Protein AF-0000000075736648 (afdb_homodimer)

Structure (mmCIF, N/CA/C/O backbone):
data_AF-0000000075736648-model_v1
#
loop_
_entity.id
_entity.type
_entity.pdbx_description
1 polymer 'DUF2848 domain-containing protein'
#
loop_
_atom_site.group_PDB
_atom_site.id
_atom_site.type_symbol
_atom_site.label_atom_id
_atom_site.label_alt_id
_atom_site.label_comp_id
_atom_site.label_asym_id
_atom_site.label_entity_id
_atom_site.label_seq_id
_atom_site.pdbx_PDB_ins_code
_atom_site.Cartn_x
_atom_site.Cartn_y
_atom_site.Cartn_z
_atom_site.occupancy
_atom_site.B_iso_or_equiv
_atom_site.auth_seq_id
_atom_site.auth_comp_id
_atom_site.auth_asym_id
_atom_site.auth_atom_id
_atom_site.pdbx_PDB_model_num
ATOM 1 N N . MET A 1 1 ? 8.344 5.383 -5.773 1 93.44 1 MET A N 1
ATOM 2 C CA . MET A 1 1 ? 8.023 6.648 -6.426 1 93.44 1 MET A CA 1
ATOM 3 C C . MET A 1 1 ? 6.648 6.59 -7.086 1 93.44 1 MET A C 1
ATOM 5 O O . MET A 1 1 ? 6.207 5.52 -7.52 1 93.44 1 MET A O 1
ATOM 9 N N . VAL A 1 2 ? 5.977 7.797 -7.156 1 95.25 2 VAL A N 1
ATOM 10 C CA . VAL A 1 2 ? 4.711 7.922 -7.875 1 95.25 2 VAL A CA 1
ATOM 11 C C . VAL A 1 2 ? 4.598 9.312 -8.484 1 95.25 2 VAL A C 1
ATOM 13 O O . VAL A 1 2 ? 5.043 10.297 -7.891 1 95.25 2 VAL A O 1
ATOM 16 N N . ASP A 1 3 ? 4.074 9.375 -9.688 1 96.69 3 ASP A N 1
ATOM 17 C CA . ASP A 1 3 ? 3.746 10.656 -10.305 1 96.69 3 ASP A CA 1
ATOM 18 C C . ASP A 1 3 ? 2.295 11.039 -10.031 1 96.69 3 ASP A C 1
ATOM 20 O O . ASP A 1 3 ? 1.374 10.289 -10.359 1 96.69 3 ASP A O 1
ATOM 24 N N . LEU A 1 4 ? 2.066 12.18 -9.484 1 97.88 4 LEU A N 1
ATOM 25 C CA . LEU A 1 4 ? 0.716 12.641 -9.188 1 97.88 4 LEU A CA 1
ATOM 26 C C . LEU A 1 4 ? 0.427 13.961 -9.891 1 97.88 4 LEU A C 1
ATOM 28 O O . LEU A 1 4 ? 1.288 14.844 -9.945 1 97.88 4 LEU A O 1
ATOM 32 N N . ALA A 1 5 ? -0.718 14.062 -10.445 1 98.12 5 ALA A N 1
ATOM 33 C CA . ALA A 1 5 ? -1.171 15.289 -11.102 1 98.12 5 ALA A CA 1
ATOM 34 C C . ALA A 1 5 ? -1.893 16.203 -10.117 1 98.12 5 ALA A C 1
ATOM 36 O O . ALA A 1 5 ? -2.742 15.75 -9.344 1 98.12 5 ALA A O 1
ATOM 37 N N . PHE A 1 6 ? -1.542 17.531 -10.195 1 98.44 6 PHE A N 1
ATOM 38 C CA . PHE A 1 6 ? -2.162 18.516 -9.328 1 98.44 6 PHE A CA 1
ATOM 39 C C . PHE A 1 6 ? -2.549 19.766 -10.117 1 98.44 6 PHE A C 1
ATOM 41 O O . PHE A 1 6 ? -2.006 20.016 -11.195 1 98.44 6 PHE A O 1
ATOM 48 N N . THR A 1 7 ? -3.551 20.406 -9.602 1 98.56 7 THR A N 1
ATOM 49 C CA . THR A 1 7 ? -3.756 21.812 -9.938 1 98.56 7 THR A CA 1
ATOM 50 C C . THR A 1 7 ? -3.129 22.719 -8.883 1 98.56 7 THR A C 1
ATOM 52 O O . THR A 1 7 ? -3.465 22.625 -7.699 1 98.56 7 THR A O 1
ATOM 55 N N . LEU A 1 8 ? -2.262 23.578 -9.297 1 97.88 8 LEU A N 1
ATOM 56 C CA . LEU A 1 8 ? -1.636 24.531 -8.391 1 97.88 8 LEU A CA 1
ATOM 57 C C . LEU A 1 8 ? -2.344 25.891 -8.453 1 97.88 8 LEU A C 1
ATOM 59 O O . LEU A 1 8 ? -2.443 26.5 -9.523 1 97.88 8 LEU A O 1
ATOM 63 N N . ASP A 1 9 ? -2.902 26.266 -7.402 1 96.06 9 ASP A N 1
ATOM 64 C CA . ASP A 1 9 ? -3.445 27.609 -7.238 1 96.06 9 ASP A CA 1
ATOM 65 C C . ASP A 1 9 ? -2.436 28.531 -6.559 1 96.06 9 ASP A C 1
ATOM 67 O O . ASP A 1 9 ? -2.309 28.531 -5.332 1 96.06 9 ASP A O 1
ATOM 71 N N . ALA A 1 10 ? -1.731 29.344 -7.367 1 88.94 10 ALA A N 1
ATOM 72 C CA . ALA A 1 10 ? -0.677 30.234 -6.891 1 88.94 10 ALA A CA 1
ATOM 73 C C . ALA A 1 10 ? -0.807 31.625 -7.516 1 88.94 10 ALA A C 1
ATOM 75 O O . ALA A 1 10 ? -0.94 31.75 -8.734 1 88.94 10 ALA A O 1
ATOM 76 N N . ALA A 1 11 ? -0.781 32.625 -6.598 1 83.75 11 ALA A N 1
ATOM 77 C CA . ALA A 1 11 ? -0.749 34.031 -7.031 1 83.75 11 ALA A CA 1
ATOM 78 C C . ALA A 1 11 ? -1.877 34.312 -8.016 1 83.75 11 ALA A C 1
ATOM 80 O O . ALA A 1 11 ? -1.656 34.969 -9.047 1 83.75 11 ALA A O 1
ATOM 81 N N . GLY A 1 12 ? -3.006 33.688 -7.777 1 82 12 GLY A N 1
ATOM 82 C CA . GLY A 1 12 ? -4.172 34.031 -8.578 1 82 12 GLY A CA 1
ATOM 83 C C . GLY A 1 12 ? -4.25 33.25 -9.875 1 82 12 GLY A C 1
ATOM 84 O O . GLY A 1 12 ? -5.168 33.438 -10.672 1 82 12 GLY A O 1
ATOM 85 N N . SER A 1 13 ? -3.361 32.406 -10.125 1 90.69 13 SER A N 1
ATOM 86 C CA . SER A 1 13 ? -3.375 31.594 -11.336 1 90.69 13 SER A CA 1
ATOM 87 C C . SER A 1 13 ? -3.447 30.094 -11.008 1 90.69 13 SER A C 1
ATOM 89 O O . SER A 1 13 ? -2.859 29.656 -10.016 1 90.69 13 SER A O 1
ATOM 91 N N . ARG A 1 14 ? -4.23 29.391 -11.797 1 94.94 14 ARG A N 1
ATOM 92 C CA . ARG A 1 14 ? -4.336 27.938 -11.672 1 94.94 14 ARG A CA 1
ATOM 93 C C . ARG A 1 14 ? -3.594 27.234 -12.797 1 94.94 14 ARG A C 1
ATOM 95 O O . ARG A 1 14 ? -3.848 27.516 -13.977 1 94.94 14 ARG A O 1
ATOM 102 N N . THR A 1 15 ? -2.609 26.438 -12.422 1 96.75 15 THR A N 1
ATOM 103 C CA . THR A 1 15 ? -1.797 25.719 -13.406 1 96.75 15 THR A CA 1
ATOM 104 C C . THR A 1 15 ? -1.754 24.234 -13.094 1 96.75 15 THR A C 1
ATOM 106 O O . THR A 1 15 ? -1.8 23.828 -11.922 1 96.75 15 THR A O 1
ATOM 109 N N . GLN A 1 16 ? -1.697 23.453 -14.172 1 97.75 16 GLN A N 1
ATOM 110 C CA . GLN A 1 16 ? -1.549 22.016 -14.008 1 97.75 16 GLN A CA 1
ATOM 111 C C . GLN A 1 16 ? -0.082 21.625 -13.844 1 97.75 16 GLN A C 1
ATOM 113 O O . GLN A 1 16 ? 0.79 22.188 -14.508 1 97.75 16 GLN A O 1
ATOM 118 N N . LEU A 1 17 ? 0.164 20.703 -12.922 1 96.12 17 LEU A N 1
ATOM 119 C CA . LEU A 1 17 ? 1.52 20.188 -12.789 1 96.12 17 LEU A CA 1
ATOM 120 C C . LEU A 1 17 ? 1.5 18.719 -12.352 1 96.12 17 LEU A C 1
ATOM 122 O O . LEU A 1 17 ? 0.572 18.281 -11.672 1 96.12 17 LEU A O 1
ATOM 126 N N . THR A 1 18 ? 2.449 17.953 -12.836 1 97.69 18 THR A N 1
ATOM 127 C CA . THR A 1 18 ? 2.699 16.594 -12.406 1 97.69 18 THR A CA 1
ATOM 128 C C . THR A 1 18 ? 3.957 16.516 -11.547 1 97.69 18 THR A C 1
ATOM 130 O O . THR A 1 18 ? 5.031 16.953 -11.969 1 97.69 18 THR A O 1
ATOM 133 N N . LEU A 1 19 ? 3.826 16.016 -10.336 1 98.12 19 LEU A N 1
ATOM 134 C CA . LEU A 1 19 ? 4.934 15.953 -9.391 1 98.12 19 LEU A CA 1
ATOM 135 C C . LEU A 1 19 ? 5.402 14.516 -9.188 1 98.12 19 LEU A C 1
ATOM 137 O O . LEU A 1 19 ? 4.59 13.625 -8.922 1 98.12 19 LEU A O 1
ATOM 141 N N . PRO A 1 20 ? 6.676 14.266 -9.414 1 97.75 20 PRO A N 1
ATOM 142 C CA . PRO A 1 20 ? 7.23 12.992 -8.961 1 97.75 20 PRO A CA 1
ATOM 143 C C . PRO A 1 20 ? 7.434 12.938 -7.445 1 97.75 20 PRO A C 1
ATOM 145 O O . PRO A 1 20 ? 8.266 13.68 -6.906 1 97.75 20 PRO A O 1
ATOM 148 N N . ILE A 1 21 ? 6.719 12.148 -6.73 1 98.56 21 ILE A N 1
ATOM 149 C CA . ILE A 1 21 ? 6.91 11.945 -5.301 1 98.56 21 ILE A CA 1
ATOM 150 C C . ILE A 1 21 ? 7.812 10.734 -5.062 1 98.56 21 ILE A C 1
ATOM 152 O O . ILE A 1 21 ? 7.48 9.617 -5.477 1 98.56 21 ILE A O 1
ATOM 156 N N . THR A 1 22 ? 8.898 10.969 -4.379 1 98.25 22 THR A N 1
ATOM 157 C CA . THR A 1 22 ? 9.875 9.898 -4.16 1 98.25 22 THR A CA 1
ATOM 158 C C . THR A 1 22 ? 9.93 9.516 -2.684 1 98.25 22 THR A C 1
ATOM 160 O O . THR A 1 22 ? 10.43 8.445 -2.334 1 98.25 22 THR A O 1
ATOM 163 N N . THR A 1 23 ? 9.477 10.445 -1.847 1 98.5 23 THR A N 1
ATOM 164 C CA . THR A 1 23 ? 9.531 10.234 -0.404 1 98.5 23 THR A CA 1
ATOM 165 C C . THR A 1 23 ? 8.227 10.664 0.256 1 98.5 23 THR A C 1
ATOM 167 O O . THR A 1 23 ? 7.703 11.742 -0.036 1 98.5 23 THR A O 1
ATOM 170 N N . ALA A 1 24 ? 7.672 9.766 1.063 1 98.88 24 ALA A N 1
ATOM 171 C CA . ALA A 1 24 ? 6.477 10.086 1.842 1 98.88 24 ALA A CA 1
ATOM 172 C C . ALA A 1 24 ? 6.742 9.945 3.338 1 98.88 24 ALA A C 1
ATOM 174 O O . ALA A 1 24 ? 7.199 8.898 3.799 1 98.88 24 ALA A O 1
ATOM 175 N N . VAL A 1 25 ? 6.461 11.016 4.098 1 98.75 25 VAL A N 1
ATOM 176 C CA . VAL A 1 25 ? 6.75 11.094 5.523 1 98.75 25 VAL A CA 1
ATOM 177 C C . VAL A 1 25 ? 5.5 11.539 6.281 1 98.75 25 VAL A C 1
ATOM 179 O O . VAL A 1 25 ? 4.809 12.469 5.855 1 98.75 25 VAL A O 1
ATOM 182 N N . ILE A 1 26 ? 5.195 10.867 7.355 1 98.31 26 ILE A N 1
ATOM 183 C CA . ILE A 1 26 ? 4.09 11.234 8.234 1 98.31 26 ILE A CA 1
ATOM 184 C C . ILE A 1 26 ? 4.633 11.695 9.586 1 98.31 26 ILE A C 1
ATOM 186 O O . ILE A 1 26 ? 5.137 10.891 10.367 1 98.31 26 ILE A O 1
ATOM 190 N N . ALA A 1 27 ? 4.504 12.969 9.836 1 97.56 27 ALA A N 1
ATOM 191 C CA . ALA A 1 27 ? 4.93 13.477 11.141 1 97.56 27 ALA A CA 1
ATOM 192 C C . ALA A 1 27 ? 3.875 13.195 12.211 1 97.56 27 ALA A C 1
ATOM 194 O O . ALA A 1 27 ? 2.676 13.336 11.961 1 97.56 27 ALA A O 1
ATOM 195 N N . GLY A 1 28 ? 4.316 12.719 13.375 1 94.25 28 GLY A N 1
ATOM 196 C CA . GLY A 1 28 ? 3.475 12.5 14.531 1 94.25 28 GLY A CA 1
ATOM 197 C C . GLY A 1 28 ? 3.896 13.312 15.742 1 94.25 28 GLY A C 1
ATOM 198 O O . GLY A 1 28 ? 5.055 13.711 15.852 1 94.25 28 GLY A O 1
ATOM 199 N N . TRP A 1 29 ? 2.924 13.523 16.594 1 92.06 29 TRP A N 1
ATOM 200 C CA . TRP A 1 29 ? 3.174 14.258 17.828 1 92.06 29 TRP A CA 1
ATOM 201 C C . TRP A 1 29 ? 3.637 15.68 17.531 1 92.06 29 TRP A C 1
ATOM 203 O O . TRP A 1 29 ? 4.648 16.125 18.078 1 92.06 29 TRP A O 1
ATOM 213 N N . THR A 1 30 ? 2.889 16.266 16.656 1 94.69 30 THR A N 1
ATOM 214 C CA . THR A 1 30 ? 3.311 17.578 16.156 1 94.69 30 THR A CA 1
ATOM 215 C C . THR A 1 30 ? 2.562 18.703 16.875 1 94.69 30 THR A C 1
ATOM 217 O O . THR A 1 30 ? 2.57 19.844 16.422 1 94.69 30 THR A O 1
ATOM 220 N N . GLY A 1 31 ? 1.88 18.406 17.969 1 91.75 31 GLY A N 1
ATOM 221 C CA . GLY A 1 31 ? 1.19 19.438 18.734 1 91.75 31 GLY A CA 1
ATOM 222 C C . GLY A 1 31 ? 2.119 20.516 19.25 1 91.75 31 GLY A C 1
ATOM 223 O O . GLY A 1 31 ? 3.242 20.234 19.672 1 91.75 31 GLY A O 1
ATOM 224 N N . ARG A 1 32 ? 1.595 21.688 19.234 1 89.75 32 ARG A N 1
ATOM 225 C CA . ARG A 1 32 ? 2.408 22.844 19.609 1 89.75 32 ARG A CA 1
ATOM 226 C C . ARG A 1 32 ? 2.494 22.984 21.125 1 89.75 32 ARG A C 1
ATOM 228 O O . ARG A 1 32 ? 3.393 23.656 21.641 1 89.75 32 ARG A O 1
ATOM 235 N N . ASP A 1 33 ? 1.563 22.391 21.844 1 86.62 33 ASP A N 1
ATOM 236 C CA . ASP A 1 33 ? 1.604 22.406 23.297 1 86.62 33 ASP A CA 1
ATOM 237 C C . ASP A 1 33 ? 2.33 21.172 23.828 1 86.62 33 ASP A C 1
ATOM 239 O O . ASP A 1 33 ? 1.726 20.109 24.016 1 86.62 33 ASP A O 1
ATOM 243 N N . PRO A 1 34 ? 3.557 21.406 24.172 1 81.06 34 PRO A N 1
ATOM 244 C CA . PRO A 1 34 ? 4.32 20.234 24.625 1 81.06 34 PRO A CA 1
ATOM 245 C C . PRO A 1 34 ? 3.783 19.641 25.922 1 81.06 34 PRO A C 1
ATOM 247 O O . PRO A 1 34 ? 3.895 18.438 26.141 1 81.06 34 PRO A O 1
ATOM 250 N N . VAL A 1 35 ? 3.238 20.531 26.688 1 80.44 35 VAL A N 1
ATOM 251 C CA . VAL A 1 35 ? 2.711 20.047 27.953 1 80.44 35 VAL A CA 1
ATOM 252 C C . VAL A 1 35 ? 1.528 19.109 27.703 1 80.44 35 VAL A C 1
ATOM 254 O O . VAL A 1 35 ? 1.471 18.016 28.25 1 80.44 35 VAL A O 1
ATOM 257 N N . ALA A 1 36 ? 0.684 19.578 26.922 1 76.75 36 ALA A N 1
ATOM 258 C CA . ALA A 1 36 ? -0.472 18.75 26.578 1 76.75 36 ALA A CA 1
ATOM 259 C C . ALA A 1 36 ? -0.039 17.469 25.875 1 76.75 36 ALA A C 1
ATOM 261 O O . ALA A 1 36 ? -0.55 16.391 26.172 1 76.75 36 ALA A O 1
ATOM 262 N N . ARG A 1 37 ? 0.877 17.516 25 1 83.5 37 ARG A N 1
ATOM 263 C CA . ARG A 1 37 ? 1.408 16.375 24.281 1 83.5 37 ARG A CA 1
ATOM 264 C C . ARG A 1 37 ? 2.051 15.367 25.219 1 83.5 37 ARG A C 1
ATOM 266 O O . ARG A 1 37 ? 1.76 14.172 25.156 1 83.5 37 ARG A O 1
ATOM 273 N N . ASP A 1 38 ? 2.783 15.859 26.156 1 83.5 38 ASP A N 1
ATOM 274 C CA . ASP A 1 38 ? 3.506 15 27.094 1 83.5 38 ASP A CA 1
ATOM 275 C C . ASP A 1 38 ? 2.543 14.297 28.047 1 83.5 38 ASP A C 1
ATOM 277 O O . ASP A 1 38 ? 2.752 13.141 28.406 1 83.5 38 ASP A O 1
ATOM 281 N N . HIS A 1 39 ? 1.607 15.07 28.375 1 79.69 39 HIS A N 1
ATOM 282 C CA . HIS A 1 39 ? 0.59 14.477 29.234 1 79.69 39 HIS A CA 1
ATOM 283 C C . HIS A 1 39 ? -0.11 13.312 28.547 1 79.69 39 HIS A C 1
ATOM 285 O O . HIS A 1 39 ? -0.328 12.266 29.156 1 79.69 39 HIS A O 1
ATOM 291 N N . HIS A 1 40 ? -0.39 13.539 27.344 1 78.62 40 HIS A N 1
ATOM 292 C CA . HIS A 1 40 ? -1.046 12.484 26.578 1 78.62 40 HIS A CA 1
ATOM 293 C C . HIS A 1 40 ? -0.141 11.273 26.422 1 78.62 40 HIS A C 1
ATOM 295 O O . HIS A 1 40 ? -0.592 10.133 26.562 1 78.62 40 HIS A O 1
ATOM 301 N N . ILE A 1 41 ? 1.076 11.453 26.188 1 82.25 41 ILE A N 1
ATOM 302 C CA . ILE A 1 41 ? 2.059 10.383 26.047 1 82.25 41 ILE A CA 1
ATOM 303 C C . ILE A 1 41 ? 2.156 9.594 27.344 1 82.25 41 ILE A C 1
ATOM 305 O O . ILE A 1 41 ? 2.193 8.367 27.344 1 82.25 41 ILE A O 1
ATOM 309 N N . ALA A 1 42 ? 2.119 10.289 28.375 1 82.62 42 ALA A N 1
ATOM 310 C CA . ALA A 1 42 ? 2.188 9.656 29.688 1 82.62 42 ALA A CA 1
ATOM 311 C C . ALA A 1 42 ? 0.965 8.773 29.938 1 82.62 42 ALA A C 1
ATOM 313 O O . ALA A 1 42 ? 1.083 7.684 30.5 1 82.62 42 ALA A O 1
ATOM 314 N N . GLU A 1 43 ? -0.054 9.281 29.453 1 72.88 43 GLU A N 1
ATOM 315 C CA . GLU A 1 43 ? -1.287 8.508 29.578 1 72.88 43 GLU A CA 1
ATOM 316 C C . GLU A 1 43 ? -1.208 7.211 28.781 1 72.88 43 GLU A C 1
ATOM 318 O O . GLU A 1 43 ? -1.638 6.16 29.266 1 72.88 43 GLU A O 1
ATOM 323 N N . LEU A 1 44 ? -0.691 7.289 27.656 1 76.19 44 LEU A N 1
ATOM 324 C CA . LEU A 1 44 ? -0.574 6.105 26.812 1 76.19 44 LEU A CA 1
ATOM 325 C C . LEU A 1 44 ? 0.425 5.113 27.391 1 76.19 44 LEU A C 1
ATOM 327 O O . LEU A 1 44 ? 0.188 3.904 27.375 1 76.19 44 LEU A O 1
ATOM 331 N N . GLU A 1 45 ? 1.426 5.621 27.859 1 79 45 GLU A N 1
ATOM 332 C CA . GLU A 1 45 ? 2.428 4.777 28.5 1 79 45 GLU A CA 1
ATOM 333 C C . GLU A 1 45 ? 1.835 4.027 29.688 1 79 45 GLU A C 1
ATOM 335 O O . GLU A 1 45 ? 2.16 2.861 29.922 1 79 45 GLU A O 1
ATOM 340 N N . ALA A 1 46 ? 1.036 4.664 30.359 1 79.5 46 ALA A N 1
ATOM 341 C CA . ALA A 1 46 ? 0.41 4.082 31.547 1 79.5 46 ALA A CA 1
ATOM 342 C C . ALA A 1 46 ? -0.441 2.869 31.188 1 79.5 46 ALA A C 1
ATOM 344 O O . ALA A 1 46 ? -0.62 1.958 32 1 79.5 46 ALA A O 1
ATOM 345 N N . ILE A 1 47 ? -0.811 2.951 30 1 70.56 47 ILE A N 1
ATOM 346 C CA . ILE A 1 47 ? -1.651 1.832 29.594 1 70.56 47 ILE A CA 1
ATOM 347 C C . ILE A 1 47 ? -0.842 0.871 28.719 1 70.56 47 ILE A C 1
ATOM 349 O O . ILE A 1 47 ? -1.411 0.055 28 1 70.56 47 ILE A O 1
ATOM 353 N N . GLY A 1 48 ? 0.389 1.036 28.641 1 69.88 48 GLY A N 1
ATOM 354 C CA . GLY A 1 48 ? 1.262 0.042 28.031 1 69.88 48 GLY A CA 1
ATOM 355 C C . GLY A 1 48 ? 1.644 0.373 26.609 1 69.88 48 GLY A C 1
ATOM 356 O O . GLY A 1 48 ? 2.197 -0.467 25.891 1 69.88 48 GLY A O 1
ATOM 357 N N . ILE A 1 49 ? 1.385 1.564 26.203 1 70.44 49 ILE A N 1
ATOM 358 C CA . ILE A 1 49 ? 1.771 1.967 24.859 1 70.44 49 ILE A CA 1
ATOM 359 C C . ILE A 1 49 ? 3.096 2.723 24.906 1 70.44 49 ILE A C 1
ATOM 361 O O . ILE A 1 49 ? 3.238 3.695 25.641 1 70.44 49 ILE A O 1
ATOM 365 N N . ALA A 1 50 ? 4.012 2.129 24.219 1 75.62 50 ALA A N 1
ATOM 366 C CA . ALA A 1 50 ? 5.363 2.688 24.266 1 75.62 50 ALA A CA 1
ATOM 367 C C . ALA A 1 50 ? 5.359 4.148 23.828 1 75.62 50 ALA A C 1
ATOM 369 O O . ALA A 1 50 ? 4.629 4.531 22.906 1 75.62 50 ALA A O 1
ATOM 370 N N . ARG A 1 51 ? 6.234 4.906 24.516 1 80.25 51 ARG A N 1
ATOM 371 C CA . ARG A 1 51 ? 6.465 6.289 24.125 1 80.25 51 ARG A CA 1
ATOM 372 C C . ARG A 1 51 ? 7.086 6.359 22.719 1 80.25 51 ARG A C 1
ATOM 374 O O . ARG A 1 51 ? 7.816 5.453 22.312 1 80.25 51 ARG A O 1
ATOM 381 N N . PRO A 1 52 ? 6.738 7.488 22.031 1 86.69 52 PRO A N 1
ATOM 382 C CA . PRO A 1 52 ? 7.406 7.652 20.734 1 86.69 52 PRO A CA 1
ATOM 383 C C . PRO A 1 52 ? 8.906 7.898 20.875 1 86.69 52 PRO A C 1
ATOM 385 O O . PRO A 1 52 ? 9.359 8.391 21.906 1 86.69 52 PRO A O 1
ATOM 388 N N . ALA A 1 53 ? 9.664 7.594 19.922 1 82.25 53 ALA A N 1
ATOM 389 C CA . ALA A 1 53 ? 11.117 7.766 19.906 1 82.25 53 ALA A CA 1
ATOM 390 C C . ALA A 1 53 ? 11.492 9.242 19.969 1 82.25 53 ALA A C 1
ATOM 392 O O . ALA A 1 53 ? 12.547 9.594 20.516 1 82.25 53 ALA A O 1
ATOM 393 N N . SER A 1 54 ? 10.688 10.031 19.453 1 87.44 54 SER A N 1
ATOM 394 C CA . SER A 1 54 ? 10.867 11.477 19.453 1 87.44 54 SER A CA 1
ATOM 395 C C . SER A 1 54 ? 9.531 12.203 19.297 1 87.44 54 SER A C 1
ATOM 397 O O . SER A 1 54 ? 8.523 11.586 18.938 1 87.44 54 SER A O 1
ATOM 399 N N . THR A 1 55 ? 9.609 13.461 19.625 1 90.5 55 THR A N 1
ATOM 400 C CA . THR A 1 55 ? 8.484 14.352 19.359 1 90.5 55 THR A CA 1
ATOM 401 C C . THR A 1 55 ? 8.961 15.633 18.688 1 90.5 55 THR A C 1
ATOM 403 O O . THR A 1 55 ? 9.648 16.453 19.312 1 90.5 55 THR A O 1
ATOM 406 N N . PRO A 1 56 ? 8.711 15.836 17.5 1 93.31 56 PRO A N 1
ATOM 407 C CA . PRO A 1 56 ? 7.922 14.992 16.594 1 93.31 56 PRO A CA 1
ATOM 408 C C . PRO A 1 56 ? 8.68 13.734 16.156 1 93.31 56 PRO A C 1
ATOM 410 O O . PRO A 1 56 ? 9.906 13.672 16.281 1 93.31 56 PRO A O 1
ATOM 413 N N . ILE A 1 57 ? 7.898 12.789 15.82 1 95.31 57 ILE A N 1
ATOM 414 C CA . ILE A 1 57 ? 8.438 11.609 15.164 1 95.31 57 ILE A CA 1
ATOM 415 C C . ILE A 1 57 ? 8.062 11.617 13.68 1 95.31 57 ILE A C 1
ATOM 417 O O . ILE A 1 57 ? 6.965 12.055 13.32 1 95.31 57 ILE A O 1
ATOM 421 N N . TYR A 1 58 ? 8.922 11.141 12.742 1 96.94 58 TYR A N 1
ATOM 422 C CA . TYR A 1 58 ? 8.719 11.156 11.305 1 96.94 58 TYR A CA 1
ATOM 423 C C . TYR A 1 58 ? 8.656 9.734 10.75 1 96.94 58 TYR A C 1
ATOM 425 O O . TYR A 1 58 ? 9.688 9.125 10.477 1 96.94 58 TYR A O 1
ATOM 433 N N . TYR A 1 59 ? 7.488 9.242 10.625 1 97.31 59 TYR A N 1
ATOM 434 C CA . TYR A 1 59 ? 7.285 7.914 10.055 1 97.31 59 TYR A CA 1
ATOM 435 C C . TYR A 1 59 ? 7.441 7.938 8.539 1 97.31 59 TYR A C 1
ATOM 437 O O . TYR A 1 59 ? 6.969 8.867 7.875 1 97.31 59 TYR A O 1
ATOM 445 N N . ARG A 1 60 ? 8.07 6.895 8.023 1 98.12 60 ARG A N 1
ATOM 446 C CA . ARG A 1 60 ? 8.18 6.754 6.574 1 98.12 60 ARG A CA 1
ATOM 447 C C . ARG A 1 60 ? 7.227 5.68 6.055 1 98.12 60 ARG A C 1
ATOM 449 O O . ARG A 1 60 ? 7.07 4.625 6.676 1 98.12 60 ARG A O 1
ATOM 456 N N . VAL A 1 61 ? 6.559 5.977 5.004 1 98.62 61 VAL A N 1
ATOM 457 C CA . VAL A 1 61 ? 5.797 4.988 4.246 1 98.62 61 VAL A CA 1
ATOM 458 C C . VAL A 1 61 ? 6.215 5.027 2.779 1 98.62 61 VAL A C 1
ATOM 460 O O . VAL A 1 61 ? 6.914 5.953 2.352 1 98.62 61 VAL A O 1
ATOM 463 N N . ALA A 1 62 ? 5.809 3.986 2.047 1 98.81 62 ALA A N 1
ATOM 464 C CA . ALA A 1 62 ? 6.098 3.984 0.614 1 98.81 62 ALA A CA 1
ATOM 465 C C . ALA A 1 62 ? 5.445 5.18 -0.077 1 98.81 62 ALA A C 1
ATOM 467 O O . ALA A 1 62 ? 4.273 5.48 0.165 1 98.81 62 ALA A O 1
ATOM 468 N N . ALA A 1 63 ? 6.215 5.879 -0.97 1 98.69 63 ALA A N 1
ATOM 469 C CA . ALA A 1 63 ? 5.656 6.965 -1.771 1 98.69 63 ALA A CA 1
ATOM 470 C C . ALA A 1 63 ? 4.441 6.492 -2.566 1 98.69 63 ALA A C 1
ATOM 472 O O . ALA A 1 63 ? 3.496 7.258 -2.777 1 98.69 63 ALA A O 1
ATOM 473 N N . ALA A 1 64 ? 4.414 5.215 -2.92 1 98.06 64 ALA A N 1
ATOM 474 C CA . ALA A 1 64 ? 3.363 4.621 -3.744 1 98.06 64 ALA A CA 1
ATOM 475 C C . ALA A 1 64 ? 2.041 4.566 -2.986 1 98.06 64 ALA A C 1
ATOM 477 O O . ALA A 1 64 ? 0.986 4.332 -3.582 1 98.06 64 ALA A O 1
ATOM 478 N N . ARG A 1 65 ? 2.049 4.805 -1.696 1 98.62 65 ARG A N 1
ATOM 479 C CA . ARG A 1 65 ? 0.809 4.84 -0.927 1 98.62 65 ARG A CA 1
ATOM 480 C C . ARG A 1 65 ? 0.016 6.109 -1.224 1 98.62 65 ARG A C 1
ATOM 482 O O . ARG A 1 65 ? -1.187 6.172 -0.96 1 98.62 65 ARG A O 1
ATOM 489 N N . LEU A 1 66 ? 0.666 7.168 -1.666 1 98.56 66 LEU A N 1
ATOM 490 C CA . LEU A 1 66 ? -0.035 8.414 -1.962 1 98.56 66 LEU A CA 1
ATOM 491 C C . LEU A 1 66 ? -0.938 8.25 -3.18 1 98.56 66 LEU A C 1
ATOM 493 O O . LEU A 1 66 ? -0.513 7.719 -4.207 1 98.56 66 LEU A O 1
ATOM 497 N N . ALA A 1 67 ? -2.168 8.695 -3.041 1 96.81 67 ALA A N 1
ATOM 498 C CA . ALA A 1 67 ? -3.109 8.578 -4.152 1 96.81 67 ALA A CA 1
ATOM 499 C C . ALA A 1 67 ? -4.129 9.711 -4.129 1 96.81 67 ALA A C 1
ATOM 501 O O . ALA A 1 67 ? -4.422 10.273 -3.068 1 96.81 67 ALA A O 1
ATOM 502 N N . THR A 1 68 ? -4.699 10.039 -5.281 1 97.94 68 THR A N 1
ATOM 503 C CA . THR A 1 68 ? -5.777 11.016 -5.383 1 97.94 68 THR A CA 1
ATOM 504 C C . THR A 1 68 ? -7.094 10.336 -5.746 1 97.94 68 THR A C 1
ATOM 506 O O . THR A 1 68 ? -8.078 11.008 -6.062 1 97.94 68 THR A O 1
ATOM 509 N N . ALA A 1 69 ? -7.121 9.016 -5.699 1 95.88 69 ALA A N 1
ATOM 510 C CA . ALA A 1 69 ? -8.273 8.211 -6.105 1 95.88 69 ALA A CA 1
ATOM 511 C C . ALA A 1 69 ? -9.484 8.492 -5.211 1 95.88 69 ALA A C 1
ATOM 513 O O . ALA A 1 69 ? -9.328 8.812 -4.031 1 95.88 69 ALA A O 1
ATOM 514 N N . PRO A 1 70 ? -10.703 8.344 -5.711 1 97.75 70 PRO A N 1
ATOM 515 C CA . PRO A 1 70 ? -11.922 8.641 -4.953 1 97.75 70 PRO A CA 1
ATOM 516 C C . PRO A 1 70 ? -12.32 7.5 -4.02 1 97.75 70 PRO A C 1
ATOM 518 O O . PRO A 1 70 ? -13.375 7.562 -3.383 1 97.75 70 PRO A O 1
ATOM 521 N N . ALA A 1 71 ? -11.555 6.43 -4.012 1 98.69 71 ALA A N 1
ATOM 522 C CA . ALA A 1 71 ? -11.773 5.305 -3.107 1 98.69 71 ALA A CA 1
ATOM 523 C C . ALA A 1 71 ? -10.453 4.617 -2.762 1 98.69 71 ALA A C 1
ATOM 525 O O . ALA A 1 71 ? -9.5 4.656 -3.547 1 98.69 71 ALA A O 1
ATOM 526 N N . ILE A 1 72 ? -10.414 4.062 -1.595 1 98.75 72 ILE A N 1
ATOM 527 C CA . ILE A 1 72 ? -9.297 3.201 -1.226 1 98.75 72 ILE A CA 1
ATOM 528 C C . ILE A 1 72 ? -9.82 1.862 -0.71 1 98.75 72 ILE A C 1
ATOM 530 O O . ILE A 1 72 ? -10.961 1.774 -0.241 1 98.75 72 ILE A O 1
ATOM 534 N N . GLU A 1 73 ? -9.031 0.834 -0.853 1 98.88 73 GLU A N 1
ATOM 535 C CA . GLU A 1 73 ? -9.305 -0.473 -0.264 1 98.88 73 GLU A CA 1
ATOM 536 C C . GLU A 1 73 ? -8.508 -0.679 1.021 1 98.88 73 GLU A C 1
ATOM 538 O O . GLU A 1 73 ? -7.328 -0.331 1.087 1 98.88 73 GLU A O 1
ATOM 543 N N . VAL A 1 74 ? -9.18 -1.178 2.033 1 98.75 74 VAL A N 1
ATOM 544 C CA . VAL A 1 74 ? -8.523 -1.409 3.314 1 98.75 74 VAL A CA 1
ATOM 545 C C . VAL A 1 74 ? -8.82 -2.828 3.797 1 98.75 74 VAL A C 1
ATOM 547 O O . VAL A 1 74 ? -9.836 -3.42 3.424 1 98.75 74 VAL A O 1
ATOM 550 N N . SER A 1 75 ? -7.898 -3.383 4.621 1 98.44 75 SER A N 1
ATOM 551 C CA . SER A 1 75 ? -8.109 -4.695 5.219 1 98.44 75 SER A CA 1
ATOM 552 C C . SER A 1 75 ? -9.031 -4.613 6.43 1 98.44 75 SER A C 1
ATOM 554 O O . SER A 1 75 ? -8.656 -4.047 7.461 1 98.44 75 SER A O 1
ATOM 556 N N . GLY A 1 76 ? -10.188 -5.234 6.332 1 98.06 76 GLY A N 1
ATOM 557 C CA . GLY A 1 76 ? -11.117 -5.246 7.453 1 98.06 76 GLY A CA 1
ATOM 558 C C . GLY A 1 76 ? -11.75 -3.895 7.715 1 98.06 76 GLY A C 1
ATOM 559 O O . GLY A 1 76 ? -11.781 -3.037 6.832 1 98.06 76 GLY A O 1
ATOM 560 N N . GLY A 1 77 ? -12.305 -3.762 8.945 1 97.88 77 GLY A N 1
ATOM 561 C CA . GLY A 1 77 ? -13.125 -2.596 9.242 1 97.88 77 GLY A CA 1
ATOM 562 C C . GLY A 1 77 ? -12.555 -1.733 10.352 1 97.88 77 GLY A C 1
ATOM 563 O O . GLY A 1 77 ? -13.273 -0.915 10.938 1 97.88 77 GLY A O 1
ATOM 564 N N . ASP A 1 78 ? -11.25 -1.827 10.625 1 97.88 78 ASP A N 1
ATOM 565 C CA . ASP A 1 78 ? -10.719 -1.182 11.82 1 97.88 78 ASP A CA 1
ATOM 566 C C . ASP A 1 78 ? -9.875 0.034 11.461 1 97.88 78 ASP A C 1
ATOM 568 O O . ASP A 1 78 ? -9.125 0.546 12.297 1 97.88 78 ASP A O 1
ATOM 572 N N . SER A 1 79 ? -9.961 0.522 10.219 1 98.25 79 SER A N 1
ATOM 573 C CA . SER A 1 79 ? -9.148 1.668 9.82 1 98.25 79 SER A CA 1
ATOM 574 C C . SER A 1 79 ? -9.969 2.951 9.805 1 98.25 79 SER A C 1
ATOM 576 O O . SER A 1 79 ? -11.203 2.904 9.805 1 98.25 79 SER A O 1
ATOM 578 N N . SER A 1 80 ? -9.297 4.07 9.852 1 98.5 80 SER A N 1
ATOM 579 C CA . SER A 1 80 ? -9.953 5.375 9.828 1 98.5 80 SER A CA 1
ATOM 580 C C . SER A 1 80 ? -9.039 6.441 9.227 1 98.5 80 SER A C 1
ATOM 582 O O . SER A 1 80 ? -7.82 6.27 9.188 1 98.5 80 SER A O 1
ATOM 584 N N . GLY A 1 81 ? -9.68 7.477 8.719 1 98.5 81 GLY A N 1
ATOM 585 C CA . GLY A 1 81 ? -8.938 8.609 8.203 1 98.5 81 GLY A CA 1
ATOM 586 C C . GLY A 1 81 ? -8.57 9.625 9.266 1 98.5 81 GLY A C 1
ATOM 587 O O . GLY A 1 81 ? -9.141 9.617 10.359 1 98.5 81 GLY A O 1
ATOM 588 N N . GLU A 1 82 ? -7.57 10.445 8.977 1 98.31 82 GLU A N 1
ATOM 589 C CA . GLU A 1 82 ? -7.172 11.633 9.727 1 98.31 82 GLU A CA 1
ATOM 590 C C . GLU A 1 82 ? -6.742 12.758 8.797 1 98.31 82 GLU A C 1
ATOM 592 O O . GLU A 1 82 ? -5.809 12.602 8.008 1 98.31 82 GLU A O 1
ATOM 597 N N . VAL A 1 83 ? -7.414 13.914 8.961 1 98.81 83 VAL A N 1
ATOM 598 C CA . VAL A 1 83 ? -7.082 15.023 8.078 1 98.81 83 VAL A CA 1
ATOM 599 C C . VAL A 1 83 ? -5.758 15.648 8.5 1 98.81 83 VAL A C 1
ATOM 601 O O . VAL A 1 83 ? -5.5 15.828 9.695 1 98.81 83 VAL A O 1
ATOM 604 N N . GLU A 1 84 ? -4.934 15.875 7.555 1 98.88 84 GLU A N 1
ATOM 605 C CA . GLU A 1 84 ? -3.666 16.562 7.777 1 98.88 84 GLU A CA 1
ATOM 606 C C . GLU A 1 84 ? -3.35 17.516 6.629 1 98.88 84 GLU A C 1
ATOM 608 O O . GLU A 1 84 ? -3.752 17.281 5.488 1 98.88 84 GLU A O 1
ATOM 613 N N . PHE A 1 85 ? -2.688 18.641 6.965 1 98.88 85 PHE A N 1
ATOM 614 C CA . PHE A 1 85 ? -2.061 19.359 5.863 1 98.88 85 PHE A CA 1
ATOM 615 C C . PHE A 1 85 ? -0.873 18.578 5.312 1 98.88 85 PHE A C 1
ATOM 617 O O . PHE A 1 85 ? -0.251 17.797 6.035 1 98.88 85 PHE A O 1
ATOM 624 N N . VAL A 1 86 ? -0.604 18.766 4.035 1 98.94 86 VAL A N 1
ATOM 625 C CA . VAL A 1 86 ? 0.49 18.094 3.35 1 98.94 86 VAL A CA 1
ATOM 626 C C . VAL A 1 86 ? 1.414 19.125 2.705 1 98.94 86 VAL A C 1
ATOM 628 O O . VAL A 1 86 ? 0.951 20.047 2.027 1 98.94 86 VAL A O 1
ATOM 631 N N . LEU A 1 87 ? 2.678 19 2.973 1 98.88 87 LEU A N 1
ATOM 632 C CA . LEU A 1 87 ? 3.697 19.812 2.316 1 98.88 87 LEU A CA 1
ATOM 633 C C . LEU A 1 87 ? 4.465 18.984 1.286 1 98.88 87 LEU A C 1
ATOM 635 O O . LEU A 1 87 ? 4.797 17.828 1.535 1 98.88 87 LEU A O 1
ATOM 639 N N . ILE A 1 88 ? 4.738 19.594 0.135 1 98.81 88 ILE A N 1
ATOM 640 C CA . ILE A 1 88 ? 5.492 18.906 -0.908 1 98.81 88 ILE A CA 1
ATOM 641 C C . ILE A 1 88 ? 6.645 19.797 -1.378 1 98.81 88 ILE A C 1
ATOM 643 O O . ILE A 1 88 ? 6.438 20.969 -1.729 1 98.81 88 ILE A O 1
ATOM 647 N N . GLY A 1 89 ? 7.859 19.281 -1.316 1 98.44 89 GLY A N 1
ATOM 648 C CA . GLY A 1 89 ? 9 19.984 -1.884 1 98.44 89 GLY A CA 1
ATOM 649 C C . GLY A 1 89 ? 9.062 19.891 -3.396 1 98.44 89 GLY A C 1
ATOM 650 O O . GLY A 1 89 ? 8.969 18.797 -3.959 1 98.44 89 GLY A O 1
ATOM 651 N N . HIS A 1 90 ? 9.242 20.984 -4.027 1 97.56 90 HIS A N 1
ATOM 652 C CA . HIS A 1 90 ? 9.32 21.016 -5.484 1 97.56 90 HIS A CA 1
ATOM 653 C C . HIS A 1 90 ? 10.164 22.188 -5.973 1 97.56 90 HIS A C 1
ATOM 655 O O . HIS A 1 90 ? 9.734 23.344 -5.883 1 97.56 90 HIS A O 1
ATOM 661 N N . GLN A 1 91 ? 11.344 21.844 -6.531 1 95.75 91 GLN A N 1
ATOM 662 C CA . GLN A 1 91 ? 12.227 22.844 -7.125 1 95.75 91 GLN A CA 1
ATOM 663 C C . GLN A 1 91 ? 12.523 23.969 -6.145 1 95.75 91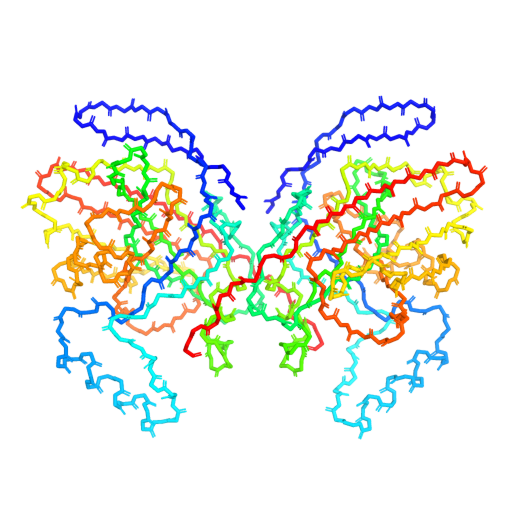 GLN A C 1
ATOM 665 O O . GLN A 1 91 ? 12.391 25.141 -6.488 1 95.75 91 GLN A O 1
ATOM 670 N N . GLY A 1 92 ? 12.734 23.609 -4.965 1 93.38 92 GLY A N 1
ATOM 671 C CA . GLY A 1 92 ? 13.141 24.562 -3.938 1 93.38 92 GLY A CA 1
ATOM 672 C C . GLY A 1 92 ? 11.969 25.266 -3.281 1 93.38 92 GLY A C 1
ATOM 673 O O . GLY A 1 92 ? 12.148 26.062 -2.355 1 93.38 92 GLY A O 1
ATOM 674 N N . ARG A 1 93 ? 10.797 25.031 -3.787 1 95.06 93 ARG A N 1
ATOM 675 C CA . ARG A 1 93 ? 9.594 25.609 -3.186 1 95.06 93 ARG A CA 1
ATOM 676 C C . ARG A 1 93 ? 8.867 24.578 -2.336 1 95.06 93 ARG A C 1
ATOM 678 O O . ARG A 1 93 ? 9.133 23.375 -2.443 1 95.06 93 ARG A O 1
ATOM 685 N N . ILE A 1 94 ? 8.078 25.125 -1.446 1 97.75 94 ILE A N 1
ATOM 686 C CA . ILE A 1 94 ? 7.16 24.281 -0.685 1 97.75 94 ILE A CA 1
ATOM 687 C C . ILE A 1 94 ? 5.734 24.484 -1.191 1 97.75 94 ILE A C 1
ATOM 689 O O . ILE A 1 94 ? 5.281 25.625 -1.337 1 97.75 94 ILE A O 1
ATOM 693 N N . LEU A 1 95 ? 5.094 23.453 -1.527 1 98.44 95 LEU A N 1
ATOM 694 C CA . LEU A 1 95 ? 3.678 23.469 -1.881 1 98.44 95 LEU A CA 1
ATOM 695 C C . LEU A 1 95 ? 2.828 22.922 -0.74 1 98.44 95 LEU A C 1
ATOM 697 O O . LEU A 1 95 ? 3.307 22.125 0.073 1 98.44 95 LEU A O 1
ATOM 701 N N . VAL A 1 96 ? 1.575 23.422 -0.655 1 98.75 96 VAL A N 1
ATOM 702 C CA . VAL A 1 96 ? 0.695 23.078 0.461 1 98.75 96 VAL A CA 1
ATOM 703 C C . VAL A 1 96 ? -0.562 22.391 -0.06 1 98.75 96 VAL A C 1
ATOM 705 O O . VAL A 1 96 ? -1.233 22.906 -0.958 1 98.75 96 VAL A O 1
ATOM 708 N N . GLY A 1 97 ? -0.831 21.25 0.428 1 98.81 97 GLY A N 1
ATOM 709 C CA . GLY A 1 97 ? -2.066 20.516 0.169 1 98.81 97 GLY A CA 1
ATOM 710 C C . GLY A 1 97 ? -2.711 19.969 1.427 1 98.81 97 GLY A C 1
ATOM 711 O O . GLY A 1 97 ? -2.438 20.453 2.531 1 98.81 97 GLY A O 1
ATOM 712 N N . VAL A 1 98 ? -3.699 19.109 1.208 1 98.94 98 VAL A N 1
ATOM 713 C CA . VAL A 1 98 ? -4.414 18.453 2.295 1 98.94 98 VAL A CA 1
ATOM 714 C C . VAL A 1 98 ? -4.641 16.984 1.945 1 98.94 98 VAL A C 1
ATOM 716 O O . VAL A 1 98 ? -4.828 16.641 0.776 1 98.94 98 VAL A O 1
ATOM 719 N N . GLY A 1 99 ? -4.523 16.141 2.906 1 98.94 99 GLY A N 1
ATOM 720 C CA . GLY A 1 99 ? -4.707 14.703 2.744 1 98.94 99 GLY A CA 1
ATOM 721 C C . GLY A 1 99 ? -5.152 14.008 4.02 1 98.94 99 GLY A C 1
ATOM 722 O O . GLY A 1 99 ? -5.539 14.664 4.984 1 98.94 99 GLY A O 1
ATOM 723 N N . SER A 1 100 ? -5.199 12.703 3.92 1 98.88 100 SER A N 1
ATOM 724 C CA . SER A 1 100 ? -5.578 11.859 5.047 1 98.88 100 SER A CA 1
ATOM 725 C C . SER A 1 100 ? -4.504 10.82 5.344 1 98.88 100 SER A C 1
ATOM 727 O O . SER A 1 100 ? -4.148 10.023 4.473 1 98.88 100 SER A O 1
ATOM 729 N N . ASP A 1 101 ? -3.914 10.906 6.531 1 98.62 101 ASP A N 1
ATOM 730 C CA . ASP A 1 101 ? -3.121 9.781 7.012 1 98.62 101 ASP A CA 1
ATOM 731 C C . ASP A 1 101 ? -4.02 8.633 7.461 1 98.62 101 ASP A C 1
ATOM 733 O O . ASP A 1 101 ? -4.129 8.352 8.656 1 98.62 101 ASP A O 1
ATOM 737 N N . HIS A 1 102 ? -4.68 7.977 6.5 1 98.81 102 HIS A N 1
ATOM 738 C CA . HIS A 1 102 ? -5.527 6.828 6.809 1 98.81 102 HIS A CA 1
ATOM 739 C C . HIS A 1 102 ? -4.715 5.695 7.426 1 98.81 102 HIS A C 1
ATOM 741 O O . HIS A 1 102 ? -3.639 5.355 6.93 1 98.81 102 HIS A O 1
ATOM 747 N N . THR A 1 103 ? -5.172 5.164 8.555 1 98.06 103 THR A N 1
ATOM 748 C CA . THR A 1 103 ? -4.383 4.238 9.359 1 98.06 103 THR A CA 1
ATOM 749 C C . THR A 1 103 ? -5.262 3.133 9.938 1 98.06 103 THR A C 1
ATOM 751 O O . THR A 1 103 ? -6.41 3.379 10.312 1 98.06 103 THR A O 1
ATOM 754 N N . ASP A 1 104 ? -4.746 1.936 9.977 1 97.75 104 ASP A N 1
ATOM 755 C CA . ASP A 1 104 ? -5.434 0.847 10.664 1 97.75 104 ASP A CA 1
ATOM 756 C C . ASP A 1 104 ? -5.211 0.923 12.172 1 97.75 104 ASP A C 1
ATOM 758 O O . ASP A 1 104 ? -4.102 0.694 12.656 1 97.75 104 ASP A O 1
ATOM 762 N N . ARG A 1 105 ? -6.281 1.118 12.891 1 96.31 105 ARG A N 1
ATOM 763 C CA . ARG A 1 105 ? -6.188 1.418 14.32 1 96.31 105 ARG A CA 1
ATOM 764 C C . ARG A 1 105 ? -5.945 0.15 15.133 1 96.31 105 ARG A C 1
ATOM 766 O O . ARG A 1 105 ? -5.305 0.193 16.188 1 96.31 105 ARG A O 1
ATOM 773 N N . LYS A 1 106 ? -6.438 -0.942 14.664 1 95.69 106 LYS A N 1
ATOM 774 C CA . LYS A 1 106 ? -6.141 -2.215 15.32 1 95.69 106 LYS A CA 1
ATOM 775 C C . LYS A 1 106 ? -4.672 -2.59 15.148 1 95.69 106 LYS A C 1
ATOM 777 O O . LYS A 1 106 ? -4.008 -2.969 16.125 1 95.69 106 LYS A O 1
ATOM 782 N N . VAL A 1 107 ? -4.125 -2.459 13.953 1 95.62 107 VAL A N 1
ATOM 783 C CA . VAL A 1 107 ? -2.738 -2.805 13.664 1 95.62 107 VAL A CA 1
ATOM 784 C C . VAL A 1 107 ? -1.804 -1.813 14.352 1 95.62 107 VAL A C 1
ATOM 786 O O . VAL A 1 107 ? -0.647 -2.135 14.641 1 95.62 107 VAL A O 1
ATOM 789 N N . GLU A 1 108 ? -2.283 -0.643 14.633 1 93.56 108 GLU A N 1
ATOM 790 C CA . GLU A 1 108 ? -1.478 0.373 15.305 1 93.56 108 GLU A CA 1
ATOM 791 C C . GLU A 1 108 ? -0.953 -0.134 16.641 1 93.56 108 GLU A C 1
ATOM 793 O O . GLU A 1 108 ? 0.152 0.221 17.062 1 93.56 108 GLU A O 1
ATOM 798 N N . ALA A 1 109 ? -1.711 -0.941 17.344 1 91.12 109 ALA A N 1
ATOM 799 C CA . ALA A 1 109 ? -1.276 -1.525 18.609 1 91.12 109 ALA A CA 1
ATOM 800 C C . ALA A 1 109 ? -0.093 -2.465 18.391 1 91.12 109 ALA A C 1
ATOM 802 O O . ALA A 1 109 ? 0.759 -2.605 19.281 1 91.12 109 ALA A O 1
ATOM 803 N N . TYR A 1 110 ? -0.086 -3.105 17.266 1 92.81 110 TYR A N 1
ATOM 804 C CA . TYR A 1 110 ? 1.042 -3.961 16.922 1 92.81 110 TYR A CA 1
ATOM 805 C C . TYR A 1 110 ? 2.262 -3.131 16.547 1 92.81 110 TYR A C 1
ATOM 807 O O . TYR A 1 110 ? 3.381 -3.428 16.969 1 92.81 110 TYR A O 1
ATOM 815 N N . GLY A 1 111 ? 2.074 -2.072 15.688 1 93.06 111 GLY A N 1
ATOM 816 C CA . GLY A 1 111 ? 3.129 -1.202 15.195 1 93.06 111 GLY A CA 1
ATOM 817 C C . GLY A 1 111 ? 2.602 0.001 14.438 1 93.06 111 GLY A C 1
ATOM 818 O O . GLY A 1 111 ? 1.909 -0.151 13.43 1 93.06 111 GLY A O 1
ATOM 819 N N . VAL A 1 112 ? 3.043 1.149 14.859 1 94.25 112 VAL A N 1
ATOM 820 C CA . VAL A 1 112 ? 2.541 2.393 14.281 1 94.25 112 VAL A CA 1
ATOM 821 C C . VAL A 1 112 ? 2.967 2.49 12.82 1 94.25 112 VAL A C 1
ATOM 823 O O . VAL A 1 112 ? 2.145 2.777 11.945 1 94.25 112 VAL A O 1
ATOM 826 N N . THR A 1 113 ? 4.238 2.197 12.523 1 95.88 113 THR A N 1
ATOM 827 C CA . THR A 1 113 ? 4.727 2.271 11.148 1 95.88 113 THR A CA 1
ATOM 828 C C . THR A 1 113 ? 3.969 1.298 10.25 1 95.88 113 THR A C 1
ATOM 830 O O . THR A 1 113 ? 3.549 1.661 9.148 1 95.88 113 THR A O 1
ATOM 833 N N . VAL A 1 114 ? 3.75 0.038 10.758 1 96.81 114 VAL A N 1
ATOM 834 C CA . VAL A 1 114 ? 3.051 -0.987 9.992 1 96.81 114 VAL A CA 1
ATOM 835 C C . VAL A 1 114 ? 1.622 -0.532 9.703 1 96.81 114 VAL A C 1
ATOM 837 O O . VAL A 1 114 ? 1.138 -0.663 8.578 1 96.81 114 VAL A O 1
ATOM 840 N N . SER A 1 115 ? 0.972 0.07 10.68 1 97 115 SER A N 1
ATOM 841 C CA . SER A 1 115 ? -0.423 0.486 10.57 1 97 115 SER A CA 1
ATOM 842 C C . SER A 1 115 ? -0.592 1.582 9.523 1 97 115 SER A C 1
ATOM 844 O O . SER A 1 115 ? -1.611 1.635 8.836 1 97 115 SER A O 1
ATOM 846 N N . LYS A 1 116 ? 0.408 2.496 9.461 1 97.81 116 LYS A N 1
ATOM 847 C CA . LYS A 1 116 ? 0.391 3.562 8.461 1 97.81 116 LYS A CA 1
ATOM 848 C C . LYS A 1 116 ? 0.713 3.021 7.074 1 97.81 116 LYS A C 1
ATOM 850 O O . LYS A 1 116 ? 0.044 3.365 6.098 1 97.81 116 LYS A O 1
ATOM 855 N N . GLN A 1 117 ? 1.627 2.113 6.977 1 98.62 117 GLN A N 1
ATOM 856 C CA . GLN A 1 117 ? 2.127 1.565 5.719 1 98.62 117 GLN A CA 1
ATOM 857 C C . GLN A 1 117 ? 1.047 0.761 5 1 98.62 117 GLN A C 1
ATOM 859 O O . GLN A 1 117 ? 0.999 0.738 3.77 1 98.62 117 GLN A O 1
ATOM 864 N N . MET A 1 118 ? 0.169 0.105 5.719 1 98.44 118 MET A N 1
ATOM 865 C CA . MET A 1 118 ? -0.735 -0.841 5.07 1 98.44 118 MET A CA 1
ATOM 866 C C . MET A 1 118 ? -1.941 -0.122 4.477 1 98.44 118 MET A C 1
ATOM 868 O O . MET A 1 118 ? -2.783 -0.746 3.826 1 98.44 118 MET A O 1
ATOM 872 N N . CYS A 1 119 ? -2.072 1.182 4.688 1 98.81 119 CYS A N 1
ATOM 873 C CA . CYS A 1 119 ? -3.188 1.963 4.164 1 98.81 119 CYS A CA 1
ATOM 874 C C . CYS A 1 119 ? -2.699 3.016 3.176 1 98.81 119 CYS A C 1
ATOM 876 O O . CYS A 1 119 ? -1.659 3.641 3.391 1 98.81 119 CYS A O 1
ATOM 878 N N . ASP A 1 120 ? -3.473 3.213 2.119 1 98.75 120 ASP A N 1
ATOM 879 C CA . ASP A 1 120 ? -3.174 4.316 1.211 1 98.75 120 ASP A CA 1
ATOM 880 C C . ASP A 1 120 ? -3.352 5.664 1.906 1 98.75 120 ASP A C 1
ATOM 882 O O . ASP A 1 120 ? -4.027 5.754 2.934 1 98.75 120 ASP A O 1
ATOM 886 N N . LYS A 1 121 ? -2.666 6.668 1.384 1 98.88 121 LYS A N 1
ATOM 887 C CA . LYS A 1 121 ? -2.701 8.047 1.865 1 98.88 121 LYS A CA 1
ATOM 888 C C . LYS A 1 121 ? -3.336 8.977 0.832 1 98.88 121 LYS A C 1
ATOM 890 O O . LYS A 1 121 ? -2.631 9.602 0.04 1 98.88 121 LYS A O 1
ATOM 895 N N . PRO A 1 122 ? -4.68 9.172 0.918 1 98.88 122 PRO A N 1
ATOM 896 C CA . PRO A 1 122 ? -5.332 10.062 -0.046 1 98.88 122 PRO A CA 1
ATOM 897 C C . PRO A 1 122 ? -4.902 11.516 0.105 1 98.88 122 PRO A C 1
ATOM 899 O O . PRO A 1 122 ? -4.73 12 1.227 1 98.88 122 PRO A O 1
ATOM 902 N N . VAL A 1 123 ? -4.688 12.188 -1.001 1 98.94 123 VAL A N 1
ATOM 903 C CA . VAL A 1 123 ? -4.387 13.609 -1.039 1 98.94 123 VAL A CA 1
ATOM 904 C C . VAL A 1 123 ? -5.266 14.297 -2.086 1 98.94 123 VAL A C 1
ATOM 906 O O . VAL A 1 123 ? -5.582 13.703 -3.121 1 98.94 123 VAL A O 1
ATOM 909 N N . ALA A 1 124 ? -5.703 15.516 -1.761 1 98.94 124 ALA A N 1
ATOM 910 C CA . ALA A 1 124 ? -6.453 16.297 -2.744 1 98.94 124 ALA A CA 1
ATOM 911 C C . ALA A 1 124 ? -5.574 16.656 -3.941 1 98.94 124 ALA A C 1
ATOM 913 O O . ALA A 1 124 ? -4.398 16.984 -3.779 1 98.94 124 ALA A O 1
ATOM 914 N N . PRO A 1 125 ? -6.145 16.625 -5.137 1 98.81 125 PRO A N 1
ATOM 915 C CA . PRO A 1 125 ? -5.34 16.953 -6.32 1 98.81 125 PRO A CA 1
ATOM 916 C C . PRO A 1 125 ? -5.254 18.453 -6.582 1 98.81 125 PRO A C 1
ATOM 918 O O . PRO A 1 125 ? -5.414 18.891 -7.723 1 98.81 125 PRO A O 1
ATOM 921 N N . GLU A 1 126 ? -5.098 19.203 -5.578 1 98.69 126 GLU A N 1
ATOM 922 C CA . GLU A 1 126 ? -4.914 20.641 -5.625 1 98.69 126 GLU A CA 1
ATOM 923 C C . GLU A 1 126 ? -3.914 21.109 -4.57 1 98.69 126 GLU A C 1
ATOM 925 O O . GLU A 1 126 ? -3.854 20.547 -3.475 1 98.69 126 GLU A O 1
ATOM 930 N N . LEU A 1 127 ? -3.154 22.125 -4.949 1 98.81 127 LEU A N 1
ATOM 931 C CA . LEU A 1 127 ? -2.115 22.641 -4.07 1 98.81 127 LEU A CA 1
ATOM 932 C C . LEU A 1 127 ? -2.125 24.172 -4.066 1 98.81 127 LEU A C 1
ATOM 934 O O . LEU A 1 127 ? -2.6 24.797 -5.016 1 98.81 127 LEU A O 1
ATOM 938 N N . TRP A 1 128 ? -1.65 24.719 -3.01 1 98.69 128 TRP A N 1
ATOM 939 C CA . TRP A 1 128 ? -1.292 26.125 -2.896 1 98.69 128 TRP A CA 1
ATOM 940 C C . TRP A 1 128 ? 0.222 26.312 -2.863 1 98.69 128 TRP A C 1
ATOM 942 O O . TRP A 1 128 ? 0.964 25.328 -2.721 1 98.69 128 TRP A O 1
ATOM 952 N N . ASP A 1 129 ? 0.632 27.531 -3.109 1 97.94 129 ASP A N 1
ATOM 953 C CA . ASP A 1 129 ? 2.012 27.906 -2.822 1 97.94 129 ASP A CA 1
ATOM 954 C C . ASP A 1 129 ? 2.18 28.312 -1.358 1 97.94 129 ASP A C 1
ATOM 956 O O . ASP A 1 129 ? 1.409 29.125 -0.838 1 97.94 129 ASP A O 1
ATOM 960 N N . PHE A 1 130 ? 3.113 27.766 -0.711 1 97.62 130 PHE A N 1
ATOM 961 C CA . PHE A 1 130 ? 3.336 28.047 0.701 1 97.62 130 PHE A CA 1
ATOM 962 C C . PHE A 1 130 ? 3.557 29.547 0.919 1 97.62 130 PHE A C 1
ATOM 964 O O . PHE A 1 130 ? 3.117 30.109 1.929 1 97.62 130 PHE A O 1
ATOM 971 N N . GLY A 1 131 ? 4.293 30.125 0.074 1 96.19 131 GLY A N 1
ATOM 972 C CA . GLY A 1 131 ? 4.539 31.547 0.183 1 96.19 131 GLY A CA 1
ATOM 973 C C . GLY A 1 131 ? 3.268 32.375 0.289 1 96.19 131 GLY A C 1
ATOM 974 O O . GLY A 1 131 ? 3.254 33.438 0.927 1 96.19 131 GLY A O 1
ATOM 975 N N . ASP A 1 132 ? 2.184 31.906 -0.306 1 96.62 132 ASP A N 1
ATOM 976 C CA . ASP A 1 132 ? 0.907 32.594 -0.269 1 96.62 132 ASP A CA 1
ATOM 977 C C . ASP A 1 132 ? 0.279 32.531 1.121 1 96.62 132 ASP A C 1
ATOM 979 O O . ASP A 1 132 ? -0.435 33.438 1.535 1 96.62 132 ASP A O 1
ATOM 983 N N . VAL A 1 133 ? 0.539 31.438 1.833 1 97.81 133 VAL A N 1
ATOM 984 C CA . VAL A 1 133 ? -0.261 31.203 3.029 1 97.81 133 VAL A CA 1
ATOM 985 C C . VAL A 1 133 ? 0.621 31.312 4.27 1 97.81 133 VAL A C 1
ATOM 987 O O . VAL A 1 133 ? 0.117 31.422 5.391 1 97.81 133 VAL A O 1
ATOM 990 N N . GLU A 1 134 ? 1.891 31.406 4.145 1 97.12 134 GLU A N 1
ATOM 991 C CA . GLU A 1 134 ? 2.82 31.422 5.27 1 97.12 134 GLU A CA 1
ATOM 992 C C . GLU A 1 134 ? 2.543 32.594 6.203 1 97.12 134 GLU A C 1
ATOM 994 O O . GLU A 1 134 ? 2.553 32.438 7.426 1 97.12 134 GLU A O 1
ATOM 999 N N . PRO A 1 135 ? 2.279 33.812 5.746 1 97.81 135 PRO A N 1
ATOM 1000 C CA . PRO A 1 135 ? 2.092 34.938 6.637 1 97.81 135 PRO A CA 1
ATOM 1001 C C . PRO A 1 135 ? 0.913 34.781 7.59 1 97.81 135 PRO A C 1
ATOM 1003 O O . PRO A 1 135 ? 0.857 35.438 8.633 1 97.81 135 PRO A O 1
ATOM 1006 N N . HIS A 1 136 ? -0.1 34 7.203 1 98.56 136 HIS A N 1
ATOM 1007 C CA . HIS A 1 136 ? -1.261 33.812 8.062 1 98.56 136 HIS A CA 1
ATOM 1008 C C . HIS A 1 136 ? -1.513 32.312 8.297 1 98.56 136 HIS A C 1
ATOM 1010 O O . HIS A 1 136 ? -2.662 31.891 8.438 1 98.56 136 HIS A O 1
ATOM 1016 N N . TRP A 1 137 ? -0.473 31.516 8.297 1 98.31 137 TRP A N 1
ATOM 1017 C CA . TRP A 1 137 ? -0.484 30.062 8.422 1 98.31 137 TRP A CA 1
ATOM 1018 C C . TRP A 1 137 ? -1.358 29.625 9.594 1 98.31 137 TRP A C 1
ATOM 1020 O O . TRP A 1 137 ? -2.189 28.719 9.445 1 98.31 137 TRP A O 1
ATOM 1030 N N . ASP A 1 138 ? -1.242 30.281 10.656 1 98 138 ASP A N 1
ATOM 1031 C CA . ASP A 1 138 ? -1.891 29.875 11.906 1 98 138 ASP A CA 1
ATOM 1032 C C . ASP A 1 138 ? -3.408 30 11.805 1 98 138 ASP A C 1
ATOM 1034 O O . ASP A 1 138 ? -4.141 29.469 12.633 1 98 138 ASP A O 1
ATOM 1038 N N . ARG A 1 139 ? -3.889 30.75 10.812 1 98.44 139 ARG A N 1
ATOM 1039 C CA . ARG A 1 139 ? -5.32 31 10.672 1 98.44 139 ARG A CA 1
ATOM 1040 C C . ARG A 1 139 ? -5.961 29.969 9.734 1 98.44 139 ARG A C 1
ATOM 1042 O O . ARG A 1 139 ? -7.184 29.938 9.602 1 98.44 139 ARG A O 1
ATOM 1049 N N . ILE A 1 140 ? -5.145 29.172 9.094 1 98.62 140 ILE A N 1
ATOM 1050 C CA . ILE A 1 140 ? -5.645 28.141 8.188 1 98.62 140 ILE A CA 1
ATOM 1051 C C . ILE A 1 140 ? -6.391 27.078 8.984 1 98.62 140 ILE A C 1
ATOM 1053 O O . ILE A 1 140 ? -5.949 26.656 10.062 1 98.62 140 ILE A O 1
ATOM 1057 N N . VAL A 1 141 ? -7.512 26.578 8.445 1 98.75 141 VAL A N 1
ATOM 1058 C CA . VAL A 1 141 ? -8.375 25.625 9.133 1 98.75 141 VAL A CA 1
ATOM 1059 C C . VAL A 1 141 ? -8.352 24.281 8.406 1 98.75 141 VAL A C 1
ATOM 1061 O O . VAL A 1 141 ? -8.453 24.234 7.176 1 98.75 141 VAL A O 1
ATOM 1064 N N . LEU A 1 142 ? -8.18 23.234 9.148 1 98.75 142 LEU A N 1
ATOM 1065 C CA . LEU A 1 142 ? -8.414 21.875 8.648 1 98.75 142 LEU A CA 1
ATOM 1066 C C . LEU A 1 142 ? -9.734 21.328 9.172 1 98.75 142 LEU A C 1
ATOM 1068 O O . LEU A 1 142 ? -10.094 21.547 10.328 1 98.75 142 LEU A O 1
ATOM 1072 N N . ARG A 1 143 ? -10.453 20.625 8.297 1 98.81 143 ARG A N 1
ATOM 1073 C CA . ARG A 1 143 ? -11.68 19.938 8.68 1 98.81 143 ARG A CA 1
ATOM 1074 C C . ARG A 1 143 ? -11.781 18.578 8 1 98.81 143 ARG A C 1
ATOM 1076 O O . ARG A 1 143 ? -11.242 18.391 6.91 1 98.81 143 ARG A O 1
ATOM 1083 N N . SER A 1 144 ? -12.391 17.688 8.711 1 98.94 144 SER A N 1
ATOM 1084 C CA . SER A 1 144 ? -12.781 16.422 8.086 1 98.94 144 SER A CA 1
ATOM 1085 C C . SER A 1 144 ? -14.203 16.031 8.461 1 98.94 144 SER A C 1
ATOM 1087 O O . SER A 1 144 ? -14.742 16.5 9.461 1 98.94 144 SER A O 1
ATOM 1089 N N . PHE A 1 145 ? -14.781 15.266 7.605 1 98.94 145 PHE A N 1
ATOM 1090 C CA . PHE A 1 145 ? -16.094 14.664 7.793 1 98.94 145 PHE A CA 1
ATOM 1091 C C . PHE A 1 145 ? -16.047 13.164 7.547 1 98.94 145 PHE A C 1
ATOM 1093 O O . PHE A 1 145 ? -15.367 12.703 6.629 1 98.94 145 PHE A O 1
ATOM 1100 N N . ALA A 1 146 ? -16.75 12.453 8.359 1 98.88 146 ALA A N 1
ATOM 1101 C CA . ALA A 1 146 ? -16.844 11 8.227 1 98.88 146 ALA A CA 1
ATOM 1102 C C . ALA A 1 146 ? -18.297 10.562 8.07 1 98.88 146 ALA A C 1
ATOM 1104 O O . ALA A 1 146 ? -19.188 11.094 8.734 1 98.88 146 ALA A O 1
ATOM 1105 N N . THR A 1 147 ? -18.547 9.672 7.152 1 98.88 147 THR A N 1
ATOM 1106 C CA . THR A 1 147 ? -19.859 9.047 7.043 1 98.88 147 THR A CA 1
ATOM 1107 C C . THR A 1 147 ? -19.906 7.758 7.852 1 98.88 147 THR A C 1
ATOM 1109 O O . THR A 1 147 ? -19.266 6.77 7.496 1 98.88 147 THR A O 1
ATOM 1112 N N . ILE A 1 148 ? -20.625 7.754 8.906 1 98.25 148 ILE A N 1
ATOM 1113 C CA . ILE A 1 148 ? -20.734 6.66 9.859 1 98.25 148 ILE A CA 1
ATOM 1114 C C . ILE A 1 148 ? -22.203 6.242 9.992 1 98.25 148 ILE A C 1
ATOM 1116 O O . ILE A 1 148 ? -23.062 7.051 10.359 1 98.25 148 ILE A O 1
ATOM 1120 N N . GLY A 1 149 ? -22.469 4.969 9.727 1 96.81 149 GLY A N 1
ATOM 1121 C CA . GLY A 1 149 ? -23.859 4.508 9.734 1 96.81 149 GLY A CA 1
ATOM 1122 C C . GLY A 1 149 ? -24.75 5.277 8.773 1 96.81 149 GLY A C 1
ATOM 1123 O O . GLY A 1 149 ? -25.891 5.594 9.102 1 96.81 149 GLY A O 1
ATOM 1124 N N . GLY A 1 150 ? -24.156 5.77 7.793 1 98 150 GLY A N 1
ATOM 1125 C CA . GLY A 1 150 ? -24.922 6.477 6.777 1 98 150 GLY A CA 1
ATOM 1126 C C . GLY A 1 150 ? -25.062 7.961 7.059 1 98 150 GLY A C 1
ATOM 1127 O O . GLY A 1 150 ? -25.625 8.703 6.246 1 98 150 GLY A O 1
ATOM 1128 N N . THR A 1 151 ? -24.547 8.453 8.133 1 98.5 151 THR A N 1
ATOM 1129 C CA . THR A 1 151 ? -24.672 9.852 8.516 1 98.5 151 THR A CA 1
ATOM 1130 C C . THR A 1 151 ? -23.312 10.562 8.414 1 98.5 151 THR A C 1
ATOM 1132 O O . THR A 1 151 ? -22.328 10.086 8.961 1 98.5 151 THR A O 1
ATOM 1135 N N . ARG A 1 152 ? -23.344 11.578 7.684 1 98.69 152 ARG A N 1
ATOM 1136 C CA . ARG A 1 152 ? -22.156 12.43 7.602 1 98.69 152 ARG A CA 1
ATOM 1137 C C . ARG A 1 152 ? -22.016 13.289 8.852 1 98.69 152 ARG A C 1
ATOM 1139 O O . ARG A 1 152 ? -22.938 14.031 9.211 1 98.69 152 ARG A O 1
ATOM 1146 N N . VAL A 1 153 ? -20.875 13.203 9.508 1 98.81 153 VAL A N 1
ATOM 1147 C CA . VAL A 1 153 ? -20.656 13.969 10.734 1 98.81 153 VAL A CA 1
ATOM 1148 C C . VAL A 1 153 ? -19.344 14.734 10.648 1 98.81 153 VAL A C 1
ATOM 1150 O O . VAL A 1 153 ? -18.391 14.266 10.016 1 98.81 153 VAL A O 1
ATOM 1153 N N . LEU A 1 154 ? -19.344 15.961 11.281 1 98.81 154 LEU A N 1
ATOM 1154 C CA . LEU A 1 154 ? -18.062 16.625 11.5 1 98.81 154 LEU A CA 1
ATOM 1155 C C . LEU A 1 154 ? -17.156 15.766 12.367 1 98.81 154 LEU A C 1
ATOM 1157 O O . LEU A 1 154 ? -17.531 15.383 13.477 1 98.81 154 LEU A O 1
ATOM 1161 N N . TYR A 1 155 ? -16 15.453 11.836 1 98.62 155 TYR A N 1
ATOM 1162 C CA . TYR A 1 155 ? -15.141 14.453 12.469 1 98.62 155 TYR A CA 1
ATOM 1163 C C . TYR A 1 155 ? -13.922 15.109 13.109 1 98.62 155 TYR A C 1
ATOM 1165 O O . TYR A 1 155 ? -13.484 14.695 14.188 1 98.62 155 TYR A O 1
ATOM 1173 N N . GLN A 1 156 ? -13.297 16.047 12.43 1 98.56 156 GLN A N 1
ATOM 1174 C CA . GLN A 1 156 ? -12.18 16.844 12.938 1 98.56 156 GLN A CA 1
ATOM 1175 C C . GLN A 1 156 ? -12.289 18.297 12.492 1 98.56 156 GLN A C 1
ATOM 1177 O O . GLN A 1 156 ? -12.781 18.594 11.406 1 98.56 156 GLN A O 1
ATOM 1182 N N . GLU A 1 157 ? -11.797 19.172 13.383 1 98.44 157 GLU A N 1
ATOM 1183 C CA . GLU A 1 157 ? -11.711 20.594 13.047 1 98.44 157 GLU A CA 1
ATOM 1184 C C . GLU A 1 157 ? -10.695 21.312 13.93 1 98.44 157 GLU A C 1
ATOM 1186 O O . GLU A 1 157 ? -10.633 21.062 15.141 1 98.44 157 GLU A O 1
ATOM 1191 N N . GLY A 1 158 ? -9.906 22.125 13.344 1 97.75 158 GLY A N 1
ATOM 1192 C CA . GLY A 1 158 ? -8.961 22.938 14.094 1 97.75 158 GLY A CA 1
ATOM 1193 C C . GLY A 1 158 ? -8.133 23.859 13.227 1 97.75 158 GLY A C 1
ATOM 1194 O O . GLY A 1 158 ? -8.117 23.719 12 1 97.75 158 GLY A O 1
ATOM 1195 N N . THR A 1 159 ? -7.543 24.828 13.82 1 98.12 159 THR A N 1
ATOM 1196 C CA . THR A 1 159 ? -6.629 25.734 13.133 1 98.12 159 THR A CA 1
ATOM 1197 C C . THR A 1 159 ? -5.188 25.25 13.266 1 98.12 159 THR A C 1
ATOM 1199 O O . THR A 1 159 ? -4.848 24.547 14.219 1 98.12 159 THR A O 1
ATOM 1202 N N . LEU A 1 160 ? -4.375 25.641 12.297 1 97.94 160 LEU A N 1
ATOM 1203 C CA . LEU A 1 160 ? -3.012 25.125 12.219 1 97.94 160 LEU A CA 1
ATOM 1204 C C . LEU A 1 160 ? -2.139 25.719 13.32 1 97.94 160 LEU A C 1
ATOM 1206 O O . LEU A 1 160 ? -1.016 25.266 13.539 1 97.94 160 LEU A O 1
ATOM 1210 N N . ASP A 1 161 ? -2.635 26.656 14.164 1 95.94 161 ASP A N 1
ATOM 1211 C CA . ASP A 1 161 ? -1.884 27.172 15.305 1 95.94 161 ASP A CA 1
ATOM 1212 C C . ASP A 1 161 ? -1.786 26.125 16.406 1 95.94 161 ASP A C 1
ATOM 1214 O O . ASP A 1 161 ? -1.032 26.297 17.375 1 95.94 161 ASP A O 1
ATOM 1218 N N . ALA A 1 162 ? -2.521 25.109 16.328 1 93.69 162 ALA A N 1
ATOM 1219 C CA . ALA A 1 162 ? -2.457 24.031 17.312 1 93.69 162 ALA A CA 1
ATOM 1220 C C . ALA A 1 162 ? -1.304 23.078 16.984 1 93.69 162 ALA A C 1
ATOM 1222 O O . ALA A 1 162 ? -0.923 22.25 17.828 1 93.69 162 ALA A O 1
ATOM 1223 N N . MET A 1 163 ? -0.672 23.172 15.828 1 94.12 163 MET A N 1
ATOM 1224 C CA . MET A 1 163 ? 0.39 22.297 15.352 1 94.12 163 MET A CA 1
ATOM 1225 C C . MET A 1 163 ? 1.705 23.047 15.211 1 94.12 163 MET A C 1
ATOM 1227 O O . MET A 1 163 ? 1.707 24.281 15.07 1 94.12 163 MET A O 1
ATOM 1231 N N . LEU A 1 164 ? 2.791 22.328 15.25 1 94.06 164 LEU A N 1
ATOM 1232 C CA . LEU A 1 164 ? 4.078 22.953 14.977 1 94.06 164 LEU A CA 1
ATOM 1233 C C . LEU A 1 164 ? 4.039 23.734 13.664 1 94.06 164 LEU A C 1
ATOM 1235 O O . LEU A 1 164 ? 3.457 23.266 12.68 1 94.06 164 LEU A O 1
ATOM 1239 N N . PRO A 1 165 ? 4.672 24.906 13.688 1 94.19 165 PRO A N 1
ATOM 1240 C CA . PRO A 1 165 ? 4.75 25.625 12.422 1 94.19 165 PRO A CA 1
ATOM 1241 C C . PRO A 1 165 ? 5.414 24.812 11.312 1 94.19 165 PRO A C 1
ATOM 1243 O O . PRO A 1 165 ? 6.34 24.047 11.578 1 94.19 165 PRO A O 1
ATOM 1246 N N . ALA A 1 166 ? 5.004 25.094 10.102 1 96 166 ALA A N 1
ATOM 1247 C CA . ALA A 1 166 ? 5.453 24.312 8.953 1 96 166 ALA A CA 1
ATOM 1248 C C . ALA A 1 166 ? 6.973 24.328 8.836 1 96 166 ALA A C 1
ATOM 1250 O O . ALA A 1 166 ? 7.602 23.281 8.672 1 96 166 ALA A O 1
ATOM 1251 N N . ARG A 1 167 ? 7.57 25.5 8.961 1 95.69 167 ARG A N 1
ATOM 1252 C CA . ARG A 1 167 ? 9.016 25.609 8.797 1 95.69 167 ARG A CA 1
ATOM 1253 C C . ARG A 1 167 ? 9.75 24.875 9.914 1 95.69 167 ARG A C 1
ATOM 1255 O O . ARG A 1 167 ? 10.812 24.281 9.695 1 95.69 167 ARG A O 1
ATOM 1262 N N . GLU A 1 168 ? 9.227 24.969 11.102 1 94.69 168 GLU A N 1
ATOM 1263 C CA . GLU A 1 168 ? 9.836 24.234 12.211 1 94.69 168 GLU A CA 1
ATOM 1264 C C . GLU A 1 168 ? 9.734 22.719 11.992 1 94.69 168 GLU A C 1
ATOM 1266 O O . GLU A 1 168 ? 10.695 22 12.234 1 94.69 168 GLU A O 1
ATOM 1271 N N . LEU A 1 169 ? 8.562 22.312 11.586 1 95.94 169 LEU A N 1
ATOM 1272 C CA . LEU A 1 169 ? 8.359 20.891 11.281 1 95.94 169 LEU A CA 1
ATOM 1273 C C . LEU A 1 169 ? 9.375 20.406 10.258 1 95.94 169 LEU A C 1
ATOM 1275 O O . LEU A 1 169 ? 9.961 19.328 10.422 1 95.94 169 LEU A O 1
ATOM 1279 N N . ILE A 1 170 ? 9.594 21.188 9.188 1 97.44 170 ILE A N 1
ATOM 1280 C CA . ILE A 1 170 ? 10.539 20.844 8.125 1 97.44 170 ILE A CA 1
ATOM 1281 C C . ILE A 1 170 ? 11.961 20.828 8.688 1 97.44 170 ILE A C 1
ATOM 1283 O O . ILE A 1 170 ? 12.719 19.891 8.453 1 97.44 170 ILE A O 1
ATOM 1287 N N . ALA A 1 171 ? 12.297 21.828 9.445 1 96.06 171 ALA A N 1
ATOM 1288 C CA . ALA A 1 171 ? 13.648 21.938 9.984 1 96.06 171 ALA A CA 1
ATOM 1289 C C . ALA A 1 171 ? 13.977 20.75 10.891 1 96.06 171 ALA A C 1
ATOM 1291 O O . ALA A 1 171 ? 15.086 20.219 10.844 1 96.06 171 ALA A O 1
ATOM 1292 N N . ARG A 1 172 ? 13.078 20.344 11.672 1 94.06 172 ARG A N 1
ATOM 1293 C CA . ARG A 1 172 ? 13.305 19.266 12.633 1 94.06 172 ARG A CA 1
ATOM 1294 C C . ARG A 1 172 ? 13.414 17.922 11.922 1 94.06 172 ARG A C 1
ATOM 1296 O O . ARG A 1 172 ? 14.109 17.016 12.391 1 94.06 172 ARG A O 1
ATOM 1303 N N . GLY A 1 173 ? 12.789 17.812 10.805 1 95.31 173 GLY A N 1
ATOM 1304 C CA . GLY A 1 173 ? 12.758 16.531 10.117 1 95.31 173 GLY A CA 1
ATOM 1305 C C . GLY A 1 173 ? 13.828 16.406 9.047 1 95.31 173 GLY A C 1
ATOM 1306 O O . GLY A 1 173 ? 14.258 15.289 8.727 1 95.31 173 GLY A O 1
ATOM 1307 N N . PHE A 1 174 ? 14.266 17.422 8.438 1 95.25 174 PHE A N 1
ATOM 1308 C CA . PHE A 1 174 ? 15.086 17.312 7.234 1 95.25 174 PHE A CA 1
ATOM 1309 C C . PHE A 1 174 ? 16.312 18.203 7.34 1 95.25 174 PHE A C 1
ATOM 1311 O O . PHE A 1 174 ? 17.094 18.328 6.387 1 95.25 174 PHE A O 1
ATOM 1318 N N . GLY A 1 175 ? 16.641 18.547 8.398 1 85.44 175 GLY A N 1
ATOM 1319 C CA . GLY A 1 175 ? 17.828 19.359 8.578 1 85.44 175 GLY A CA 1
ATOM 1320 C C . GLY A 1 175 ? 17.797 20.656 7.801 1 85.44 175 GLY A C 1
ATOM 1321 O O . GLY A 1 175 ? 17.875 20.656 6.57 1 85.44 175 GLY A O 1
ATOM 1322 N N . GLY A 1 176 ? 17.375 21.766 8.375 1 80.19 176 GLY A N 1
ATOM 1323 C CA . GLY A 1 176 ? 17.375 23.062 7.727 1 80.19 176 GLY A CA 1
ATOM 1324 C C . GLY A 1 176 ? 15.977 23.547 7.379 1 80.19 176 GLY A C 1
ATOM 1325 O O . GLY A 1 176 ? 14.984 23.047 7.902 1 80.19 176 GLY A O 1
ATOM 1326 N N . GLY A 1 177 ? 15.836 24.562 6.5 1 76.81 177 GLY A N 1
ATOM 1327 C CA . GLY A 1 177 ? 14.57 25.188 6.172 1 76.81 177 GLY A CA 1
ATOM 1328 C C . GLY A 1 177 ? 13.977 24.719 4.859 1 76.81 177 GLY A C 1
ATOM 1329 O O . GLY A 1 177 ? 12.906 25.172 4.453 1 76.81 177 GLY A O 1
ATOM 1330 N N . ALA A 1 178 ? 14.648 23.688 4.285 1 91.81 178 ALA A N 1
ATOM 1331 C CA . ALA A 1 178 ? 14.148 23.266 2.977 1 91.81 178 ALA A CA 1
ATOM 1332 C C . ALA A 1 178 ? 13.531 21.875 3.045 1 91.81 178 ALA A C 1
ATOM 1334 O O . ALA A 1 178 ? 14.023 21 3.775 1 91.81 178 ALA A O 1
ATOM 1335 N N . LEU A 1 179 ? 12.406 21.688 2.451 1 97.75 179 LEU A N 1
ATOM 1336 C CA . LEU A 1 179 ? 11.828 20.359 2.201 1 97.75 179 LEU A CA 1
ATOM 1337 C C . LEU A 1 179 ? 12.383 19.766 0.913 1 97.75 179 LEU A C 1
ATOM 1339 O O . LEU A 1 179 ? 12.227 20.344 -0.164 1 97.75 179 LEU A O 1
ATOM 1343 N N . PRO A 1 180 ? 13.094 18.641 1.006 1 97.69 180 PRO A N 1
ATOM 1344 C CA . PRO A 1 180 ? 13.703 18.078 -0.204 1 97.69 180 PRO A CA 1
ATOM 1345 C C . PRO A 1 180 ? 12.688 17.875 -1.327 1 97.69 180 PRO A C 1
ATOM 1347 O O . PRO A 1 180 ? 11.539 17.5 -1.068 1 97.69 180 PRO A O 1
ATOM 1350 N N . ASP A 1 181 ? 13.188 18.109 -2.598 1 97.69 181 ASP A N 1
ATOM 1351 C CA . ASP A 1 181 ? 12.328 17.891 -3.76 1 97.69 181 ASP A CA 1
ATOM 1352 C C . ASP A 1 181 ? 11.773 16.469 -3.789 1 97.69 181 ASP A C 1
ATOM 1354 O O . ASP A 1 181 ? 12.508 15.508 -3.521 1 97.69 181 ASP A O 1
ATOM 1358 N N . GLY A 1 182 ? 10.461 16.375 -4.066 1 98.19 182 GLY A N 1
ATOM 1359 C CA . GLY A 1 182 ? 9.812 15.078 -4.191 1 98.19 182 GLY A CA 1
ATOM 1360 C C . GLY A 1 182 ? 9.367 14.5 -2.859 1 98.19 182 GLY A C 1
ATOM 1361 O O . GLY A 1 182 ? 8.82 13.398 -2.803 1 98.19 182 GLY A O 1
ATOM 1362 N N . THR A 1 183 ? 9.586 15.211 -1.756 1 98.75 183 THR A N 1
ATOM 1363 C CA . THR A 1 183 ? 9.148 14.766 -0.438 1 98.75 183 THR A CA 1
ATOM 1364 C C . THR A 1 183 ? 7.75 15.281 -0.125 1 98.75 183 THR A C 1
ATOM 1366 O O . THR A 1 183 ? 7.492 16.484 -0.233 1 98.75 183 THR A O 1
ATOM 1369 N N . ALA A 1 184 ? 6.84 14.391 0.151 1 98.88 184 ALA A N 1
ATOM 1370 C CA . ALA A 1 184 ? 5.543 14.734 0.726 1 98.88 184 ALA A CA 1
ATOM 1371 C C . ALA A 1 184 ? 5.535 14.516 2.236 1 98.88 184 ALA A C 1
ATOM 1373 O O . ALA A 1 184 ? 5.805 13.406 2.709 1 98.88 184 ALA A O 1
ATOM 1374 N N . LEU A 1 185 ? 5.23 15.555 2.977 1 98.81 185 LEU A N 1
ATOM 1375 C CA . LEU A 1 185 ? 5.219 15.531 4.434 1 98.81 185 LEU A CA 1
ATOM 1376 C C . LEU A 1 185 ? 3.818 15.805 4.973 1 98.81 185 LEU A C 1
ATOM 1378 O O . LEU A 1 185 ? 3.266 16.875 4.758 1 98.81 185 LEU A O 1
ATOM 1382 N N . PHE A 1 186 ? 3.24 14.797 5.613 1 98.88 186 PHE A N 1
ATOM 1383 C CA . PHE A 1 186 ? 2.021 15 6.387 1 98.88 186 PHE A CA 1
ATOM 1384 C C . PHE A 1 186 ? 2.34 15.617 7.742 1 98.88 186 PHE A C 1
ATOM 1386 O O . PHE A 1 186 ? 3.225 15.133 8.461 1 98.88 186 PHE A O 1
ATOM 1393 N N . GLY A 1 187 ? 1.595 16.609 8.164 1 97.88 187 GLY A N 1
ATOM 1394 C CA . GLY A 1 187 ? 2.086 17.484 9.219 1 97.88 187 GLY A CA 1
ATOM 1395 C C . GLY A 1 187 ? 1.432 17.234 10.562 1 97.88 187 GLY A C 1
ATOM 1396 O O . GLY A 1 187 ? 1.785 17.859 11.562 1 97.88 187 GLY A O 1
ATOM 1397 N N . GLY A 1 188 ? 0.481 16.359 10.578 1 94.69 188 GLY A N 1
ATOM 1398 C CA . GLY A 1 188 ? -0.196 16.062 11.828 1 94.69 188 GLY A CA 1
ATOM 1399 C C . GLY A 1 188 ? -1.681 16.375 11.789 1 94.69 188 GLY A C 1
ATOM 1400 O O . GLY A 1 188 ? -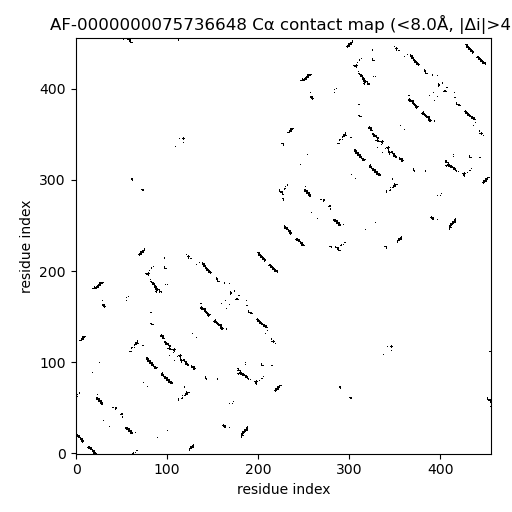2.188 16.891 10.789 1 94.69 188 GLY A O 1
ATOM 1401 N N . THR A 1 189 ? -2.299 16.047 12.906 1 94 189 THR A N 1
ATOM 1402 C CA . THR A 1 189 ? -3.756 16.109 12.906 1 94 189 THR A CA 1
ATOM 1403 C C . THR A 1 189 ? -4.281 16.547 14.266 1 94 189 THR A C 1
ATOM 1405 O O . THR A 1 189 ? -3.518 17.047 15.102 1 94 189 THR A O 1
ATOM 1408 N N . PHE A 1 190 ? -5.727 16.5 14.336 1 91.81 190 PHE A N 1
ATOM 1409 C CA . PHE A 1 190 ? -6.492 16.828 15.531 1 91.81 190 PHE A CA 1
ATOM 1410 C C . PHE A 1 190 ? -7.234 15.594 16.047 1 91.81 190 PHE A C 1
ATOM 1412 O O . PHE A 1 190 ? -7.391 14.609 15.336 1 91.81 190 PHE A O 1
ATOM 1419 N N . ALA A 1 191 ? -7.547 15.789 17.344 1 92.44 191 ALA A N 1
ATOM 1420 C CA . ALA A 1 191 ? -8.383 14.719 17.891 1 92.44 191 ALA A CA 1
ATOM 1421 C C . ALA A 1 191 ? -9.703 14.609 17.141 1 92.44 191 ALA A C 1
ATOM 1423 O O . ALA A 1 191 ? -10.289 15.625 16.75 1 92.44 191 ALA A O 1
ATOM 1424 N N . ALA A 1 192 ? -10.141 13.375 16.922 1 96.12 192 ALA A N 1
ATOM 1425 C CA . ALA A 1 192 ? -11.438 13.141 16.312 1 96.12 192 ALA A CA 1
ATOM 1426 C C . ALA A 1 192 ? -12.57 13.461 17.281 1 96.12 192 ALA A C 1
ATOM 1428 O O . ALA A 1 192 ? -12.562 13.008 18.422 1 96.12 192 ALA A O 1
ATOM 1429 N N . LYS A 1 193 ? -13.547 14.289 16.844 1 96.75 193 LYS A N 1
ATOM 1430 C CA . LYS A 1 193 ? -14.742 14.547 17.641 1 96.75 193 LYS A CA 1
ATOM 1431 C C . LYS A 1 193 ? -15.555 13.266 17.844 1 96.75 193 LYS A C 1
ATOM 1433 O O . LYS A 1 193 ? -15.961 12.625 16.875 1 96.75 193 LYS A O 1
ATOM 1438 N N . GLY A 1 194 ? -15.734 12.883 19.078 1 94.5 194 GLY A N 1
ATOM 1439 C CA . GLY A 1 194 ? -16.453 11.664 19.391 1 94.5 194 GLY A CA 1
ATOM 1440 C C . GLY A 1 194 ? -15.578 10.422 19.359 1 94.5 194 GLY A C 1
ATOM 1441 O O . GLY A 1 194 ? -16.078 9.305 19.484 1 94.5 194 GLY A O 1
ATOM 1442 N N . GLY A 1 195 ? -14.297 10.562 19.156 1 94.56 195 GLY A N 1
ATOM 1443 C CA . GLY A 1 195 ? -13.375 9.438 19.156 1 94.56 195 GLY A CA 1
ATOM 1444 C C . GLY A 1 195 ? -13.125 8.859 17.781 1 94.56 195 GLY A C 1
ATOM 1445 O O . GLY A 1 195 ? -13.883 9.133 16.844 1 94.56 195 GLY A O 1
ATOM 1446 N N . ILE A 1 196 ? -12.07 8.094 17.672 1 96.25 196 ILE A N 1
ATOM 1447 C CA . ILE A 1 196 ? -11.68 7.477 16.406 1 96.25 196 ILE A CA 1
ATOM 1448 C C . ILE A 1 196 ? -12.664 6.371 16.047 1 96.25 196 ILE A C 1
ATOM 1450 O O . ILE A 1 196 ? -12.953 5.492 16.859 1 96.25 196 ILE A O 1
ATOM 1454 N N . ARG A 1 197 ? -13.141 6.383 14.805 1 96.75 197 ARG A N 1
ATOM 1455 C CA . ARG A 1 197 ? -14.102 5.395 14.32 1 96.75 197 ARG A CA 1
ATOM 1456 C C . ARG A 1 197 ? -13.922 5.141 12.828 1 96.75 197 ARG A C 1
ATOM 1458 O O . ARG A 1 197 ? -13.594 6.059 12.07 1 96.75 197 ARG A O 1
ATOM 1465 N N . PRO A 1 198 ? -14.195 3.873 12.484 1 98.19 198 PRO A N 1
ATOM 1466 C CA . PRO A 1 198 ? -14.234 3.621 11.047 1 98.19 198 PRO A CA 1
ATOM 1467 C C . PRO A 1 198 ? -15.398 4.332 10.352 1 98.19 198 PRO A C 1
ATOM 1469 O O . PRO A 1 198 ? -16.391 4.66 10.992 1 98.19 198 PRO A O 1
ATOM 1472 N N . ALA A 1 199 ? -15.258 4.637 9.062 1 98.75 199 ALA A N 1
ATOM 1473 C CA . ALA A 1 199 ? -16.25 5.324 8.242 1 98.75 199 ALA A CA 1
ATOM 1474 C C . ALA A 1 199 ? -16.312 4.73 6.84 1 98.75 199 ALA A C 1
ATOM 1476 O O . ALA A 1 199 ? -15.312 4.195 6.344 1 98.75 199 ALA A O 1
ATOM 1477 N N . SER A 1 200 ? -17.469 4.785 6.176 1 98.81 200 SER A N 1
ATOM 1478 C CA . SER A 1 200 ? -17.609 4.309 4.801 1 98.81 200 SER A CA 1
ATOM 1479 C C . SER A 1 200 ? -17.094 5.344 3.807 1 98.81 200 SER A C 1
ATOM 1481 O O . SER A 1 200 ? -16.797 5.012 2.658 1 98.81 200 SER A O 1
ATOM 1483 N N . ARG A 1 201 ? -17.094 6.555 4.219 1 98.88 201 ARG A N 1
ATOM 1484 C CA . ARG A 1 201 ? -16.547 7.656 3.434 1 98.88 201 ARG A CA 1
ATOM 1485 C C . ARG A 1 201 ? -15.883 8.688 4.336 1 98.88 201 ARG A C 1
ATOM 1487 O O . ARG A 1 201 ? -16.359 8.961 5.438 1 98.88 201 ARG A O 1
ATOM 1494 N N . PHE A 1 202 ? -14.773 9.18 3.945 1 98.94 202 PHE A N 1
ATOM 1495 C CA . PHE A 1 202 ? -14.023 10.219 4.648 1 98.94 202 PHE A CA 1
ATOM 1496 C C . PHE A 1 202 ? -13.758 11.406 3.734 1 98.94 202 PHE A C 1
ATOM 1498 O O . PHE A 1 202 ? -13.289 11.242 2.607 1 98.94 202 PHE A O 1
ATOM 1505 N N . GLU A 1 203 ? -14.094 12.562 4.168 1 98.94 203 GLU A N 1
ATOM 1506 C CA . GLU A 1 203 ? -13.883 13.812 3.453 1 98.94 203 GLU A CA 1
ATOM 1507 C C . GLU A 1 203 ? -13.016 14.773 4.262 1 98.94 203 GLU A C 1
ATOM 1509 O O . GLU A 1 203 ? -13.039 14.758 5.492 1 98.94 203 GLU A O 1
ATOM 1514 N N . PHE A 1 204 ? -12.227 15.586 3.561 1 98.94 204 PHE A N 1
ATOM 1515 C CA . PHE A 1 204 ? -11.352 16.516 4.262 1 98.94 204 PHE A CA 1
ATOM 1516 C C . PHE A 1 204 ? -11.172 17.797 3.451 1 98.94 204 PHE A C 1
ATOM 1518 O O . PHE A 1 204 ? -11.422 17.828 2.244 1 98.94 204 PHE A O 1
ATOM 1525 N N . GLU A 1 205 ? -10.773 18.844 4.16 1 98.88 205 GLU A N 1
ATOM 1526 C CA . GLU A 1 205 ? -10.547 20.125 3.492 1 98.88 205 GLU A CA 1
ATOM 1527 C C . GLU A 1 205 ? -9.539 20.969 4.254 1 98.88 205 GLU A C 1
ATOM 1529 O O . GLU A 1 205 ? -9.359 20.812 5.461 1 98.88 205 GLU A O 1
ATOM 1534 N N . ILE A 1 206 ? -8.859 21.797 3.57 1 98.94 206 ILE A N 1
ATOM 1535 C CA . ILE A 1 206 ? -8.031 22.891 4.086 1 98.94 206 ILE A CA 1
ATOM 1536 C C . ILE A 1 206 ? -8.586 24.219 3.615 1 98.94 206 ILE A C 1
ATOM 1538 O O . ILE A 1 206 ? -8.797 24.438 2.42 1 98.94 206 ILE A O 1
ATOM 1542 N N . ASP A 1 207 ? -8.867 25.062 4.566 1 98.81 207 ASP A N 1
ATOM 1543 C CA . ASP A 1 207 ? -9.594 26.312 4.359 1 98.81 207 ASP A CA 1
ATOM 1544 C C . ASP A 1 207 ? -8.734 27.516 4.746 1 98.81 207 ASP A C 1
ATOM 1546 O O . ASP A 1 207 ? -8.289 27.609 5.887 1 98.81 207 ASP A O 1
ATOM 1550 N N . ASP A 1 208 ? -8.461 28.422 3.816 1 98.5 208 ASP A N 1
ATOM 1551 C CA . ASP A 1 208 ? -7.789 29.688 4.047 1 98.5 208 ASP A CA 1
ATOM 1552 C C . ASP A 1 208 ? -8.797 30.828 4.129 1 98.5 208 ASP A C 1
ATOM 1554 O O . ASP A 1 208 ? -9.164 31.422 3.111 1 98.5 208 ASP A O 1
ATOM 1558 N N . PRO A 1 209 ? -9.156 31.234 5.328 1 98.25 209 PRO A N 1
ATOM 1559 C CA . PRO A 1 209 ? -10.18 32.281 5.453 1 98.25 209 PRO A CA 1
ATOM 1560 C C . PRO A 1 209 ? -9.664 33.656 5.074 1 98.25 209 PRO A C 1
ATOM 1562 O O . PRO A 1 209 ? -10.453 34.594 4.863 1 98.25 209 PRO A O 1
ATOM 1565 N N . VAL A 1 210 ? -8.406 33.844 5.078 1 98.12 210 VAL A N 1
ATOM 1566 C CA . VAL A 1 210 ? -7.816 35.156 4.766 1 98.12 210 VAL A CA 1
ATOM 1567 C C . VAL A 1 210 ? -7.887 35.406 3.262 1 98.12 210 VAL A C 1
ATOM 1569 O O . VAL A 1 210 ? -8.336 36.469 2.82 1 98.12 210 VAL A O 1
ATOM 1572 N N . LEU A 1 211 ? -7.473 34.438 2.479 1 96.75 211 LEU A N 1
ATOM 1573 C CA . LEU A 1 211 ? -7.48 34.594 1.028 1 96.75 211 LEU A CA 1
ATOM 1574 C C . LEU A 1 211 ? -8.789 34.094 0.429 1 96.75 211 LEU A C 1
ATOM 1576 O O . LEU A 1 211 ? -9.023 34.25 -0.773 1 96.75 211 LEU A O 1
ATOM 1580 N N . GLY A 1 212 ? -9.625 33.469 1.175 1 96.62 212 GLY A N 1
ATOM 1581 C CA . GLY A 1 212 ? -10.945 33.062 0.733 1 96.62 212 GLY A CA 1
ATOM 1582 C C . GLY A 1 212 ? -10.898 31.875 -0.227 1 96.62 212 GLY A C 1
ATOM 1583 O O . GLY A 1 212 ? -11.578 31.891 -1.256 1 96.62 212 GLY A O 1
ATOM 1584 N N . ARG A 1 213 ? -10.078 30.906 0.029 1 96.81 213 ARG A N 1
ATOM 1585 C CA . ARG A 1 213 ? -10.008 29.719 -0.833 1 96.81 213 ARG A CA 1
ATOM 1586 C C . ARG A 1 213 ? -10.008 28.438 -0.01 1 96.81 213 ARG A C 1
ATOM 1588 O O . ARG A 1 213 ? -9.633 28.453 1.165 1 96.81 213 ARG A O 1
ATOM 1595 N N . ILE A 1 214 ? -10.5 27.344 -0.644 1 98.31 214 ILE A N 1
ATOM 1596 C CA . ILE A 1 214 ? -10.656 26.062 0.026 1 98.31 214 ILE A CA 1
ATOM 1597 C C . ILE A 1 214 ? -10.297 24.922 -0.937 1 98.31 214 ILE A C 1
ATOM 1599 O O . ILE A 1 214 ? -10.625 24.984 -2.125 1 98.31 214 ILE A O 1
ATOM 1603 N N . ILE A 1 215 ? -9.484 23.984 -0.474 1 98.75 215 ILE A N 1
ATOM 1604 C CA . ILE A 1 215 ? -9.273 22.719 -1.165 1 98.75 215 ILE A CA 1
ATOM 1605 C C . ILE A 1 215 ? -10.062 21.609 -0.472 1 98.75 215 ILE A C 1
ATOM 1607 O O . ILE A 1 215 ? -10.023 21.5 0.755 1 98.75 215 ILE A O 1
ATOM 1611 N N . ARG A 1 216 ? -10.805 20.828 -1.229 1 98.81 216 ARG A N 1
ATOM 1612 C CA . ARG A 1 216 ? -11.617 19.734 -0.712 1 98.81 216 ARG A CA 1
ATOM 1613 C C . ARG A 1 216 ? -11.336 18.438 -1.468 1 98.81 216 ARG A C 1
ATOM 1615 O O . ARG A 1 216 ? -10.977 18.469 -2.646 1 98.81 216 ARG A O 1
ATOM 1622 N N . HIS A 1 217 ? -11.523 17.344 -0.786 1 98.88 217 HIS A N 1
ATOM 1623 C CA . HIS A 1 217 ? -11.453 16.031 -1.392 1 98.88 217 HIS A CA 1
ATOM 1624 C C . HIS A 1 217 ? -12.125 14.977 -0.509 1 98.88 217 HIS A C 1
ATOM 1626 O O . HIS A 1 217 ? -12.594 15.297 0.587 1 98.88 217 HIS A O 1
ATOM 1632 N N . GLY A 1 218 ? -12.336 13.875 -0.955 1 98.88 218 GLY A N 1
ATOM 1633 C CA . GLY A 1 218 ? -12.914 12.75 -0.23 1 98.88 218 GLY A CA 1
ATOM 1634 C C . GLY A 1 218 ? -12.719 11.422 -0.935 1 98.88 218 GLY A C 1
ATOM 1635 O O . GLY A 1 218 ? -12.305 11.383 -2.094 1 98.88 218 GLY A O 1
ATOM 1636 N N . TYR A 1 219 ? -12.969 10.414 -0.17 1 98.88 219 TYR A N 1
ATOM 1637 C CA . TYR A 1 219 ? -12.805 9.07 -0.719 1 98.88 219 TYR A CA 1
ATOM 1638 C C . TYR A 1 219 ? -13.719 8.078 -0.009 1 98.88 219 TYR A C 1
ATOM 1640 O O . TYR A 1 219 ? -14.008 8.227 1.179 1 98.88 219 TYR A O 1
ATOM 1648 N N . ASP A 1 220 ? -14.156 7.113 -0.755 1 98.88 220 ASP A N 1
ATOM 1649 C CA . ASP A 1 220 ? -14.859 5.973 -0.179 1 98.88 220 ASP A CA 1
ATOM 1650 C C . ASP A 1 220 ? -13.883 4.949 0.386 1 98.88 220 ASP A C 1
ATOM 1652 O O . ASP A 1 220 ? -12.773 4.793 -0.128 1 98.88 220 ASP A O 1
ATOM 1656 N N . VAL A 1 221 ? -14.328 4.309 1.468 1 98.81 221 VAL A N 1
ATOM 1657 C CA . VAL A 1 221 ? -13.516 3.271 2.1 1 98.81 221 VAL A CA 1
ATOM 1658 C C . VAL A 1 221 ? -14.117 1.899 1.808 1 98.81 221 VAL A C 1
ATOM 1660 O O . VAL A 1 221 ? -15.195 1.568 2.307 1 98.81 221 VAL A O 1
ATOM 1663 N N . LEU A 1 222 ? -13.422 1.12 0.986 1 98.81 222 LEU A N 1
ATOM 1664 C CA . LEU A 1 222 ? -13.883 -0.213 0.612 1 98.81 222 LEU A CA 1
ATOM 1665 C C . LEU A 1 222 ? -13.172 -1.282 1.435 1 98.81 222 LEU A C 1
ATOM 1667 O O . LEU A 1 222 ? -11.953 -1.446 1.329 1 98.81 222 LEU A O 1
ATOM 1671 N N . GLU A 1 223 ? -13.922 -1.999 2.225 1 98.56 223 GLU A N 1
ATOM 1672 C CA . GLU A 1 223 ? -13.352 -3.01 3.113 1 98.56 223 GLU A CA 1
ATOM 1673 C C . GLU A 1 223 ? -13.148 -4.336 2.383 1 98.56 223 GLU A C 1
ATOM 1675 O O . GLU A 1 223 ? -14.039 -4.797 1.664 1 98.56 223 GLU A O 1
ATOM 1680 N N . LEU A 1 224 ? -11.984 -4.816 2.506 1 98.62 224 LEU A N 1
ATOM 1681 C CA . LEU A 1 224 ? -11.664 -6.16 2.039 1 98.62 224 LEU A CA 1
ATOM 1682 C C . LEU A 1 224 ? -11.734 -7.164 3.186 1 98.62 224 LEU A C 1
ATOM 1684 O O . LEU A 1 224 ? -11.344 -6.852 4.312 1 98.62 224 LEU A O 1
ATOM 1688 N N . PRO A 1 225 ? -12.195 -8.406 2.91 1 96.31 225 PRO A N 1
ATOM 1689 C CA . PRO A 1 225 ? -12.234 -9.391 3.99 1 96.31 225 PRO A CA 1
ATOM 1690 C C . PRO A 1 225 ? -10.844 -9.805 4.469 1 96.31 225 PRO A C 1
ATOM 1692 O O . PRO A 1 225 ? -9.914 -9.906 3.66 1 96.31 225 PRO A O 1
ATOM 1695 N N . ILE A 1 226 ? -10.711 -9.961 5.727 1 94.5 226 ILE A N 1
ATOM 1696 C CA . ILE A 1 226 ? -9.508 -10.562 6.297 1 94.5 226 ILE A CA 1
ATOM 1697 C C . ILE A 1 226 ? -9.719 -12.07 6.457 1 94.5 226 ILE A C 1
ATOM 1699 O O . ILE A 1 226 ? -10.586 -12.508 7.215 1 94.5 226 ILE A O 1
ATOM 1703 N N . LEU A 1 227 ? -8.953 -12.758 5.703 1 86.31 227 LEU A N 1
ATOM 1704 C CA . LEU A 1 227 ? -9.016 -14.211 5.812 1 86.31 227 LEU A CA 1
ATOM 1705 C C . LEU A 1 227 ? -7.746 -14.766 6.453 1 86.31 227 LEU A C 1
ATOM 1707 O O . LEU A 1 227 ? -6.668 -14.172 6.32 1 86.31 227 LEU A O 1
ATOM 1711 N N . GLY A 1 228 ? -7.715 -15.812 7.254 1 74 228 GLY A N 1
ATOM 1712 C CA . GLY A 1 228 ? -6.59 -16.453 7.922 1 74 228 GLY A CA 1
ATOM 1713 C C . GLY A 1 228 ? -6.184 -15.75 9.203 1 74 228 GLY A C 1
ATOM 1714 O O . GLY A 1 228 ? -6.586 -14.609 9.445 1 74 228 GLY A O 1
ATOM 1715 N N . MET B 1 1 ? -8.453 0.52 -7.348 1 93.31 1 MET B N 1
ATOM 1716 C CA . MET B 1 1 ? -8.227 0.24 -8.766 1 93.31 1 MET B CA 1
ATOM 1717 C C . MET B 1 1 ? -6.906 0.834 -9.234 1 93.31 1 MET B C 1
ATOM 1719 O O . MET B 1 1 ? -6.453 1.851 -8.703 1 93.31 1 MET B O 1
ATOM 1723 N N . VAL B 1 2 ? -6.285 0.149 -10.273 1 95.19 2 VAL B N 1
ATOM 1724 C CA . VAL B 1 2 ? -5.082 0.672 -10.914 1 95.19 2 VAL B CA 1
ATOM 1725 C C . VAL B 1 2 ? -5.07 0.276 -12.391 1 95.19 2 VAL B C 1
ATOM 1727 O O . VAL B 1 2 ? -5.512 -0.818 -12.75 1 95.19 2 VAL B O 1
ATOM 1730 N N . ASP B 1 3 ? -4.629 1.188 -13.227 1 96.69 3 ASP B N 1
ATOM 1731 C CA . ASP B 1 3 ? -4.395 0.874 -14.633 1 96.69 3 ASP B CA 1
ATOM 1732 C C . ASP B 1 3 ? -2.941 0.47 -14.867 1 96.69 3 ASP B C 1
ATOM 1734 O O . ASP B 1 3 ? -2.021 1.229 -14.555 1 96.69 3 ASP B O 1
ATOM 1738 N N . LEU B 1 4 ? -2.725 -0.666 -15.422 1 97.88 4 LEU B N 1
ATOM 1739 C CA . LEU B 1 4 ? -1.373 -1.141 -15.695 1 97.88 4 LEU B CA 1
ATOM 1740 C C . LEU B 1 4 ? -1.183 -1.41 -17.188 1 97.88 4 LEU B C 1
ATOM 1742 O O . LEU B 1 4 ? -2.074 -1.954 -17.844 1 97.88 4 LEU B O 1
ATOM 1746 N N . ALA B 1 5 ? -0.074 -1.008 -17.688 1 98.12 5 ALA B N 1
ATOM 1747 C CA . ALA B 1 5 ? 0.287 -1.25 -19.094 1 98.12 5 ALA B CA 1
ATOM 1748 C C . ALA B 1 5 ? 1.044 -2.566 -19.234 1 98.12 5 ALA B C 1
ATOM 1750 O O . ALA B 1 5 ? 1.962 -2.854 -18.469 1 98.12 5 ALA B O 1
ATOM 1751 N N . PHE B 1 6 ? 0.642 -3.348 -20.281 1 98.44 6 PHE B N 1
ATOM 1752 C CA . PHE B 1 6 ? 1.287 -4.625 -20.562 1 98.44 6 PHE B CA 1
ATOM 1753 C C . PHE B 1 6 ? 1.573 -4.777 -22.047 1 98.44 6 PHE B C 1
ATOM 1755 O O . PHE B 1 6 ? 0.94 -4.121 -22.875 1 98.44 6 PHE B O 1
ATOM 1762 N N . THR B 1 7 ? 2.6 -5.547 -22.297 1 98.56 7 THR B N 1
ATOM 1763 C CA . THR B 1 7 ? 2.734 -6.156 -23.625 1 98.56 7 THR B CA 1
ATOM 1764 C C . THR B 1 7 ? 2.154 -7.566 -23.625 1 98.56 7 THR B C 1
ATOM 1766 O O . THR B 1 7 ? 2.576 -8.422 -22.844 1 98.56 7 THR B O 1
ATOM 1769 N N . LEU B 1 8 ? 1.229 -7.82 -24.484 1 97.94 8 LEU B N 1
ATOM 1770 C CA . LEU B 1 8 ? 0.635 -9.148 -24.625 1 97.94 8 LEU B CA 1
ATOM 1771 C C . LEU B 1 8 ? 1.288 -9.922 -25.766 1 97.94 8 LEU B C 1
ATOM 1773 O O . LEU B 1 8 ? 1.291 -9.477 -26.906 1 97.94 8 LEU B O 1
ATOM 1777 N N . ASP B 1 9 ? 1.906 -10.961 -25.438 1 96.06 9 ASP B N 1
ATOM 1778 C CA . ASP B 1 9 ? 2.412 -11.914 -26.422 1 96.06 9 ASP B CA 1
ATOM 1779 C C . ASP B 1 9 ? 1.42 -13.062 -26.625 1 96.06 9 ASP B C 1
ATOM 1781 O O . ASP B 1 9 ? 1.381 -14.008 -25.844 1 96.06 9 ASP B O 1
ATOM 1785 N N . ALA B 1 10 ? 0.638 -12.984 -27.719 1 88.94 10 ALA B N 1
ATOM 1786 C CA . ALA B 1 10 ? -0.411 -13.953 -28.031 1 88.94 10 ALA B CA 1
ATOM 1787 C C . ALA B 1 10 ? -0.373 -14.336 -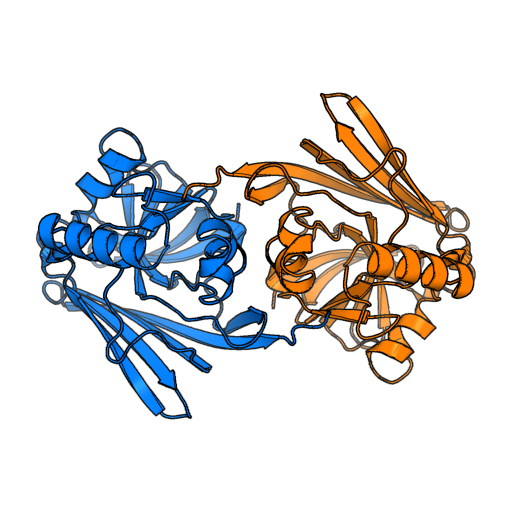29.516 1 88.94 10 ALA B C 1
ATOM 1789 O O . ALA B 1 10 ? -0.331 -13.461 -30.391 1 88.94 10 ALA B O 1
ATOM 1790 N N . ALA B 1 11 ? -0.378 -15.656 -29.734 1 83.62 11 ALA B N 1
ATOM 1791 C CA . ALA B 1 11 ? -0.477 -16.203 -31.078 1 83.62 11 ALA B CA 1
ATOM 1792 C C . ALA B 1 11 ? 0.575 -15.586 -32 1 83.62 11 ALA B C 1
ATOM 1794 O O . ALA B 1 11 ? 0.27 -15.195 -33.125 1 83.62 11 ALA B O 1
ATOM 1795 N N . GLY B 1 12 ? 1.723 -15.344 -31.406 1 82 12 GLY B N 1
ATOM 1796 C CA . GLY B 1 12 ? 2.826 -14.898 -32.25 1 82 12 GLY B CA 1
ATOM 1797 C C . GLY B 1 12 ? 2.84 -13.398 -32.469 1 82 12 GLY B C 1
ATOM 1798 O O . GLY B 1 12 ? 3.691 -12.875 -33.188 1 82 12 GLY B O 1
ATOM 1799 N N . SER B 1 13 ? 1.958 -12.711 -31.922 1 90.56 13 SER B N 1
ATOM 1800 C CA . SER B 1 13 ? 1.914 -11.258 -32.062 1 90.56 13 SER B CA 1
ATOM 1801 C C . SER B 1 13 ? 2.053 -10.57 -30.703 1 90.56 13 SER B C 1
ATOM 1803 O O . SER B 1 13 ? 1.554 -11.07 -29.688 1 90.56 13 SER B O 1
ATOM 1805 N N . ARG B 1 14 ? 2.805 -9.469 -30.719 1 94.94 14 ARG B N 1
ATOM 1806 C CA . ARG B 1 14 ? 2.969 -8.648 -29.516 1 94.94 14 ARG B CA 1
ATOM 1807 C C . ARG B 1 14 ? 2.17 -7.355 -29.641 1 94.94 14 ARG B C 1
ATOM 1809 O O . ARG B 1 14 ? 2.328 -6.602 -30.594 1 94.94 14 ARG B O 1
ATOM 1816 N N . THR B 1 15 ? 1.249 -7.164 -28.688 1 96.75 15 THR B N 1
ATOM 1817 C CA . THR B 1 15 ? 0.396 -5.98 -28.688 1 96.75 15 THR B CA 1
ATOM 1818 C C . THR B 1 15 ? 0.427 -5.293 -27.328 1 96.75 15 THR B C 1
ATOM 1820 O O . THR B 1 15 ? 0.583 -5.953 -26.297 1 96.75 15 THR B O 1
ATOM 1823 N N . GLN B 1 16 ? 0.305 -3.965 -27.391 1 97.75 16 GLN B N 1
ATOM 1824 C CA . GLN B 1 16 ? 0.218 -3.197 -26.156 1 97.75 16 GLN B CA 1
ATOM 1825 C C . GLN B 1 16 ? -1.221 -3.129 -25.656 1 97.75 16 GLN B C 1
ATOM 1827 O O . GLN B 1 16 ? -2.156 -2.99 -26.438 1 97.75 16 GLN B O 1
ATOM 1832 N N . LEU B 1 17 ? -1.372 -3.279 -24.344 1 96.06 17 LEU B N 1
ATOM 1833 C CA . LEU B 1 17 ? -2.695 -3.102 -23.75 1 96.06 17 LEU B CA 1
ATOM 1834 C C . LEU B 1 17 ? -2.596 -2.521 -22.344 1 96.06 17 LEU B C 1
ATOM 1836 O O . LEU B 1 17 ? -1.606 -2.75 -21.656 1 96.06 17 LEU B O 1
ATOM 1840 N N . THR B 1 18 ? -3.555 -1.698 -21.984 1 97.69 18 THR B N 1
ATOM 1841 C CA . THR B 1 18 ? -3.723 -1.182 -20.641 1 97.69 18 THR B CA 1
ATOM 1842 C C . THR B 1 18 ? -4.91 -1.849 -19.938 1 97.69 18 THR B C 1
ATOM 1844 O O . THR B 1 18 ? -6.027 -1.836 -20.469 1 97.69 18 THR B O 1
ATOM 1847 N N . LEU B 1 19 ? -4.668 -2.465 -18.812 1 98.12 19 LEU B N 1
ATOM 1848 C CA . LEU B 1 19 ? -5.699 -3.205 -18.094 1 98.12 19 LEU B CA 1
ATOM 1849 C C . LEU B 1 19 ? -6.105 -2.473 -16.828 1 98.12 19 LEU B C 1
ATOM 1851 O O . LEU B 1 19 ? -5.246 -2.096 -16.016 1 98.12 19 LEU B O 1
ATOM 1855 N N . PRO B 1 20 ? -7.383 -2.188 -16.672 1 97.75 20 PRO B N 1
ATOM 1856 C CA . PRO B 1 20 ? -7.859 -1.759 -15.359 1 97.75 20 PRO B CA 1
ATOM 1857 C C . PRO B 1 20 ? -7.953 -2.91 -14.359 1 97.75 20 PRO B C 1
ATOM 1859 O O . PRO B 1 20 ? -8.766 -3.82 -14.531 1 97.75 20 PRO B O 1
ATOM 1862 N N . ILE B 1 21 ? -7.164 -2.938 -13.344 1 98.56 21 ILE B N 1
ATOM 1863 C CA . ILE B 1 21 ? -7.246 -3.934 -12.281 1 98.56 21 ILE B CA 1
ATOM 1864 C C . ILE B 1 21 ? -8.078 -3.389 -11.125 1 98.56 21 ILE B C 1
ATOM 1866 O O . ILE B 1 21 ? -7.734 -2.361 -10.539 1 98.56 21 ILE B O 1
ATOM 1870 N N . THR B 1 22 ? -9.125 -4.098 -10.797 1 98.25 22 THR B N 1
ATOM 1871 C CA . THR B 1 22 ? -10.039 -3.635 -9.758 1 98.25 22 THR B CA 1
ATOM 1872 C C . THR B 1 22 ? -9.969 -4.547 -8.539 1 98.25 22 THR B C 1
ATOM 1874 O O . THR B 1 22 ? -10.414 -4.168 -7.449 1 98.25 22 THR B O 1
ATOM 1877 N N . THR B 1 23 ? -9.492 -5.766 -8.773 1 98.5 23 THR B N 1
ATOM 1878 C CA . THR B 1 23 ? -9.438 -6.758 -7.703 1 98.5 23 THR B CA 1
ATOM 1879 C C . THR B 1 23 ? -8.102 -7.496 -7.723 1 98.5 23 THR B C 1
ATOM 1881 O O . THR B 1 23 ? -7.637 -7.926 -8.781 1 98.5 23 THR B O 1
ATOM 1884 N N . ALA B 1 24 ? -7.461 -7.539 -6.559 1 98.88 24 ALA B N 1
ATOM 1885 C CA . ALA B 1 24 ? -6.223 -8.305 -6.406 1 98.88 24 ALA B CA 1
ATOM 1886 C C . ALA B 1 24 ? -6.379 -9.391 -5.344 1 98.88 24 ALA B C 1
ATOM 1888 O O . ALA B 1 24 ? -6.762 -9.102 -4.207 1 98.88 24 ALA B O 1
ATOM 1889 N N . VAL B 1 25 ? -6.074 -10.641 -5.723 1 98.75 25 VAL B N 1
ATOM 1890 C CA . VAL B 1 25 ? -6.262 -11.805 -4.867 1 98.75 25 VAL B CA 1
ATOM 1891 C C . VAL B 1 25 ? -4.98 -12.633 -4.832 1 98.75 25 VAL B C 1
ATOM 1893 O O . VAL B 1 25 ? -4.359 -12.867 -5.871 1 98.75 25 VAL B O 1
ATOM 1896 N N . ILE B 1 26 ? -4.578 -13.039 -3.66 1 98.31 26 ILE B N 1
ATOM 1897 C CA . ILE B 1 26 ? -3.426 -13.914 -3.477 1 98.31 26 ILE B CA 1
ATOM 1898 C C . ILE B 1 26 ? -3.887 -15.273 -2.955 1 98.31 26 ILE B C 1
ATOM 1900 O O . ILE B 1 26 ? -4.305 -15.391 -1.801 1 98.31 26 ILE B O 1
ATOM 1904 N N . ALA B 1 27 ? -3.779 -16.266 -3.795 1 97.56 27 ALA B N 1
ATOM 1905 C CA . ALA B 1 27 ? -4.129 -17.609 -3.346 1 97.56 27 ALA B CA 1
ATOM 1906 C C . ALA B 1 27 ? -2.992 -18.234 -2.535 1 97.56 27 ALA B C 1
ATOM 1908 O O . ALA B 1 27 ? -1.818 -18.078 -2.881 1 97.56 27 ALA B O 1
ATOM 1909 N N . GLY B 1 28 ? -3.34 -18.859 -1.41 1 94.25 28 GLY B N 1
ATOM 1910 C CA . GLY B 1 28 ? -2.41 -19.594 -0.567 1 94.25 28 GLY B CA 1
ATOM 1911 C C . GLY B 1 28 ? -2.77 -21.062 -0.415 1 94.25 28 GLY B C 1
ATOM 1912 O O . GLY B 1 28 ? -3.93 -21.438 -0.585 1 94.25 28 GLY B O 1
ATOM 1913 N N . TRP B 1 29 ? -1.743 -21.812 -0.114 1 92.06 29 TRP B N 1
ATOM 1914 C CA . TRP B 1 29 ? -1.929 -23.25 0.104 1 92.06 29 TRP B CA 1
ATOM 1915 C C . TRP B 1 29 ? -2.463 -23.922 -1.154 1 92.06 29 TRP B C 1
ATOM 1917 O O . TRP B 1 29 ? -3.451 -24.656 -1.1 1 92.06 29 TRP B O 1
ATOM 1927 N N . THR B 1 30 ? -1.8 -23.609 -2.219 1 94.62 30 THR B N 1
ATOM 1928 C CA . THR B 1 30 ? -2.301 -24.047 -3.514 1 94.62 30 THR B CA 1
ATOM 1929 C C . THR B 1 30 ? -1.546 -25.281 -3.988 1 94.62 30 THR B C 1
ATOM 1931 O O . THR B 1 30 ? -1.628 -25.656 -5.16 1 94.62 30 THR B O 1
ATOM 1934 N N . GLY B 1 31 ? -0.783 -25.938 -3.131 1 91.69 31 GLY B N 1
ATOM 1935 C CA . GLY B 1 31 ? -0.077 -27.141 -3.508 1 91.69 31 GLY B CA 1
ATOM 1936 C C . GLY B 1 31 ? -1.003 -28.25 -3.965 1 91.69 31 GLY B C 1
ATOM 1937 O O . GLY B 1 31 ? -2.084 -28.438 -3.4 1 91.69 31 GLY B O 1
ATOM 1938 N N . ARG B 1 32 ? -0.524 -28.969 -4.918 1 89.56 32 ARG B N 1
ATOM 1939 C CA . ARG B 1 32 ? -1.35 -30 -5.531 1 89.56 32 ARG B CA 1
ATOM 1940 C C . ARG B 1 32 ? -1.346 -31.266 -4.688 1 89.56 32 ARG B C 1
ATOM 1942 O O . ARG B 1 32 ? -2.238 -32.125 -4.816 1 89.56 32 ARG B O 1
ATOM 1949 N N . ASP B 1 33 ? -0.341 -31.438 -3.85 1 86.38 33 ASP B N 1
ATOM 1950 C CA . ASP B 1 33 ? -0.289 -32.594 -2.949 1 86.38 33 ASP B CA 1
ATOM 1951 C C . ASP B 1 33 ? -0.943 -32.25 -1.608 1 86.38 33 ASP B C 1
ATOM 1953 O O . ASP B 1 33 ? -0.297 -31.719 -0.712 1 86.38 33 ASP B O 1
ATOM 1957 N N . PRO B 1 34 ? -2.154 -32.688 -1.506 1 80.69 34 PRO B N 1
ATOM 1958 C CA . PRO B 1 34 ? -2.854 -32.344 -0.268 1 80.69 34 PRO B CA 1
ATOM 1959 C C . PRO B 1 34 ? -2.215 -32.969 0.97 1 80.69 34 PRO B C 1
ATOM 1961 O O . PRO B 1 34 ? -2.273 -32.406 2.059 1 80.69 34 PRO B O 1
ATOM 1964 N N . VAL B 1 35 ? -1.653 -34.125 0.718 1 80.12 35 VAL B N 1
ATOM 1965 C CA . VAL B 1 35 ? -1.03 -34.781 1.851 1 80.12 35 VAL B CA 1
ATOM 1966 C C . VAL B 1 35 ? 0.164 -33.969 2.346 1 80.12 35 VAL B C 1
ATOM 1968 O O . VAL B 1 35 ? 0.293 -33.719 3.545 1 80.12 35 VAL B O 1
ATOM 1971 N N . ALA B 1 36 ? 0.933 -33.625 1.431 1 76.75 36 ALA B N 1
ATOM 1972 C CA . ALA B 1 36 ? 2.09 -32.812 1.787 1 76.75 36 ALA B CA 1
ATOM 1973 C C . ALA B 1 36 ? 1.657 -31.484 2.385 1 76.75 36 ALA B C 1
ATOM 1975 O O . ALA B 1 36 ? 2.225 -31.031 3.381 1 76.75 36 ALA B O 1
ATOM 1976 N N . ARG B 1 37 ? 0.683 -30.859 1.877 1 83.38 37 ARG B N 1
ATOM 1977 C CA . ARG B 1 37 ? 0.148 -29.594 2.357 1 83.38 37 ARG B CA 1
ATOM 1978 C C . ARG B 1 37 ? -0.404 -29.734 3.771 1 83.38 37 ARG B C 1
ATOM 1980 O O . ARG B 1 37 ? -0.08 -28.938 4.652 1 83.38 37 ARG B O 1
ATOM 1987 N N . ASP B 1 38 ? -1.074 -30.781 4.016 1 83.06 38 ASP B N 1
ATOM 1988 C CA . ASP B 1 38 ? -1.701 -31 5.316 1 83.06 38 ASP B CA 1
ATOM 1989 C C . ASP B 1 38 ? -0.654 -31.281 6.391 1 83.06 38 ASP B C 1
ATOM 1991 O O . ASP B 1 38 ? -0.797 -30.844 7.535 1 83.06 38 ASP B O 1
ATOM 1995 N N . HIS B 1 39 ? 0.26 -32 5.926 1 79.69 39 HIS B N 1
ATOM 1996 C CA . HIS B 1 39 ? 1.351 -32.281 6.855 1 79.69 39 HIS B CA 1
ATOM 1997 C C . HIS B 1 39 ? 2.043 -30.984 7.293 1 79.69 39 HIS B C 1
ATOM 1999 O O . HIS B 1 39 ? 2.334 -30.812 8.477 1 79.69 39 HIS B O 1
ATOM 2005 N N . HIS B 1 40 ? 2.242 -30.188 6.336 1 78.38 40 HIS B N 1
ATOM 2006 C CA . HIS B 1 40 ? 2.883 -28.922 6.641 1 78.38 40 HIS B CA 1
ATOM 2007 C C . HIS B 1 40 ? 2.014 -28.062 7.559 1 78.38 40 HIS B C 1
ATOM 2009 O O . HIS B 1 40 ? 2.512 -27.469 8.516 1 78.38 40 HIS B O 1
ATOM 2015 N N . ILE B 1 41 ? 0.776 -28.031 7.355 1 82.19 41 ILE B N 1
ATOM 2016 C CA . ILE B 1 41 ? -0.174 -27.281 8.172 1 82.19 41 ILE B CA 1
ATOM 2017 C C . ILE B 1 41 ? -0.162 -27.828 9.602 1 82.19 41 ILE B C 1
ATOM 2019 O O . ILE B 1 41 ? -0.156 -27.062 10.562 1 82.19 41 ILE B O 1
ATOM 2023 N N . ALA B 1 42 ? -0.083 -29.062 9.672 1 82.38 42 ALA B N 1
ATOM 2024 C CA . ALA B 1 42 ? -0.044 -29.703 10.984 1 82.38 42 ALA B CA 1
ATOM 2025 C C . ALA B 1 42 ? 1.221 -29.312 11.75 1 82.38 42 ALA B C 1
ATOM 2027 O O . ALA B 1 42 ? 1.18 -29.094 12.961 1 82.38 42 ALA B O 1
ATOM 2028 N N . GLU B 1 43 ? 2.184 -29.234 11 1 73.31 43 GLU B N 1
ATOM 2029 C CA . GLU B 1 43 ? 3.449 -28.812 11.594 1 73.31 43 GLU B CA 1
ATOM 2030 C C . GLU B 1 43 ? 3.363 -27.375 12.125 1 73.31 43 GLU B C 1
ATOM 2032 O O .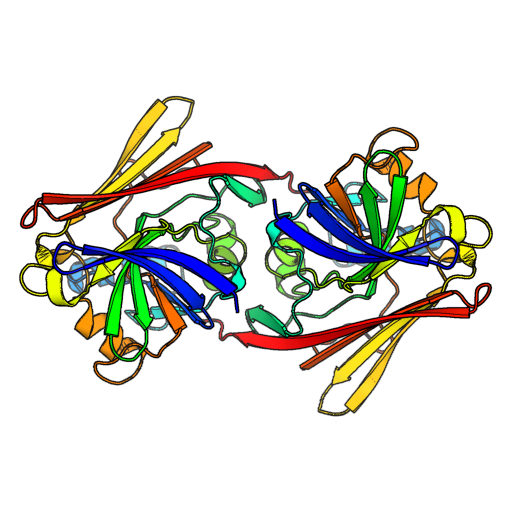 GLU B 1 43 ? 3.861 -27.094 13.211 1 73.31 43 GLU B O 1
ATOM 2037 N N . LEU B 1 44 ? 2.775 -26.562 11.406 1 76.12 44 LEU B N 1
ATOM 2038 C CA . LEU B 1 44 ? 2.645 -25.172 11.82 1 76.12 44 LEU B CA 1
ATOM 2039 C C . LEU B 1 44 ? 1.722 -25.047 13.023 1 76.12 44 LEU B C 1
ATOM 2041 O O . LEU B 1 44 ? 1.998 -24.266 13.945 1 76.12 44 LEU B O 1
ATOM 2045 N N . GLU B 1 45 ? 0.723 -25.75 12.969 1 79.06 45 GLU B N 1
ATOM 2046 C CA . GLU B 1 45 ? -0.204 -25.75 14.102 1 79.06 45 GLU B CA 1
ATOM 2047 C C . GLU B 1 45 ? 0.491 -26.203 15.383 1 79.06 45 GLU B C 1
ATOM 2049 O O . GLU B 1 45 ? 0.223 -25.672 16.453 1 79.06 45 GLU B O 1
ATOM 2054 N N . ALA B 1 46 ? 1.312 -27.094 15.25 1 79.88 46 ALA B N 1
ATOM 2055 C CA . ALA B 1 46 ? 2.033 -27.641 16.391 1 79.88 46 ALA B CA 1
ATOM 2056 C C . ALA B 1 46 ? 2.9 -26.578 17.062 1 79.88 46 ALA B C 1
ATOM 2058 O O . ALA B 1 46 ? 3.16 -26.641 18.266 1 79.88 46 ALA B O 1
ATOM 2059 N N . ILE B 1 47 ? 3.191 -25.703 16.234 1 71.31 47 ILE B N 1
ATOM 2060 C CA . ILE B 1 47 ? 4.039 -24.656 16.812 1 71.31 47 ILE B CA 1
ATOM 2061 C C . ILE B 1 47 ? 3.205 -23.406 17.078 1 71.31 47 ILE B C 1
ATOM 2063 O O . ILE B 1 47 ? 3.75 -22.312 17.25 1 71.31 47 ILE B O 1
ATOM 2067 N N . GLY B 1 48 ? 1.972 -23.484 16.984 1 70.44 48 GLY B N 1
ATOM 2068 C CA . GLY B 1 48 ? 1.092 -22.422 17.453 1 70.44 48 GLY B CA 1
ATOM 2069 C C . GLY B 1 48 ? 0.608 -21.516 16.328 1 70.44 48 GLY B C 1
ATOM 2070 O O . GLY B 1 48 ? 0.04 -20.453 16.594 1 70.44 48 GLY B O 1
ATOM 2071 N N . ILE B 1 49 ? 0.805 -21.922 15.148 1 70.62 49 ILE B N 1
ATOM 2072 C CA . ILE B 1 49 ? 0.325 -21.125 14.023 1 70.62 49 ILE B CA 1
ATOM 2073 C C . ILE B 1 49 ? -1.018 -21.672 13.539 1 70.62 49 ILE B C 1
ATOM 2075 O O . ILE B 1 49 ? -1.141 -22.859 13.234 1 70.62 49 ILE B O 1
ATOM 2079 N N . ALA B 1 50 ? -1.965 -20.797 13.656 1 76 50 ALA B N 1
ATOM 2080 C CA . ALA B 1 50 ? -3.324 -21.219 13.328 1 76 50 ALA B CA 1
ATOM 2081 C C . ALA B 1 50 ? -3.398 -21.781 11.906 1 76 50 ALA B C 1
ATOM 2083 O O . ALA B 1 50 ? -2.738 -21.266 11 1 76 50 ALA B O 1
ATOM 2084 N N . ARG B 1 51 ? -4.238 -22.797 11.781 1 80.38 51 ARG B N 1
ATOM 2085 C CA . ARG B 1 51 ? -4.535 -23.344 10.461 1 80.38 51 ARG B CA 1
ATOM 2086 C C . ARG B 1 51 ? -5.246 -22.312 9.586 1 80.38 51 ARG B C 1
ATOM 2088 O O . ARG B 1 51 ? -5.984 -21.469 10.094 1 80.38 51 ARG B O 1
ATOM 2095 N N . PRO B 1 52 ? -4.98 -22.453 8.258 1 86.56 52 PRO B N 1
ATOM 2096 C CA . PRO B 1 52 ? -5.742 -21.562 7.383 1 86.56 52 PRO B CA 1
ATOM 2097 C C . PRO B 1 52 ? -7.234 -21.875 7.367 1 86.56 52 PRO B C 1
ATOM 2099 O O . PRO B 1 52 ? -7.633 -23.016 7.645 1 86.56 52 PRO B O 1
ATOM 2102 N N . ALA B 1 53 ? -8.062 -20.953 7.078 1 82.31 53 ALA B N 1
ATOM 2103 C CA . ALA B 1 53 ? -9.508 -21.109 7.031 1 82.31 53 ALA B CA 1
ATOM 2104 C C . ALA B 1 53 ? -9.93 -22.094 5.941 1 82.31 53 ALA B C 1
ATOM 2106 O O . ALA B 1 53 ? -10.945 -22.766 6.07 1 82.31 53 ALA B O 1
ATOM 2107 N N . SER B 1 54 ? -9.188 -22.125 4.941 1 87.38 54 SER B N 1
ATOM 2108 C CA . SER B 1 54 ? -9.406 -23.031 3.816 1 87.38 54 SER B CA 1
ATOM 2109 C C . SER B 1 54 ? -8.109 -23.312 3.066 1 87.38 54 SER B C 1
ATOM 2111 O O . SER B 1 54 ? -7.113 -22.609 3.256 1 87.38 54 SER B O 1
ATOM 2113 N N . THR B 1 55 ? -8.203 -24.375 2.289 1 90.31 55 THR B N 1
ATOM 2114 C CA . THR B 1 55 ? -7.133 -24.656 1.348 1 90.31 55 THR B CA 1
ATOM 2115 C C . THR B 1 55 ? -7.695 -24.953 -0.039 1 90.31 55 THR B C 1
ATOM 2117 O O . THR B 1 55 ? -8.367 -25.969 -0.239 1 90.31 55 THR B O 1
ATOM 2120 N N . PRO B 1 56 ? -7.531 -24.172 -0.954 1 93.25 56 PRO B N 1
ATOM 2121 C CA . PRO B 1 56 ? -6.781 -22.906 -0.912 1 93.25 56 PRO B CA 1
ATOM 2122 C C . PRO B 1 56 ? -7.52 -21.812 -0.157 1 93.25 56 PRO B C 1
ATOM 2124 O O . PRO B 1 56 ? -8.734 -21.906 0.06 1 93.25 56 PRO B O 1
ATOM 2127 N N . ILE B 1 57 ? -6.738 -20.922 0.307 1 95.31 57 ILE B N 1
ATOM 2128 C CA . ILE B 1 57 ? -7.289 -19.688 0.859 1 95.31 57 ILE B CA 1
ATOM 2129 C C . ILE B 1 57 ? -7.016 -18.531 -0.094 1 95.31 57 ILE B C 1
ATOM 2131 O O . ILE B 1 57 ? -5.957 -18.484 -0.73 1 95.31 57 ILE B O 1
ATOM 2135 N N . TYR B 1 58 ? -7.922 -17.531 -0.244 1 96.94 58 TYR B N 1
ATOM 2136 C CA . TYR B 1 58 ? -7.82 -16.406 -1.166 1 96.94 58 TYR B CA 1
ATOM 2137 C C . TYR B 1 58 ? -7.746 -15.086 -0.41 1 96.94 58 TYR B C 1
ATOM 2139 O O . TYR B 1 58 ? -8.781 -14.523 -0.038 1 96.94 58 TYR B O 1
ATOM 2147 N N . TYR B 1 59 ? -6.57 -14.641 -0.184 1 97.38 59 TYR B N 1
ATOM 2148 C CA . TYR B 1 59 ? -6.363 -13.359 0.479 1 97.38 59 TYR B CA 1
ATOM 2149 C C . TYR B 1 59 ? -6.625 -12.203 -0.478 1 97.38 59 TYR B C 1
ATOM 2151 O O . TYR B 1 59 ? -6.23 -12.25 -1.646 1 97.38 59 TYR B O 1
ATOM 2159 N N . ARG B 1 60 ? -7.258 -11.164 0.052 1 98.19 60 ARG B N 1
ATOM 2160 C CA . ARG B 1 60 ? -7.461 -9.953 -0.739 1 98.19 60 ARG B CA 1
ATOM 2161 C C . ARG B 1 60 ? -6.516 -8.844 -0.294 1 98.19 60 ARG B C 1
ATOM 2163 O O . ARG B 1 60 ? -6.293 -8.648 0.903 1 98.19 60 ARG B O 1
ATOM 2170 N N . VAL B 1 61 ? -5.93 -8.195 -1.229 1 98.62 61 VAL B N 1
ATOM 2171 C CA . VAL B 1 61 ? -5.195 -6.957 -0.988 1 98.62 61 VAL B CA 1
ATOM 2172 C C . VAL B 1 61 ? -5.723 -5.855 -1.905 1 98.62 61 VAL B C 1
ATOM 2174 O O . VAL B 1 61 ? -6.484 -6.125 -2.838 1 98.62 61 VAL B O 1
ATOM 2177 N N . ALA B 1 62 ? -5.336 -4.609 -1.57 1 98.81 62 ALA B N 1
ATOM 2178 C CA . ALA B 1 62 ? -5.727 -3.508 -2.443 1 98.81 62 ALA B CA 1
ATOM 2179 C C . ALA B 1 62 ? -5.168 -3.697 -3.852 1 98.81 62 ALA B C 1
ATOM 2181 O O . ALA B 1 62 ? -3.992 -4.027 -4.016 1 98.81 62 ALA B O 1
ATOM 2182 N N . ALA B 1 63 ? -6.023 -3.469 -4.906 1 98.69 63 ALA B N 1
ATOM 2183 C CA . ALA B 1 63 ? -5.562 -3.508 -6.289 1 98.69 63 ALA B CA 1
ATOM 2184 C C . ALA B 1 63 ? -4.395 -2.551 -6.508 1 98.69 63 ALA B C 1
ATOM 2186 O O . ALA B 1 63 ? -3.492 -2.832 -7.301 1 98.69 63 ALA B O 1
ATOM 2187 N N . ALA B 1 64 ? -4.348 -1.469 -5.738 1 98.06 64 ALA B N 1
ATOM 2188 C CA . ALA B 1 64 ? -3.338 -0.42 -5.867 1 98.06 64 ALA B CA 1
ATOM 2189 C C . ALA B 1 64 ? -1.963 -0.928 -5.445 1 98.06 64 ALA B C 1
ATOM 2191 O O . ALA B 1 64 ? -0.947 -0.28 -5.711 1 98.06 64 ALA B O 1
ATOM 2192 N N . ARG B 1 65 ? -1.888 -2.092 -4.82 1 98.62 65 ARG B N 1
ATOM 2193 C CA . ARG B 1 65 ? -0.598 -2.668 -4.457 1 98.62 65 ARG B CA 1
ATOM 2194 C C . ARG B 1 65 ? 0.128 -3.207 -5.684 1 98.62 65 ARG B C 1
ATOM 2196 O O . ARG B 1 65 ? 1.343 -3.414 -5.652 1 98.62 65 ARG B O 1
ATOM 2203 N N . LEU B 1 66 ? -0.588 -3.541 -6.738 1 98.56 66 LEU B N 1
ATOM 2204 C CA . LEU B 1 66 ? 0.047 -4.07 -7.941 1 98.56 66 LEU B CA 1
ATOM 2205 C C . LEU B 1 66 ? 0.872 -2.996 -8.641 1 98.56 66 LEU B C 1
ATOM 2207 O O . LEU B 1 66 ? 0.397 -1.875 -8.836 1 98.56 66 LEU B O 1
ATOM 2211 N N . ALA B 1 67 ? 2.086 -3.348 -8.984 1 96.88 67 ALA B N 1
ATOM 2212 C CA . ALA B 1 67 ? 2.955 -2.379 -9.648 1 96.88 67 ALA B CA 1
ATOM 2213 C C . ALA B 1 67 ? 3.932 -3.076 -10.594 1 96.88 67 ALA B C 1
ATOM 2215 O O . ALA B 1 67 ? 4.277 -4.242 -10.391 1 96.88 67 ALA B O 1
ATOM 2216 N N . THR B 1 68 ? 4.406 -2.359 -11.617 1 97.94 68 THR B N 1
ATOM 2217 C CA . THR B 1 68 ? 5.438 -2.857 -12.516 1 97.94 68 THR B CA 1
ATOM 2218 C C . THR B 1 68 ? 6.746 -2.102 -12.305 1 97.94 68 THR B C 1
ATOM 2220 O O . THR B 1 68 ? 7.684 -2.24 -13.094 1 97.94 68 THR B O 1
ATOM 2223 N N . ALA B 1 69 ? 6.828 -1.31 -11.25 1 95.94 69 ALA B N 1
ATOM 2224 C CA . ALA B 1 69 ? 7.973 -0.451 -10.961 1 95.94 69 ALA B CA 1
ATOM 2225 C C . ALA B 1 69 ? 9.227 -1.279 -10.711 1 95.94 69 ALA B C 1
ATOM 2227 O O . ALA B 1 69 ? 9.148 -2.404 -10.211 1 95.94 69 ALA B O 1
ATOM 2228 N N . PRO B 1 70 ? 10.414 -0.756 -11 1 97.75 70 PRO B N 1
ATOM 2229 C CA . PRO B 1 70 ? 11.672 -1.486 -10.836 1 97.75 70 PRO B CA 1
ATOM 2230 C C . PRO B 1 70 ? 12.18 -1.486 -9.398 1 97.75 70 PRO B C 1
ATOM 2232 O O . PRO B 1 70 ? 13.273 -1.978 -9.125 1 97.75 70 PRO B O 1
ATOM 2235 N N . ALA B 1 71 ? 11.445 -0.851 -8.508 1 98.75 71 ALA B N 1
ATOM 2236 C CA . ALA B 1 71 ? 11.766 -0.84 -7.086 1 98.75 71 ALA B CA 1
ATOM 2237 C C . ALA B 1 71 ? 10.5 -0.717 -6.242 1 98.75 71 ALA B C 1
ATOM 2239 O O . ALA B 1 71 ? 9.5 -0.163 -6.691 1 98.75 71 ALA B O 1
ATOM 2240 N N . ILE B 1 72 ? 10.57 -1.273 -5.078 1 98.75 72 ILE B N 1
ATOM 2241 C CA . ILE B 1 72 ? 9.516 -1.054 -4.098 1 98.75 72 ILE B CA 1
ATOM 2242 C C . ILE B 1 72 ? 10.125 -0.598 -2.773 1 98.75 72 ILE B C 1
ATOM 2244 O O . ILE B 1 72 ? 11.289 -0.877 -2.49 1 98.75 72 ILE B O 1
ATOM 2248 N N . GLU B 1 73 ? 9.367 0.149 -2.006 1 98.88 73 GLU B N 1
ATOM 2249 C CA . GLU B 1 73 ? 9.727 0.519 -0.642 1 98.88 73 GLU B CA 1
ATOM 2250 C C . GLU B 1 73 ? 9.031 -0.377 0.377 1 98.88 73 GLU B C 1
ATOM 2252 O O . GLU B 1 73 ? 7.848 -0.689 0.231 1 98.88 73 GLU B O 1
ATOM 2257 N N . VAL B 1 74 ? 9.789 -0.836 1.354 1 98.75 74 VAL B N 1
ATOM 2258 C CA . VAL B 1 74 ? 9.227 -1.71 2.379 1 98.75 74 VAL B CA 1
ATOM 2259 C C . VAL B 1 74 ? 9.609 -1.188 3.764 1 98.75 74 VAL B C 1
ATOM 2261 O O . VAL B 1 74 ? 10.617 -0.496 3.92 1 98.75 74 VAL B O 1
ATOM 2264 N N . SER B 1 75 ? 8.773 -1.518 4.773 1 98.5 75 SER B N 1
ATOM 2265 C CA . SER B 1 75 ? 9.062 -1.152 6.156 1 98.5 75 SER B CA 1
ATOM 2266 C C . SER B 1 75 ? 10.07 -2.117 6.781 1 98.5 75 SER B C 1
ATOM 2268 O O . SER B 1 75 ? 9.75 -3.285 7.012 1 98.5 75 SER B O 1
ATOM 2270 N N . GLY B 1 76 ? 11.242 -1.606 7.121 1 98.06 76 GLY B N 1
ATOM 2271 C CA . GLY B 1 76 ? 12.242 -2.441 7.762 1 98.06 76 GLY B CA 1
ATOM 2272 C C . GLY B 1 76 ? 12.852 -3.471 6.828 1 98.06 76 GLY B C 1
ATOM 2273 O O . GLY B 1 76 ? 12.789 -3.318 5.605 1 98.06 76 GLY B O 1
ATOM 2274 N N . GLY B 1 77 ? 13.484 -4.496 7.449 1 97.94 77 GLY B N 1
ATOM 2275 C CA . GLY B 1 77 ? 14.281 -5.426 6.664 1 97.94 77 GLY B CA 1
ATOM 2276 C C . GLY B 1 77 ? 13.766 -6.852 6.727 1 97.94 77 GLY B C 1
ATOM 2277 O O . GLY B 1 77 ? 14.492 -7.797 6.41 1 97.94 77 GLY B O 1
ATOM 2278 N N . ASP B 1 78 ? 12.492 -7.055 7.066 1 97.94 78 ASP B N 1
ATOM 2279 C CA . ASP B 1 78 ? 12.023 -8.406 7.348 1 97.94 78 ASP B CA 1
ATOM 2280 C C . ASP B 1 78 ? 11.109 -8.914 6.234 1 97.94 78 ASP B C 1
ATOM 2282 O O . ASP B 1 78 ? 10.406 -9.914 6.41 1 97.94 78 ASP B O 1
ATOM 2286 N N . SER B 1 79 ? 11.086 -8.25 5.082 1 98.31 79 SER B N 1
ATOM 2287 C CA . SER B 1 79 ? 10.211 -8.688 4 1 98.31 79 SER B CA 1
ATOM 2288 C C . SER B 1 79 ? 10.984 -9.453 2.936 1 98.31 79 SER B C 1
ATOM 2290 O O . SER B 1 79 ? 12.211 -9.383 2.881 1 98.31 79 SER B O 1
ATOM 2292 N N . SER B 1 80 ? 10.273 -10.203 2.141 1 98.5 80 SER B N 1
ATOM 2293 C CA . SER B 1 80 ? 10.883 -10.977 1.065 1 98.5 80 SER B CA 1
ATOM 2294 C C . SER B 1 80 ? 9.891 -11.219 -0.071 1 98.5 80 SER B C 1
ATOM 2296 O O . SER B 1 80 ? 8.68 -11.109 0.121 1 98.5 80 SER B O 1
ATOM 2298 N N . GLY B 1 81 ? 10.461 -11.469 -1.242 1 98.5 81 GLY B N 1
ATOM 2299 C CA . GLY B 1 81 ? 9.648 -11.797 -2.396 1 98.5 81 GLY B CA 1
ATOM 2300 C C . GLY B 1 81 ? 9.32 -13.281 -2.492 1 98.5 81 GLY B C 1
ATOM 2301 O O . GLY B 1 81 ? 9.969 -14.102 -1.847 1 98.5 81 GLY B O 1
ATOM 2302 N N . GLU B 1 82 ? 8.273 -13.602 -3.248 1 98.38 82 GLU B N 1
ATOM 2303 C CA . GLU B 1 82 ? 7.891 -14.945 -3.67 1 98.38 82 GLU B CA 1
ATOM 2304 C C . GLU B 1 82 ? 7.355 -14.938 -5.098 1 98.38 82 GLU B C 1
ATOM 2306 O O . GLU B 1 82 ? 6.367 -14.266 -5.395 1 98.38 82 GLU B O 1
ATOM 2311 N N . VAL B 1 83 ? 7.996 -15.773 -5.938 1 98.81 83 VAL B N 1
ATOM 2312 C CA . VAL B 1 83 ? 7.562 -15.789 -7.332 1 98.81 83 VAL B CA 1
ATOM 2313 C C . VAL B 1 83 ? 6.25 -16.562 -7.457 1 98.81 83 VAL B C 1
ATOM 2315 O O . VAL B 1 83 ? 6.078 -17.609 -6.832 1 98.81 83 VAL B O 1
ATOM 2318 N N . GLU B 1 84 ? 5.352 -16 -8.164 1 98.81 84 GLU B N 1
ATOM 2319 C CA . GLU B 1 84 ? 4.082 -16.641 -8.469 1 98.81 84 GLU B CA 1
ATOM 2320 C C . GLU B 1 84 ? 3.65 -16.359 -9.906 1 98.81 84 GLU B C 1
ATOM 2322 O O . GLU B 1 84 ? 3.977 -15.312 -10.461 1 98.81 84 GLU B O 1
ATOM 2327 N N . PHE B 1 85 ? 2.977 -17.359 -10.531 1 98.88 85 PHE B N 1
ATOM 2328 C CA . PHE B 1 85 ? 2.246 -16.969 -11.734 1 98.88 85 PHE B CA 1
ATOM 2329 C C . PHE B 1 85 ? 1.048 -16.094 -11.383 1 98.88 85 PHE B C 1
ATOM 2331 O O . PHE B 1 85 ? 0.506 -16.188 -10.281 1 98.88 85 PHE B O 1
ATOM 2338 N N . VAL B 1 86 ? 0.681 -15.219 -12.297 1 98.94 86 VAL B N 1
ATOM 2339 C CA . VAL B 1 86 ? -0.436 -14.297 -12.125 1 98.94 86 VAL B CA 1
ATOM 2340 C C . VAL B 1 86 ? -1.44 -14.477 -13.258 1 98.94 86 VAL B C 1
ATOM 2342 O O . VAL B 1 86 ? -1.06 -14.516 -14.43 1 98.94 86 VAL B O 1
ATOM 2345 N N . LEU B 1 87 ? -2.668 -14.648 -12.906 1 98.88 87 LEU B N 1
ATOM 2346 C CA . LEU B 1 87 ? -3.76 -14.68 -13.867 1 98.88 87 LEU B CA 1
ATOM 2347 C C . LEU B 1 87 ? -4.57 -13.391 -13.82 1 98.88 87 LEU B C 1
ATOM 2349 O O . LEU B 1 87 ? -4.844 -12.867 -12.742 1 98.88 87 LEU B O 1
ATOM 2353 N N . ILE B 1 88 ? -4.953 -12.898 -14.992 1 98.81 88 ILE B N 1
ATOM 2354 C CA . ILE B 1 88 ? -5.758 -11.68 -15.055 1 98.81 88 ILE B CA 1
ATOM 2355 C C . ILE B 1 88 ? -6.973 -11.914 -15.953 1 98.81 88 ILE B C 1
ATOM 2357 O O . ILE B 1 88 ? -6.828 -12.367 -17.094 1 98.81 88 ILE B O 1
ATOM 2361 N N . GLY B 1 89 ? -8.148 -11.664 -15.422 1 98.44 89 GLY B N 1
ATOM 2362 C CA . GLY B 1 89 ? -9.352 -11.703 -16.25 1 98.44 89 GLY B CA 1
ATOM 2363 C C . GLY B 1 89 ? -9.523 -10.469 -17.109 1 98.44 89 GLY B C 1
ATOM 2364 O O . GLY B 1 89 ? -9.43 -9.344 -16.625 1 98.44 89 GLY B O 1
ATOM 2365 N N . HIS B 1 90 ? -9.789 -10.68 -18.344 1 97.56 90 HIS B N 1
ATOM 2366 C CA . HIS B 1 90 ? -9.969 -9.562 -19.266 1 97.56 90 HIS B CA 1
ATOM 2367 C C . HIS B 1 90 ? -10.883 -9.945 -20.422 1 97.56 90 HIS B C 1
ATOM 2369 O O . HIS B 1 90 ? -10.492 -10.727 -21.297 1 97.56 90 HIS B O 1
ATOM 2375 N N . GLN B 1 91 ? -12.086 -9.344 -20.422 1 95.88 91 GLN B N 1
ATOM 2376 C CA . GLN B 1 91 ? -13.047 -9.531 -21.516 1 95.88 91 GLN B CA 1
ATOM 2377 C C . GLN B 1 91 ? -13.305 -11.016 -21.766 1 95.88 91 GLN B C 1
ATOM 2379 O O . GLN B 1 91 ? -13.242 -11.477 -22.906 1 95.88 91 GLN B O 1
ATOM 2384 N N . GLY B 1 92 ? -13.422 -11.711 -20.734 1 93.31 92 GLY B N 1
ATOM 2385 C CA . GLY B 1 92 ? -13.789 -13.117 -20.812 1 93.31 92 GLY B CA 1
ATOM 2386 C C . GLY B 1 92 ? -12.594 -14.031 -21.031 1 93.31 92 GLY B C 1
ATOM 2387 O O . GLY B 1 92 ? -12.742 -15.258 -21.047 1 93.31 92 GLY B O 1
ATOM 2388 N N . ARG B 1 93 ? -11.461 -13.461 -21.25 1 95.12 93 ARG B N 1
ATOM 2389 C CA . ARG B 1 93 ? -10.242 -14.25 -21.391 1 95.12 93 ARG B CA 1
ATOM 2390 C C . ARG B 1 93 ? -9.414 -14.234 -20.109 1 95.12 93 ARG B C 1
ATOM 2392 O O . ARG B 1 93 ? -9.656 -13.406 -19.234 1 95.12 93 ARG B O 1
ATOM 2399 N N . ILE B 1 94 ? -8.578 -15.234 -20.047 1 97.81 94 ILE B N 1
ATOM 2400 C CA . ILE B 1 94 ? -7.578 -15.273 -18.984 1 97.81 94 ILE B CA 1
ATOM 2401 C C . ILE B 1 94 ? -6.199 -14.961 -19.547 1 97.81 94 ILE B C 1
ATOM 2403 O O . ILE B 1 94 ? -5.801 -15.539 -20.562 1 97.81 94 ILE B O 1
ATOM 2407 N N . LEU B 1 95 ? -5.555 -14.039 -19 1 98.44 95 LEU B N 1
ATOM 2408 C CA . LEU B 1 95 ? -4.168 -13.719 -19.328 1 98.44 95 LEU B CA 1
ATOM 2409 C C . LEU B 1 95 ? -3.223 -14.234 -18.25 1 98.44 95 LEU B C 1
ATOM 2411 O O . LEU B 1 95 ? -3.615 -14.391 -17.094 1 98.44 95 LEU B O 1
ATOM 2415 N N . VAL B 1 96 ? -1.98 -14.57 -18.688 1 98.75 96 VAL B N 1
ATOM 2416 C CA . VAL B 1 96 ? -1.012 -15.195 -17.797 1 98.75 96 VAL B CA 1
ATOM 2417 C C . VAL B 1 96 ? 0.226 -14.312 -17.672 1 98.75 96 VAL B C 1
ATOM 2419 O O . VAL B 1 96 ? 0.813 -13.914 -18.672 1 98.75 96 VAL B O 1
ATOM 2422 N N . GLY B 1 97 ? 0.568 -13.961 -16.484 1 98.81 97 GLY B N 1
ATOM 2423 C CA . GLY B 1 97 ? 1.807 -13.266 -16.172 1 98.81 97 GLY B CA 1
ATOM 2424 C C . GLY B 1 97 ? 2.559 -13.875 -15.008 1 98.81 97 GLY B C 1
ATOM 2425 O O . GLY B 1 97 ? 2.348 -15.039 -14.672 1 98.81 97 GLY B O 1
ATOM 2426 N N . VAL B 1 98 ? 3.551 -13.133 -14.555 1 98.94 98 VAL B N 1
ATOM 2427 C CA . VAL B 1 98 ? 4.367 -13.539 -13.414 1 98.94 98 VAL B CA 1
ATOM 2428 C C . VAL B 1 98 ? 4.613 -12.336 -12.5 1 98.94 98 VAL B C 1
ATOM 2430 O O . VAL B 1 98 ? 4.727 -11.203 -12.977 1 98.94 98 VAL B O 1
ATOM 2433 N N . GLY B 1 99 ? 4.598 -12.555 -11.242 1 98.94 99 GLY B N 1
ATOM 2434 C CA . GLY B 1 99 ? 4.82 -11.523 -10.234 1 98.94 99 GLY B CA 1
ATOM 2435 C C . GLY B 1 99 ? 5.375 -12.07 -8.938 1 98.94 99 GLY B C 1
ATOM 2436 O O . GLY B 1 99 ? 5.805 -13.219 -8.867 1 98.94 99 GLY B O 1
ATOM 2437 N N . SER B 1 100 ? 5.469 -11.164 -7.992 1 98.88 100 SER B N 1
ATOM 2438 C CA . SER B 1 100 ? 5.957 -11.5 -6.656 1 98.88 100 SER B CA 1
ATOM 2439 C C . SER B 1 100 ? 4.941 -11.109 -5.586 1 98.88 100 SER B C 1
ATOM 2441 O O . SER B 1 100 ? 4.555 -9.945 -5.484 1 98.88 100 SER B O 1
ATOM 2443 N N . ASP B 1 101 ? 4.441 -12.117 -4.867 1 98.62 101 ASP B N 1
ATOM 2444 C CA . ASP B 1 101 ? 3.721 -11.812 -3.637 1 98.62 101 ASP B CA 1
ATOM 2445 C C . ASP B 1 101 ? 4.684 -11.398 -2.521 1 98.62 101 ASP B C 1
ATOM 2447 O O . ASP B 1 101 ? 4.879 -12.148 -1.56 1 98.62 101 ASP B O 1
ATOM 2451 N N . HIS B 1 102 ? 5.301 -10.227 -2.664 1 98.81 102 HIS B N 1
ATOM 2452 C CA . HIS B 1 1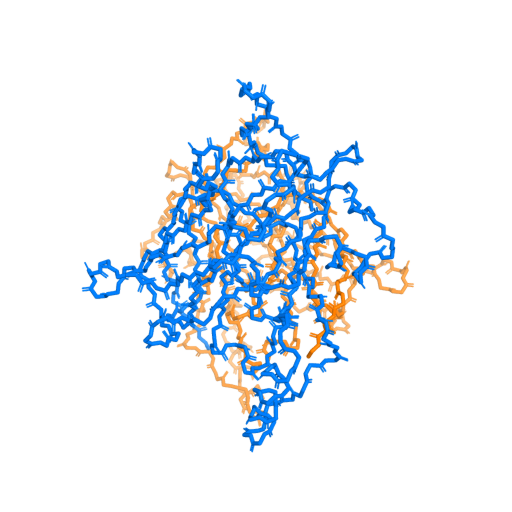02 ? 6.203 -9.711 -1.639 1 98.81 102 HIS B CA 1
ATOM 2453 C C . HIS B 1 102 ? 5.473 -9.508 -0.315 1 98.81 102 HIS B C 1
ATOM 2455 O O . HIS B 1 102 ? 4.375 -8.945 -0.287 1 98.81 102 HIS B O 1
ATOM 2461 N N . THR B 1 103 ? 6.031 -10.031 0.781 1 98.12 103 THR B N 1
ATOM 2462 C CA . THR B 1 103 ? 5.332 -10.102 2.059 1 98.12 103 THR B CA 1
ATOM 2463 C C . THR B 1 103 ? 6.289 -9.82 3.215 1 98.12 103 THR B C 1
ATOM 2465 O O . THR B 1 103 ? 7.453 -10.234 3.178 1 98.12 103 THR B O 1
ATOM 2468 N N . ASP B 1 104 ? 5.824 -9.117 4.207 1 97.88 104 ASP B N 1
ATOM 2469 C CA . ASP B 1 104 ? 6.598 -8.945 5.43 1 97.88 104 ASP B CA 1
ATOM 2470 C C . ASP B 1 104 ? 6.48 -10.18 6.328 1 97.88 104 ASP B C 1
ATOM 2472 O O . ASP B 1 104 ? 5.41 -10.445 6.883 1 97.88 104 ASP B O 1
ATOM 2476 N N . ARG B 1 105 ? 7.586 -10.828 6.555 1 96.5 105 ARG B N 1
ATOM 2477 C CA . ARG B 1 105 ? 7.586 -12.125 7.219 1 96.5 105 ARG B CA 1
ATOM 2478 C C . ARG B 1 105 ? 7.441 -11.977 8.727 1 96.5 105 ARG B C 1
ATOM 2480 O O . ARG B 1 105 ? 6.879 -12.844 9.398 1 96.5 105 ARG B O 1
ATOM 2487 N N . LYS B 1 106 ? 7.934 -10.898 9.258 1 95.81 106 LYS B N 1
ATOM 2488 C CA . LYS B 1 106 ? 7.723 -10.617 10.672 1 95.81 106 LYS B CA 1
ATOM 2489 C C . LYS B 1 106 ? 6.258 -10.305 10.961 1 95.81 106 LYS B C 1
ATOM 2491 O O . LYS B 1 106 ? 5.68 -10.844 11.906 1 95.81 106 LYS B O 1
ATOM 2496 N N . VAL B 1 107 ? 5.629 -9.477 10.156 1 95.75 107 VAL B N 1
ATOM 2497 C CA . VAL B 1 107 ? 4.234 -9.078 10.336 1 95.75 107 VAL B CA 1
ATOM 2498 C C . VAL B 1 107 ? 3.32 -10.273 10.062 1 95.75 107 VAL B C 1
ATOM 2500 O O . VAL B 1 107 ? 2.201 -10.336 10.578 1 95.75 107 VAL B O 1
ATOM 2503 N N . GLU B 1 108 ? 3.781 -11.211 9.305 1 93.69 108 GLU B N 1
ATOM 2504 C CA . GLU B 1 108 ? 2.992 -12.398 8.992 1 93.69 108 GLU B CA 1
ATOM 2505 C C . GLU B 1 108 ? 2.588 -13.141 10.258 1 93.69 108 GLU B C 1
ATOM 2507 O O . GLU B 1 108 ? 1.506 -13.734 10.32 1 93.69 108 GLU B O 1
ATOM 2512 N N . ALA B 1 109 ? 3.422 -13.148 11.258 1 91.19 109 ALA B N 1
ATOM 2513 C CA . ALA B 1 109 ? 3.102 -13.781 12.539 1 91.19 109 ALA B CA 1
ATOM 2514 C C . ALA B 1 109 ? 1.937 -13.07 13.227 1 91.19 109 ALA B C 1
ATOM 2516 O O . ALA B 1 109 ? 1.16 -13.695 13.945 1 91.19 109 ALA B O 1
ATOM 2517 N N . TYR B 1 110 ? 1.863 -11.789 13.016 1 92.94 110 TYR B N 1
ATOM 2518 C CA . TYR B 1 110 ? 0.741 -11.023 13.547 1 92.94 110 TYR B CA 1
ATOM 2519 C C . TYR B 1 110 ? -0.529 -11.297 12.75 1 92.94 110 TYR B C 1
ATOM 2521 O O . TYR B 1 110 ? -1.603 -11.492 13.328 1 92.94 110 TYR B O 1
ATOM 2529 N N . GLY B 1 111 ? -0.439 -11.289 11.383 1 93.06 111 GLY B N 1
ATOM 2530 C CA . GLY B 1 111 ? -1.554 -11.492 10.477 1 93.06 111 GLY B CA 1
ATOM 2531 C C . GLY B 1 111 ? -1.123 -11.641 9.023 1 93.06 111 GLY B C 1
ATOM 2532 O O . GLY B 1 111 ? -0.498 -10.734 8.469 1 93.06 111 GLY B O 1
ATOM 2533 N N . VAL B 1 112 ? -1.577 -12.711 8.43 1 94.25 112 VAL B N 1
ATOM 2534 C CA . VAL B 1 112 ? -1.16 -13.023 7.062 1 94.25 112 VAL B CA 1
ATOM 2535 C C . VAL B 1 112 ? -1.691 -11.961 6.102 1 94.25 112 VAL B C 1
ATOM 2537 O O . VAL B 1 112 ? -0.944 -11.438 5.273 1 94.25 112 VAL B O 1
ATOM 2540 N N . THR B 1 113 ? -2.965 -11.586 6.238 1 95.88 113 THR B N 1
ATOM 2541 C CA . THR B 1 113 ? -3.555 -10.578 5.359 1 95.88 113 THR B CA 1
ATOM 2542 C C . THR B 1 113 ? -2.832 -9.242 5.5 1 95.88 113 THR B C 1
ATOM 2544 O O . THR B 1 113 ? -2.506 -8.602 4.5 1 95.88 113 THR B O 1
ATOM 2547 N N . VAL B 1 114 ? -2.541 -8.844 6.781 1 96.81 114 VAL B N 1
ATOM 2548 C CA . VAL B 1 114 ? -1.864 -7.578 7.051 1 96.81 114 VAL B CA 1
ATOM 2549 C C . VAL B 1 114 ? -0.475 -7.586 6.418 1 96.81 114 VAL B C 1
ATOM 2551 O O . VAL B 1 114 ? -0.069 -6.609 5.785 1 96.81 114 VAL B O 1
ATOM 2554 N N . SER B 1 115 ? 0.216 -8.703 6.516 1 97.06 115 SER B N 1
ATOM 2555 C CA . SER B 1 115 ? 1.585 -8.828 6.023 1 97.06 115 SER B CA 1
ATOM 2556 C C . SER B 1 115 ? 1.643 -8.695 4.504 1 97.06 115 SER B C 1
ATOM 2558 O O . SER B 1 115 ? 2.607 -8.148 3.961 1 97.06 115 SER B O 1
ATOM 2560 N N . LYS B 1 116 ? 0.617 -9.258 3.82 1 97.88 116 LYS B N 1
ATOM 2561 C CA . LYS B 1 116 ? 0.525 -9.148 2.367 1 97.88 116 LYS B CA 1
ATOM 2562 C C . LYS B 1 116 ? 0.124 -7.734 1.948 1 97.88 116 LYS B C 1
ATOM 2564 O O . LYS B 1 116 ? 0.711 -7.164 1.025 1 97.88 116 LYS B O 1
ATOM 2569 N N . GLN B 1 117 ? -0.764 -7.125 2.656 1 98.62 117 GLN B N 1
ATOM 2570 C CA . GLN B 1 117 ? -1.333 -5.82 2.336 1 98.62 117 GLN B CA 1
ATOM 2571 C C . GLN B 1 117 ? -0.279 -4.719 2.438 1 98.62 117 GLN B C 1
ATOM 2573 O O . GLN B 1 117 ? -0.319 -3.744 1.686 1 98.62 117 GLN B O 1
ATOM 2578 N N . MET B 1 118 ? 0.67 -4.836 3.334 1 98.44 118 MET B N 1
ATOM 2579 C CA . MET B 1 118 ? 1.559 -3.711 3.602 1 98.44 118 MET B CA 1
ATOM 2580 C C . MET B 1 118 ? 2.695 -3.66 2.588 1 98.44 118 MET B C 1
ATOM 2582 O O . MET B 1 118 ? 3.516 -2.742 2.613 1 98.44 118 MET B O 1
ATOM 2586 N N . CYS B 1 119 ? 2.793 -4.629 1.686 1 98.81 119 CYS B N 1
ATOM 2587 C CA . CYS B 1 119 ? 3.84 -4.672 0.671 1 98.81 119 CYS B CA 1
ATOM 2588 C C . CYS B 1 119 ? 3.244 -4.582 -0.729 1 98.81 119 CYS B C 1
ATOM 2590 O O . CYS B 1 119 ? 2.20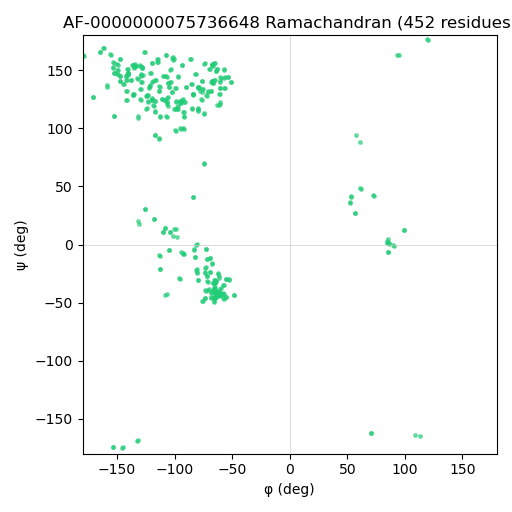3 -5.18 -1.006 1 98.81 119 CYS B O 1
ATOM 2592 N N . ASP B 1 120 ? 3.938 -3.863 -1.603 1 98.75 120 ASP B N 1
ATOM 2593 C CA . ASP B 1 120 ? 3.537 -3.859 -3.006 1 98.75 120 ASP B CA 1
ATOM 2594 C C . ASP B 1 120 ? 3.721 -5.238 -3.633 1 98.75 120 ASP B C 1
ATOM 2596 O O . ASP B 1 120 ? 4.465 -6.07 -3.109 1 98.75 120 ASP B O 1
ATOM 2600 N N . LYS B 1 121 ? 2.963 -5.492 -4.688 1 98.88 121 LYS B N 1
ATOM 2601 C CA . LYS B 1 121 ? 2.986 -6.73 -5.461 1 98.88 121 LYS B CA 1
ATOM 2602 C C . LYS B 1 121 ? 3.514 -6.488 -6.875 1 98.88 121 LYS B C 1
ATOM 2604 O O . LYS B 1 121 ? 2.734 -6.285 -7.809 1 98.88 121 LYS B O 1
ATOM 2609 N N . PRO B 1 122 ? 4.848 -6.641 -7.066 1 98.88 122 PRO B N 1
ATOM 2610 C CA . PRO B 1 122 ? 5.402 -6.426 -8.406 1 98.88 122 PRO B CA 1
ATOM 2611 C C . PRO B 1 122 ? 4.93 -7.469 -9.414 1 98.88 122 PRO B C 1
ATOM 2613 O O . PRO B 1 122 ? 4.816 -8.648 -9.078 1 98.88 122 PRO B O 1
ATOM 2616 N N . VAL B 1 123 ? 4.621 -7.031 -10.609 1 98.94 123 VAL B N 1
ATOM 2617 C CA . VAL B 1 123 ? 4.27 -7.91 -11.719 1 98.94 123 VAL B CA 1
ATOM 2618 C C . VAL B 1 123 ? 5.043 -7.492 -12.969 1 98.94 123 VAL B C 1
ATOM 2620 O O . VAL B 1 123 ? 5.305 -6.305 -13.18 1 98.94 123 VAL B O 1
ATOM 2623 N N . ALA B 1 124 ? 5.453 -8.492 -13.75 1 98.94 124 ALA B N 1
ATOM 2624 C CA . ALA B 1 124 ? 6.102 -8.195 -15.023 1 98.94 124 ALA B CA 1
ATOM 2625 C C . ALA B 1 124 ? 5.133 -7.516 -15.984 1 98.94 124 ALA B C 1
ATOM 2627 O O . ALA B 1 124 ? 3.959 -7.883 -16.062 1 98.94 124 ALA B O 1
ATOM 2628 N N . PRO B 1 125 ? 5.613 -6.555 -16.75 1 98.81 125 PRO B N 1
ATOM 2629 C CA . PRO B 1 125 ? 4.723 -5.867 -17.688 1 98.81 125 PRO B CA 1
ATOM 2630 C C . PRO B 1 125 ? 4.566 -6.613 -19.016 1 98.81 125 PRO B C 1
ATOM 2632 O O . PRO B 1 125 ? 4.625 -5.996 -20.078 1 98.81 125 PRO B O 1
ATOM 2635 N N . GLU B 1 126 ? 4.465 -7.863 -18.953 1 98.69 126 GLU B N 1
ATOM 2636 C CA . GLU B 1 126 ? 4.23 -8.742 -20.094 1 98.69 126 GLU B CA 1
ATOM 2637 C C . GLU B 1 126 ? 3.289 -9.883 -19.719 1 98.69 126 GLU B C 1
ATOM 2639 O O . GLU B 1 126 ? 3.322 -10.383 -18.594 1 98.69 126 GLU B O 1
ATOM 2644 N N . LEU B 1 127 ? 2.471 -10.258 -20.703 1 98.81 127 LEU B N 1
ATOM 2645 C CA . LEU B 1 127 ? 1.48 -11.305 -20.484 1 98.81 127 LEU B CA 1
ATOM 2646 C C . LEU B 1 127 ? 1.437 -12.266 -21.672 1 98.81 127 LEU B C 1
ATOM 2648 O O . LEU B 1 127 ? 1.818 -11.906 -22.781 1 98.81 127 LEU B O 1
ATOM 2652 N N . TRP B 1 128 ? 1.016 -13.445 -21.391 1 98.75 128 TRP B N 1
ATOM 2653 C CA . TRP B 1 128 ? 0.617 -14.43 -22.391 1 98.75 128 TRP B CA 1
ATOM 2654 C C . TRP B 1 128 ? -0.896 -14.617 -22.406 1 98.75 128 TRP B C 1
ATOM 2656 O O . TRP B 1 128 ? -1.592 -14.141 -21.5 1 98.75 128 TRP B O 1
ATOM 2666 N N . ASP B 1 129 ? -1.362 -15.203 -23.484 1 97.94 129 ASP B N 1
ATOM 2667 C CA . ASP B 1 129 ? -2.73 -15.711 -23.5 1 97.94 129 ASP B CA 1
ATOM 2668 C C . ASP B 1 129 ? -2.803 -17.109 -22.875 1 97.94 129 ASP B C 1
ATOM 2670 O O . ASP B 1 129 ? -2.025 -18 -23.234 1 97.94 129 ASP B O 1
ATOM 2674 N N . PHE B 1 130 ? -3.664 -17.297 -21.984 1 97.62 130 PHE B N 1
ATOM 2675 C CA . PHE B 1 130 ? -3.791 -18.578 -21.312 1 97.62 130 PHE B CA 1
ATOM 2676 C C . PHE B 1 130 ? -4.051 -19.703 -22.312 1 97.62 130 PHE B C 1
ATOM 2678 O O . PHE B 1 130 ? -3.561 -20.812 -22.141 1 97.62 130 PHE B O 1
ATOM 2685 N N . GLY B 1 131 ? -4.859 -19.438 -23.234 1 96.19 131 GLY B N 1
ATOM 2686 C CA . GLY B 1 131 ? -5.152 -20.422 -24.25 1 96.19 131 GLY B CA 1
ATOM 2687 C C . GLY B 1 131 ? -3.91 -20.984 -24.922 1 96.19 131 GLY B C 1
ATOM 2688 O O . GLY B 1 131 ? -3.891 -22.141 -25.344 1 96.19 131 GLY B O 1
ATOM 2689 N N . ASP B 1 132 ? -2.861 -20.188 -25.016 1 96.69 132 ASP B N 1
ATOM 2690 C CA . ASP B 1 132 ? -1.613 -20.625 -25.641 1 96.69 132 ASP B CA 1
ATOM 2691 C C . ASP B 1 132 ? -0.885 -21.641 -24.75 1 96.69 132 ASP B C 1
ATOM 2693 O O . ASP B 1 132 ? -0.174 -22.5 -25.266 1 96.69 132 ASP B O 1
ATOM 2697 N N . VAL B 1 133 ? -1.045 -21.516 -23.453 1 97.88 133 VAL B N 1
ATOM 2698 C CA . VAL B 1 133 ? -0.154 -22.266 -22.578 1 97.88 133 VAL B CA 1
ATOM 2699 C C . VAL B 1 133 ? -0.948 -23.344 -21.812 1 97.88 133 VAL B C 1
ATOM 2701 O O . VAL B 1 133 ? -0.369 -24.25 -21.234 1 97.88 133 VAL B O 1
ATOM 2704 N N . GLU B 1 134 ? -2.223 -23.328 -21.859 1 97.12 134 GLU B N 1
ATOM 2705 C CA . GLU B 1 134 ? -3.07 -24.25 -21.094 1 97.12 134 GLU B CA 1
ATOM 2706 C C . GLU B 1 134 ? -2.771 -25.703 -21.453 1 97.12 134 GLU B C 1
ATOM 2708 O O . GLU B 1 134 ? -2.686 -26.547 -20.562 1 97.12 134 GLU B O 1
ATOM 2713 N N . PRO B 1 135 ? -2.576 -26.094 -22.703 1 97.81 135 PRO B N 1
ATOM 2714 C CA . PRO B 1 135 ? -2.367 -27.5 -23.062 1 97.81 135 PRO B CA 1
ATOM 2715 C C . PRO B 1 135 ? -1.115 -28.094 -22.406 1 97.81 135 PRO B C 1
ATOM 2717 O O . PRO B 1 135 ? -1.005 -29.312 -22.266 1 97.81 135 PRO B O 1
ATOM 2720 N N . HIS B 1 136 ? -0.118 -27.281 -22.125 1 98.56 136 HIS B N 1
ATOM 2721 C CA . HIS B 1 136 ? 1.108 -27.781 -21.516 1 98.56 136 HIS B CA 1
ATOM 2722 C C . HIS B 1 136 ? 1.43 -27.016 -20.234 1 98.56 136 HIS B C 1
ATOM 2724 O O . HIS B 1 136 ? 2.6 -26.812 -19.906 1 98.56 136 HIS B O 1
ATOM 2730 N N . TRP B 1 137 ? 0.425 -26.547 -19.531 1 98.31 137 TRP B N 1
ATOM 2731 C CA . TRP B 1 137 ? 0.497 -25.734 -18.328 1 98.31 137 TRP B CA 1
ATOM 2732 C C . TRP B 1 137 ? 1.467 -26.328 -17.328 1 98.31 137 TRP B C 1
ATOM 2734 O O . TRP B 1 137 ? 2.314 -25.625 -16.766 1 98.31 137 TRP B O 1
ATOM 2744 N N . ASP B 1 138 ? 1.407 -27.578 -17.156 1 97.94 138 ASP B N 1
ATOM 2745 C CA . ASP B 1 138 ? 2.156 -28.266 -16.109 1 97.94 138 ASP B CA 1
ATOM 2746 C C . ASP B 1 138 ? 3.656 -28.219 -16.391 1 97.94 138 ASP B C 1
ATOM 2748 O O . ASP B 1 138 ? 4.465 -28.516 -15.508 1 97.94 138 ASP B O 1
ATOM 2752 N N . ARG B 1 139 ? 4.031 -27.891 -17.625 1 98.44 139 ARG B N 1
ATOM 2753 C CA . ARG B 1 139 ? 5.438 -27.891 -18 1 98.44 139 ARG B CA 1
ATOM 2754 C C . ARG B 1 139 ? 6.043 -26.5 -17.844 1 98.44 139 ARG B C 1
ATOM 2756 O O . ARG B 1 139 ? 7.258 -26.328 -17.984 1 98.44 139 ARG B O 1
ATOM 2763 N N . ILE B 1 140 ? 5.215 -25.531 -17.547 1 98.69 140 ILE B N 1
ATOM 2764 C CA . ILE B 1 140 ? 5.684 -24.156 -17.359 1 98.69 140 ILE B CA 1
ATOM 2765 C C . ILE B 1 140 ? 6.527 -24.078 -16.078 1 98.69 140 ILE B C 1
ATOM 2767 O O . ILE B 1 140 ? 6.176 -24.672 -15.055 1 98.69 140 ILE B O 1
ATOM 2771 N N . VAL B 1 141 ? 7.625 -23.312 -16.109 1 98.75 141 VAL B N 1
ATOM 2772 C CA . VAL B 1 141 ? 8.57 -23.219 -15.008 1 98.75 141 VAL B CA 1
ATOM 2773 C C . VAL B 1 141 ? 8.539 -21.812 -14.414 1 98.75 141 VAL B C 1
ATOM 2775 O O . VAL B 1 141 ? 8.555 -20.828 -15.156 1 98.75 141 VAL B O 1
ATOM 2778 N N . LEU B 1 142 ? 8.461 -21.734 -13.125 1 98.75 142 LEU B N 1
ATOM 2779 C CA . LEU B 1 142 ? 8.695 -20.5 -12.406 1 98.75 142 LEU B CA 1
ATOM 2780 C C . LEU B 1 142 ? 10.07 -20.5 -11.742 1 98.75 142 LEU B C 1
ATOM 2782 O O . LEU B 1 142 ? 10.508 -21.531 -11.211 1 98.75 142 LEU B O 1
ATOM 2786 N N . ARG B 1 143 ? 10.742 -19.359 -11.797 1 98.81 143 ARG B N 1
ATOM 2787 C CA . ARG B 1 143 ? 12.016 -19.188 -11.109 1 98.81 143 ARG B CA 1
ATOM 2788 C C . ARG B 1 143 ? 12.117 -17.797 -10.477 1 98.81 143 ARG B C 1
ATOM 2790 O O . ARG B 1 143 ? 11.508 -16.844 -10.969 1 98.81 143 ARG B O 1
ATOM 2797 N N . SER B 1 144 ? 12.805 -17.766 -9.391 1 98.94 144 SER B N 1
ATOM 2798 C CA . SER B 1 144 ? 13.188 -16.484 -8.828 1 98.94 144 SER B CA 1
ATOM 2799 C C . SER B 1 144 ? 14.648 -16.469 -8.398 1 98.94 144 SER B C 1
ATOM 2801 O O . SER B 1 144 ? 15.242 -17.531 -8.18 1 98.94 144 SER B O 1
ATOM 2803 N N . PHE B 1 145 ? 15.195 -15.305 -8.367 1 98.94 145 PHE B N 1
ATOM 2804 C CA . PHE B 1 145 ? 16.547 -15.031 -7.883 1 98.94 145 PHE B CA 1
ATOM 2805 C C . PHE B 1 145 ? 16.531 -13.898 -6.863 1 98.94 145 PHE B C 1
ATOM 2807 O O . PHE B 1 145 ? 15.812 -12.914 -7.031 1 98.94 145 PHE B O 1
ATOM 2814 N N . ALA B 1 146 ? 17.312 -14.07 -5.855 1 98.88 146 ALA B N 1
ATOM 2815 C CA . ALA B 1 146 ? 17.438 -13.055 -4.812 1 98.88 146 ALA B CA 1
ATOM 2816 C C . ALA B 1 146 ? 18.891 -12.609 -4.668 1 98.88 146 ALA B C 1
ATOM 2818 O O . ALA B 1 146 ? 19.812 -13.43 -4.73 1 98.88 146 ALA B O 1
ATOM 2819 N N . THR B 1 147 ? 19.109 -11.328 -4.574 1 98.88 147 THR B N 1
ATOM 2820 C CA . THR B 1 147 ? 20.438 -10.812 -4.25 1 98.88 147 THR B CA 1
ATOM 2821 C C . THR B 1 147 ? 20.594 -10.625 -2.742 1 98.88 147 THR B C 1
ATOM 2823 O O . THR B 1 147 ? 19.953 -9.75 -2.15 1 98.88 147 THR B O 1
ATOM 2826 N N . ILE B 1 148 ? 21.391 -11.422 -2.137 1 98.25 148 ILE B N 1
ATOM 2827 C CA . ILE B 1 148 ? 21.609 -11.469 -0.696 1 98.25 148 ILE B CA 1
ATOM 2828 C C . ILE B 1 148 ? 23.094 -11.258 -0.395 1 98.25 148 ILE B C 1
ATOM 2830 O O . ILE B 1 148 ? 23.938 -12.031 -0.853 1 98.25 148 ILE B O 1
ATOM 2834 N N . GLY B 1 149 ? 23.375 -10.242 0.414 1 96.88 149 GLY B N 1
ATOM 2835 C CA . GLY B 1 149 ? 24.766 -9.914 0.674 1 96.88 149 GLY B CA 1
ATOM 2836 C C . GLY B 1 149 ? 25.562 -9.617 -0.587 1 96.88 149 GLY B C 1
ATOM 2837 O O . GLY B 1 149 ? 26.719 -10.039 -0.714 1 96.88 149 GLY B O 1
ATOM 2838 N N . GLY B 1 150 ? 24.906 -9.188 -1.536 1 98 150 GLY B N 1
ATOM 2839 C CA . GLY B 1 150 ? 25.562 -8.812 -2.777 1 98 150 GLY B CA 1
ATOM 2840 C C . GLY B 1 150 ? 25.672 -9.953 -3.766 1 98 150 GLY B C 1
ATOM 2841 O O . GLY B 1 150 ? 26.141 -9.773 -4.887 1 98 150 GLY B O 1
ATOM 2842 N N . THR B 1 151 ? 25.203 -11.117 -3.436 1 98.5 151 THR B N 1
ATOM 2843 C CA . THR B 1 151 ? 25.297 -12.289 -4.297 1 98.5 151 THR B CA 1
ATOM 2844 C C . THR B 1 151 ? 23.922 -12.695 -4.816 1 98.5 151 THR B C 1
ATOM 2846 O O . THR B 1 151 ? 22.984 -12.859 -4.035 1 98.5 151 THR B O 1
ATOM 2849 N N . ARG B 1 152 ? 23.859 -12.773 -6.066 1 98.69 152 ARG B N 1
ATOM 2850 C CA . ARG B 1 152 ? 22.641 -13.273 -6.691 1 98.69 152 ARG B CA 1
ATOM 2851 C C . ARG B 1 152 ? 22.562 -14.797 -6.574 1 98.69 152 ARG B C 1
ATOM 2853 O O . ARG B 1 152 ? 23.469 -15.508 -6.992 1 98.69 152 ARG B O 1
ATOM 2860 N N . VAL B 1 153 ? 21.469 -15.297 -6.016 1 98.81 153 VAL B N 1
ATOM 2861 C CA . VAL B 1 153 ? 21.312 -16.734 -5.828 1 98.81 153 VAL B CA 1
ATOM 2862 C C . VAL B 1 153 ? 19.969 -17.188 -6.379 1 98.81 153 VAL B C 1
ATOM 2864 O O . VAL B 1 153 ? 18.984 -16.438 -6.348 1 98.81 153 VAL B O 1
ATOM 2867 N N . LEU B 1 154 ? 19.969 -18.453 -6.949 1 98.81 154 LEU B N 1
ATOM 2868 C CA . LEU B 1 154 ? 18.688 -19.078 -7.242 1 98.81 154 LEU B CA 1
ATOM 2869 C C . LEU B 1 154 ? 17.875 -19.266 -5.969 1 98.81 154 LEU B C 1
ATOM 2871 O O . LEU B 1 154 ? 18.328 -19.875 -5.008 1 98.81 154 LEU B O 1
ATOM 2875 N N . TYR B 1 155 ? 16.703 -18.672 -5.961 1 98.62 155 TYR B N 1
ATOM 2876 C CA . TYR B 1 155 ? 15.93 -18.562 -4.73 1 98.62 155 TYR B CA 1
ATOM 2877 C C . TYR B 1 155 ? 14.734 -19.516 -4.75 1 98.62 155 TYR B C 1
ATOM 2879 O O . TYR B 1 155 ? 14.398 -20.125 -3.73 1 98.62 155 TYR B O 1
ATOM 2887 N N . GLN B 1 156 ? 14.031 -19.609 -5.863 1 98.56 156 GLN B N 1
ATOM 2888 C CA . GLN B 1 156 ? 12.93 -20.531 -6.078 1 98.56 156 GLN B CA 1
ATOM 2889 C C . GLN B 1 156 ? 12.953 -21.094 -7.496 1 98.56 156 GLN B C 1
ATOM 2891 O O . GLN B 1 156 ? 13.359 -20.406 -8.438 1 98.56 156 GLN B O 1
ATOM 2896 N N . GLU B 1 157 ? 12.5 -22.359 -7.586 1 98.44 157 GLU B N 1
ATOM 2897 C CA . GLU B 1 157 ? 12.344 -22.984 -8.898 1 98.44 157 GLU B CA 1
ATOM 2898 C C . GLU B 1 157 ? 11.367 -24.156 -8.828 1 98.44 157 GLU B C 1
ATOM 2900 O O . GLU B 1 157 ? 11.406 -24.953 -7.879 1 98.44 157 GLU B O 1
ATOM 2905 N N . GLY B 1 158 ? 10.516 -24.25 -9.781 1 97.75 158 GLY B N 1
ATOM 2906 C CA . GLY B 1 158 ? 9.602 -25.375 -9.867 1 97.75 158 GLY B CA 1
ATOM 2907 C C . GLY B 1 158 ? 8.68 -25.297 -11.07 1 97.75 158 GLY B C 1
ATOM 2908 O O . GLY B 1 158 ? 8.586 -24.266 -11.727 1 97.75 158 GLY B O 1
ATOM 2909 N N . THR B 1 159 ? 8.094 -26.391 -11.398 1 98.06 159 THR B N 1
ATOM 2910 C CA . THR B 1 159 ? 7.098 -26.453 -12.469 1 98.06 159 THR B CA 1
ATOM 2911 C C . THR B 1 159 ? 5.691 -26.297 -11.898 1 98.06 159 THR B C 1
ATOM 2913 O O . THR B 1 159 ? 5.441 -26.625 -10.734 1 98.06 159 THR B O 1
ATOM 2916 N N . LEU B 1 160 ? 4.801 -25.812 -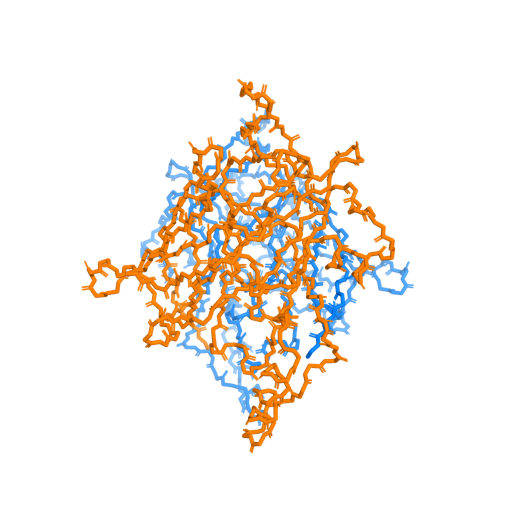12.758 1 97.94 160 LEU B N 1
ATOM 2917 C CA . LEU B 1 160 ? 3.457 -25.469 -12.305 1 97.94 160 LEU B CA 1
ATOM 2918 C C . LEU B 1 160 ? 2.645 -26.734 -12.016 1 97.94 160 LEU B C 1
ATOM 2920 O O . LEU B 1 160 ? 1.557 -26.656 -11.445 1 97.94 160 LEU B O 1
ATOM 2924 N N . ASP B 1 161 ? 3.166 -27.969 -12.258 1 95.88 161 ASP B N 1
ATOM 2925 C CA . ASP B 1 161 ? 2.48 -29.203 -11.891 1 95.88 161 ASP B CA 1
ATOM 2926 C C . ASP B 1 161 ? 2.498 -29.406 -10.383 1 95.88 161 ASP B C 1
ATOM 2928 O O . ASP B 1 161 ? 1.813 -30.297 -9.867 1 95.88 161 ASP B O 1
ATOM 2932 N N . ALA B 1 162 ? 3.252 -28.688 -9.703 1 93.5 162 ALA B N 1
ATOM 2933 C CA . ALA B 1 162 ? 3.295 -28.781 -8.242 1 93.5 162 ALA B CA 1
ATOM 2934 C C . ALA B 1 162 ? 2.158 -27.969 -7.613 1 93.5 162 ALA B C 1
ATOM 2936 O O . ALA B 1 162 ? 1.87 -28.125 -6.422 1 93.5 162 ALA B O 1
ATOM 2937 N N . MET B 1 163 ? 1.451 -27.156 -8.359 1 94 163 MET B N 1
ATOM 2938 C CA . MET B 1 163 ? 0.388 -26.266 -7.891 1 94 163 MET B CA 1
ATOM 2939 C C . MET B 1 163 ? -0.959 -26.672 -8.477 1 94 163 MET B C 1
ATOM 2941 O O . MET B 1 163 ? -1.015 -27.344 -9.516 1 94 163 MET B O 1
ATOM 2945 N N . LEU B 1 164 ? -2.012 -26.297 -7.812 1 94.06 164 LEU B N 1
ATOM 2946 C CA . LEU B 1 164 ? -3.34 -26.516 -8.375 1 94.06 164 LEU B CA 1
ATOM 2947 C C . LEU B 1 164 ? -3.422 -25.984 -9.797 1 94.06 164 LEU B C 1
ATOM 2949 O O . LEU B 1 164 ? -2.893 -24.906 -10.094 1 94.06 164 LEU B O 1
ATOM 2953 N N . PRO B 1 165 ? -4.098 -26.766 -10.633 1 94.19 165 PRO B N 1
ATOM 2954 C CA . PRO B 1 165 ? -4.289 -26.234 -11.992 1 94.19 165 PRO B CA 1
ATOM 2955 C C . PRO B 1 165 ? -5.004 -24.875 -12 1 94.19 165 PRO B C 1
ATOM 2957 O O . PRO B 1 165 ? -5.879 -24.641 -11.164 1 94.19 165 PRO B O 1
ATOM 2960 N N . ALA B 1 166 ? -4.68 -24.094 -13 1 96 166 ALA B N 1
ATOM 2961 C CA . ALA B 1 166 ? -5.18 -22.734 -13.086 1 96 166 ALA B CA 1
ATOM 2962 C C . ALA B 1 166 ? -6.707 -22.703 -13.062 1 96 166 ALA B C 1
ATOM 2964 O O . ALA B 1 166 ? -7.309 -21.938 -12.305 1 96 166 ALA B O 1
ATOM 2965 N N . ARG B 1 167 ? -7.328 -23.547 -13.852 1 95.75 167 ARG B N 1
ATOM 2966 C CA . ARG B 1 167 ? -8.781 -23.547 -13.938 1 95.75 167 ARG B CA 1
ATOM 2967 C C . ARG B 1 167 ? -9.406 -23.969 -12.617 1 95.75 167 ARG B C 1
ATOM 2969 O O . ARG B 1 167 ? -10.469 -23.469 -12.227 1 95.75 167 ARG B O 1
ATOM 2976 N N . GLU B 1 168 ? -8.805 -24.938 -11.984 1 94.69 168 GLU B N 1
ATOM 2977 C CA . GLU B 1 168 ? -9.312 -25.359 -10.68 1 94.69 168 GLU B CA 1
ATOM 2978 C C . GLU B 1 168 ? -9.18 -24.234 -9.648 1 94.69 168 GLU B C 1
ATOM 2980 O O . GLU B 1 168 ? -10.094 -24 -8.867 1 94.69 168 GLU B O 1
ATOM 2985 N N . LEU B 1 169 ? -8.031 -23.609 -9.664 1 95.94 169 LEU B N 1
ATOM 2986 C CA . LEU B 1 169 ? -7.801 -22.484 -8.766 1 95.94 169 LEU B CA 1
ATOM 2987 C C . LEU B 1 169 ? -8.875 -21.406 -8.953 1 95.94 169 LEU B C 1
ATOM 2989 O O . LEU B 1 169 ? -9.414 -20.891 -7.977 1 95.94 169 LEU B O 1
ATOM 2993 N N . ILE B 1 170 ? -9.195 -21.078 -10.227 1 97.38 170 ILE B N 1
ATOM 2994 C CA . ILE B 1 170 ? -10.195 -20.078 -10.555 1 97.38 170 ILE B CA 1
ATOM 2995 C C . ILE B 1 170 ? -11.57 -20.547 -10.086 1 97.38 170 ILE B C 1
ATOM 2997 O O . ILE B 1 170 ? -12.312 -19.797 -9.445 1 97.38 170 ILE B O 1
ATOM 3001 N N . ALA B 1 171 ? -11.891 -21.766 -10.359 1 96.19 171 ALA B N 1
ATOM 3002 C CA . ALA B 1 171 ? -13.195 -22.312 -10.016 1 96.19 171 ALA B CA 1
ATOM 3003 C C . ALA B 1 171 ? -13.422 -22.281 -8.508 1 96.19 171 ALA B C 1
ATOM 3005 O O . ALA B 1 171 ? -14.508 -21.938 -8.039 1 96.19 171 ALA B O 1
ATOM 3006 N N . ARG B 1 172 ? -12.461 -22.609 -7.766 1 94.06 172 ARG B N 1
ATOM 3007 C CA . ARG B 1 172 ? -12.578 -22.688 -6.312 1 94.06 172 ARG B CA 1
ATOM 3008 C C . ARG B 1 172 ? -12.688 -21.281 -5.699 1 94.06 172 ARG B C 1
ATOM 3010 O O . ARG B 1 172 ? -13.32 -21.109 -4.656 1 94.06 172 ARG B O 1
ATOM 3017 N N . GLY B 1 173 ? -12.148 -20.344 -6.367 1 95.31 173 GLY B N 1
ATOM 3018 C CA . GLY B 1 173 ? -12.117 -19 -5.805 1 95.31 173 GLY B CA 1
ATOM 3019 C C . GLY B 1 173 ? -13.258 -18.125 -6.281 1 95.31 173 GLY B C 1
ATOM 3020 O O . GLY B 1 173 ? -13.664 -17.188 -5.582 1 95.31 173 GLY B O 1
ATOM 3021 N N . PHE B 1 174 ? -13.773 -18.281 -7.414 1 95.31 174 PHE B N 1
ATOM 3022 C CA . PHE B 1 174 ? -14.672 -17.312 -8.023 1 95.31 174 PHE B CA 1
ATOM 3023 C C . PHE B 1 174 ? -15.93 -18 -8.547 1 95.31 174 PHE B C 1
ATOM 3025 O O . PHE B 1 174 ? -16.766 -17.359 -9.18 1 95.31 174 PHE B O 1
ATOM 3032 N N . GLY B 1 175 ? -16.172 -19.047 -8.156 1 85.75 175 GLY B N 1
ATOM 3033 C CA . GLY B 1 175 ? -17.391 -19.734 -8.57 1 85.75 175 GLY B CA 1
ATOM 3034 C C . GLY B 1 175 ? -17.453 -19.969 -10.07 1 85.75 175 GLY B C 1
ATOM 3035 O O . GLY B 1 175 ? -17.719 -19.031 -10.836 1 85.75 175 GLY B O 1
ATOM 3036 N N . GLY B 1 176 ? -16.938 -21.062 -10.617 1 80.5 176 GLY B N 1
ATOM 3037 C CA . GLY B 1 176 ? -17.031 -21.391 -12.031 1 80.5 176 GLY B CA 1
ATOM 3038 C C . GLY B 1 176 ? -15.695 -21.359 -12.742 1 80.5 176 GLY B C 1
ATOM 3039 O O . GLY B 1 176 ? -14.648 -21.375 -12.102 1 80.5 176 GLY B O 1
ATOM 3040 N N . GLY B 1 177 ? -15.719 -21.344 -14.094 1 77.12 177 GLY B N 1
ATOM 3041 C CA . GLY B 1 177 ? -14.508 -21.453 -14.898 1 77.12 177 GLY B CA 1
ATOM 3042 C C . GLY B 1 177 ? -13.992 -20.109 -15.383 1 77.12 177 GLY B C 1
ATOM 3043 O O . GLY B 1 177 ? -12.969 -20.047 -16.062 1 77.12 177 GLY B O 1
ATOM 3044 N N . ALA B 1 178 ? -14.664 -19.016 -14.875 1 91.94 178 ALA B N 1
ATOM 3045 C CA . ALA B 1 178 ? -14.234 -17.734 -15.406 1 91.94 178 ALA B CA 1
ATOM 3046 C C . ALA B 1 178 ? -13.578 -16.891 -14.32 1 91.94 178 ALA B C 1
ATOM 3048 O O . ALA B 1 178 ? -13.992 -16.922 -13.156 1 91.94 178 ALA B O 1
ATOM 3049 N N . LEU B 1 179 ? -12.492 -16.266 -14.625 1 97.75 179 LEU B N 1
ATOM 3050 C CA . LEU B 1 179 ? -11.891 -15.227 -13.797 1 97.75 179 LEU B CA 1
ATOM 3051 C C . LEU B 1 179 ? -12.516 -13.859 -14.094 1 97.75 179 LEU B C 1
ATOM 3053 O O . LEU B 1 179 ? -12.461 -13.383 -15.227 1 97.75 179 LEU B O 1
ATOM 3057 N N . PRO B 1 180 ? -13.18 -13.242 -13.117 1 97.69 180 PRO B N 1
ATOM 3058 C CA . PRO B 1 180 ? -13.852 -11.969 -13.391 1 97.69 180 PRO B CA 1
ATOM 3059 C C . PRO B 1 180 ? -12.914 -10.93 -14 1 97.69 180 PRO B C 1
ATOM 3061 O O . PRO B 1 180 ? -11.742 -10.859 -13.633 1 97.69 180 PRO B O 1
ATOM 3064 N N . ASP B 1 181 ? -13.508 -10.109 -14.93 1 97.69 181 ASP B N 1
ATOM 3065 C CA . ASP B 1 181 ? -12.727 -9.047 -15.555 1 97.69 181 ASP B CA 1
ATOM 3066 C C . ASP B 1 181 ? -12.133 -8.109 -14.508 1 97.69 181 ASP B C 1
ATOM 3068 O O . ASP B 1 181 ? -12.805 -7.742 -13.539 1 97.69 181 ASP B O 1
ATOM 3072 N N . GLY B 1 182 ? -10.828 -7.785 -14.695 1 98.19 182 GLY B N 1
ATOM 3073 C CA . GLY B 1 182 ? -10.148 -6.852 -13.805 1 98.19 182 GLY B CA 1
ATOM 3074 C C . GLY B 1 182 ? -9.594 -7.512 -12.562 1 98.19 182 GLY B C 1
ATOM 3075 O O . GLY B 1 182 ? -9.031 -6.84 -11.695 1 98.19 182 GLY B O 1
ATOM 3076 N N . THR B 1 183 ? -9.758 -8.828 -12.422 1 98.75 183 THR B N 1
ATOM 3077 C CA . THR B 1 183 ? -9.211 -9.555 -11.281 1 98.75 183 THR B CA 1
ATOM 3078 C C . THR B 1 183 ? -7.816 -10.086 -11.594 1 98.75 183 THR B C 1
ATOM 3080 O O . THR B 1 183 ? -7.609 -10.742 -12.617 1 98.75 183 THR B O 1
ATOM 3083 N N . ALA B 1 184 ? -6.863 -9.703 -10.781 1 98.88 184 ALA B N 1
ATOM 3084 C CA . ALA B 1 184 ? -5.539 -10.328 -10.789 1 98.88 184 ALA B CA 1
ATOM 3085 C C . ALA B 1 184 ? -5.414 -11.359 -9.672 1 98.88 184 ALA B C 1
ATOM 3087 O O . ALA B 1 184 ? -5.609 -11.039 -8.5 1 98.88 184 ALA B O 1
ATOM 3088 N N . LEU B 1 185 ? -5.094 -12.578 -10.047 1 98.81 185 LEU B N 1
ATOM 3089 C CA . LEU B 1 185 ? -4.973 -13.695 -9.109 1 98.81 185 LEU B CA 1
ATOM 3090 C C . LEU B 1 185 ? -3.549 -14.234 -9.086 1 98.81 185 LEU B C 1
ATOM 3092 O O . LEU B 1 185 ? -3.051 -14.734 -10.102 1 98.81 185 LEU B O 1
ATOM 3096 N N . PHE B 1 186 ? -2.893 -14.086 -7.949 1 98.88 186 PHE B N 1
ATOM 3097 C CA . PHE B 1 186 ? -1.631 -14.773 -7.715 1 98.88 186 PHE B CA 1
ATOM 3098 C C . PHE B 1 186 ? -1.873 -16.234 -7.324 1 98.88 186 PHE B C 1
ATOM 3100 O O . PHE B 1 186 ? -2.686 -16.516 -6.441 1 98.88 186 PHE B O 1
ATOM 3107 N N . GLY B 1 187 ? -1.132 -17.156 -7.887 1 97.88 187 GLY B N 1
ATOM 3108 C CA . GLY B 1 187 ? -1.576 -18.547 -7.871 1 97.88 187 GLY B CA 1
ATOM 3109 C C . GLY B 1 187 ? -0.82 -19.406 -6.879 1 97.88 187 GLY B C 1
ATOM 3110 O O . GLY B 1 187 ? -1.122 -20.594 -6.719 1 97.88 187 GLY B O 1
ATOM 3111 N N . GLY B 1 188 ? 0.164 -18.844 -6.262 1 94.75 188 GLY B N 1
ATOM 3112 C CA . GLY B 1 188 ? 0.939 -19.609 -5.301 1 94.75 188 GLY B CA 1
ATOM 3113 C C . GLY B 1 188 ? 2.406 -19.719 -5.668 1 94.75 188 GLY B C 1
ATOM 3114 O O . GLY B 1 188 ? 2.822 -19.25 -6.73 1 94.75 188 GLY B O 1
ATOM 3115 N N . THR B 1 189 ? 3.111 -20.344 -4.758 1 94.06 189 THR B N 1
ATOM 3116 C CA . THR B 1 189 ? 4.562 -20.344 -4.914 1 94.06 189 THR B CA 1
ATOM 3117 C C . THR B 1 189 ? 5.168 -21.656 -4.445 1 94.06 189 THR B C 1
ATOM 3119 O O . THR B 1 189 ? 4.449 -22.641 -4.246 1 94.06 189 THR B O 1
ATOM 3122 N N . PHE B 1 190 ? 6.605 -21.625 -4.477 1 91.81 190 PHE B N 1
ATOM 3123 C CA . PHE B 1 190 ? 7.445 -22.734 -4.039 1 91.81 190 PHE B CA 1
ATOM 3124 C C . PHE B 1 190 ? 8.258 -22.359 -2.811 1 91.81 190 PHE B C 1
ATOM 3126 O O . PHE B 1 190 ? 8.398 -21.172 -2.498 1 91.81 190 PHE B O 1
ATOM 3133 N N . ALA B 1 191 ? 8.664 -23.469 -2.18 1 92.62 191 ALA B N 1
ATOM 3134 C CA . ALA B 1 191 ? 9.57 -23.203 -1.067 1 92.62 191 ALA B CA 1
ATOM 3135 C C . ALA B 1 191 ? 10.836 -22.5 -1.548 1 92.62 191 ALA B C 1
ATOM 3137 O O . ALA B 1 191 ? 11.367 -22.812 -2.617 1 92.62 191 ALA B O 1
ATOM 3138 N N . ALA B 1 192 ? 11.289 -21.531 -0.758 1 96.19 192 ALA B N 1
ATOM 3139 C CA . ALA B 1 192 ? 12.555 -20.859 -1.049 1 96.19 192 ALA B CA 1
ATOM 3140 C C . ALA B 1 192 ? 13.742 -21.781 -0.774 1 96.19 192 ALA B C 1
ATOM 3142 O O . ALA B 1 192 ? 13.828 -22.391 0.294 1 96.19 192 ALA B O 1
ATOM 3143 N N . LYS B 1 193 ? 14.648 -21.938 -1.752 1 96.75 193 LYS B N 1
ATOM 3144 C CA . LYS B 1 193 ? 15.891 -22.672 -1.539 1 96.75 193 LYS B CA 1
ATOM 3145 C C . LYS B 1 193 ? 16.75 -22.016 -0.471 1 96.75 193 LYS B C 1
ATOM 3147 O O . LYS B 1 193 ? 17.109 -20.844 -0.597 1 96.75 193 LYS B O 1
ATOM 3152 N N . GLY B 1 194 ? 17.047 -22.734 0.583 1 94.56 194 GLY B N 1
ATOM 3153 C CA . GLY B 1 194 ? 17.828 -22.188 1.676 1 94.56 194 GLY B CA 1
ATOM 3154 C C . GLY B 1 194 ? 17 -21.422 2.688 1 94.56 194 GLY B C 1
ATOM 3155 O O . GLY B 1 194 ? 17.531 -20.797 3.602 1 94.56 194 GLY B O 1
ATOM 3156 N N . GLY B 1 195 ? 15.68 -21.375 2.537 1 94.62 195 GLY B N 1
ATOM 3157 C CA . GLY B 1 195 ? 14.805 -20.703 3.479 1 94.62 195 GLY B CA 1
ATOM 3158 C C . GLY B 1 195 ? 14.477 -19.266 3.074 1 94.62 195 GLY B C 1
ATOM 3159 O O . GLY B 1 195 ? 15.148 -18.703 2.215 1 94.62 195 GLY B O 1
ATOM 3160 N N . ILE B 1 196 ? 13.445 -18.734 3.682 1 96.31 196 ILE B N 1
ATOM 3161 C CA . ILE B 1 196 ? 12.984 -17.391 3.398 1 96.31 196 ILE B CA 1
ATOM 3162 C C . ILE B 1 196 ? 13.984 -16.375 3.963 1 96.31 196 ILE B C 1
ATOM 3164 O O . ILE B 1 196 ? 14.352 -16.453 5.137 1 96.31 196 ILE B O 1
ATOM 3168 N N . ARG B 1 197 ? 14.367 -15.391 3.152 1 96.81 197 ARG B N 1
ATOM 3169 C CA . ARG B 1 197 ? 15.328 -14.367 3.549 1 96.81 197 ARG B CA 1
ATOM 3170 C C . ARG B 1 197 ? 15.055 -13.055 2.826 1 96.81 197 ARG B C 1
ATOM 3172 O O . ARG B 1 197 ? 14.641 -13.055 1.666 1 96.81 197 ARG B O 1
ATOM 3179 N N . PRO B 1 198 ? 15.352 -11.984 3.572 1 98.19 198 PRO B N 1
ATOM 3180 C CA . PRO B 1 198 ? 15.289 -10.703 2.863 1 98.19 198 PRO B CA 1
ATOM 3181 C C . PRO B 1 198 ? 16.375 -10.57 1.792 1 98.19 198 PRO B C 1
ATOM 3183 O O . PRO B 1 198 ? 17.406 -11.242 1.863 1 98.19 198 PRO B O 1
ATOM 3186 N N . ALA B 1 199 ? 16.125 -9.758 0.773 1 98.75 199 ALA B N 1
ATOM 3187 C CA . ALA B 1 199 ? 17.047 -9.523 -0.345 1 98.75 199 ALA B CA 1
ATOM 3188 C C . ALA B 1 199 ? 17.016 -8.055 -0.766 1 98.75 199 ALA B C 1
ATOM 3190 O O . ALA B 1 199 ? 16.016 -7.363 -0.586 1 98.75 199 ALA B O 1
ATOM 3191 N N . SER B 1 200 ? 18.141 -7.539 -1.302 1 98.88 200 SER B N 1
ATOM 3192 C CA . SER B 1 200 ? 18.188 -6.168 -1.797 1 98.88 200 SER B CA 1
ATOM 3193 C C . SER B 1 200 ? 17.578 -6.059 -3.188 1 98.88 200 SER B C 1
ATOM 3195 O O . SER B 1 200 ? 17.203 -4.965 -3.623 1 98.88 200 SER B O 1
ATOM 3197 N N . ARG B 1 201 ? 17.578 -7.133 -3.869 1 98.88 201 ARG B N 1
ATOM 3198 C CA . ARG B 1 201 ? 16.938 -7.234 -5.18 1 98.88 201 ARG B CA 1
ATOM 3199 C C . ARG B 1 201 ? 16.297 -8.602 -5.371 1 98.88 201 ARG B C 1
ATOM 3201 O O . ARG B 1 201 ? 16.844 -9.617 -4.926 1 98.88 201 ARG B O 1
ATOM 3208 N N . PHE B 1 202 ? 15.148 -8.641 -5.926 1 98.94 202 PHE B N 1
ATOM 3209 C CA . PHE B 1 202 ? 14.414 -9.867 -6.238 1 98.94 202 PHE B CA 1
ATOM 3210 C C . PHE B 1 202 ? 14.039 -9.906 -7.715 1 98.94 202 PHE B C 1
ATOM 3212 O O . PHE B 1 202 ? 13.492 -8.945 -8.25 1 98.94 202 PHE B O 1
ATOM 3219 N N . GLU B 1 203 ? 14.359 -10.961 -8.367 1 98.94 203 GLU B N 1
ATOM 3220 C CA . GLU B 1 203 ? 14.055 -11.195 -9.773 1 98.94 203 GLU B CA 1
ATOM 3221 C C . GLU B 1 203 ? 13.211 -12.461 -9.953 1 98.94 203 GLU B C 1
ATOM 3223 O O . GLU B 1 203 ? 13.328 -13.406 -9.172 1 98.94 203 GLU B O 1
ATOM 3228 N N . PHE B 1 204 ? 12.344 -12.453 -10.969 1 98.94 204 PHE B N 1
ATOM 3229 C CA . PHE B 1 204 ? 11.492 -13.617 -11.195 1 98.94 204 PHE B CA 1
ATOM 3230 C C . PHE B 1 204 ? 11.211 -13.797 -12.688 1 98.94 204 PHE B C 1
ATOM 3232 O O . PHE B 1 204 ? 11.375 -12.867 -13.469 1 98.94 204 PHE B O 1
ATOM 3239 N N . GLU B 1 205 ? 10.836 -15.016 -13.016 1 98.88 205 GLU B N 1
ATOM 3240 C CA . GLU B 1 205 ? 10.516 -15.305 -14.414 1 98.88 205 GLU B CA 1
ATOM 3241 C C . GLU B 1 205 ? 9.531 -16.469 -14.523 1 98.88 205 GLU B C 1
ATOM 3243 O O . GLU B 1 205 ? 9.445 -17.297 -13.625 1 98.88 205 GLU B O 1
ATOM 3248 N N . ILE B 1 206 ? 8.781 -16.484 -15.539 1 98.94 206 ILE B N 1
ATOM 3249 C CA . ILE B 1 206 ? 7.953 -17.594 -16 1 98.94 206 ILE B CA 1
ATOM 3250 C C . ILE B 1 206 ? 8.422 -18.047 -17.375 1 98.94 206 ILE B C 1
ATOM 3252 O O . ILE B 1 206 ? 8.547 -17.234 -18.297 1 98.94 206 ILE B O 1
ATOM 3256 N N . ASP B 1 207 ? 8.75 -19.297 -17.453 1 98.81 207 ASP B N 1
ATOM 3257 C CA . ASP B 1 207 ? 9.414 -19.906 -18.609 1 98.81 207 ASP B CA 1
ATOM 3258 C C . ASP B 1 207 ? 8.547 -20.984 -19.234 1 98.81 207 ASP B C 1
ATOM 3260 O O . ASP B 1 207 ? 8.172 -21.953 -18.578 1 98.81 207 ASP B O 1
ATOM 3264 N N . ASP B 1 208 ? 8.164 -20.844 -20.5 1 98.56 208 ASP B N 1
ATOM 3265 C CA . ASP B 1 208 ? 7.469 -21.844 -21.312 1 98.56 208 ASP B CA 1
ATOM 3266 C C . ASP B 1 208 ? 8.438 -22.594 -22.219 1 98.56 208 ASP B C 1
ATOM 3268 O O . ASP B 1 208 ? 8.711 -22.156 -23.344 1 98.56 208 ASP B O 1
ATOM 3272 N N . PRO B 1 209 ? 8.875 -23.766 -21.797 1 98.31 209 PRO B N 1
ATOM 3273 C CA . PRO B 1 209 ? 9.867 -24.484 -22.594 1 98.31 209 PRO B CA 1
ATOM 3274 C C . PRO B 1 209 ? 9.281 -25.078 -23.875 1 98.31 209 PRO B C 1
ATOM 3276 O O . PRO B 1 209 ? 10.023 -25.469 -24.781 1 98.31 209 PRO B O 1
ATOM 3279 N N . VAL B 1 210 ? 8.023 -25.234 -23.938 1 98.19 210 VAL B N 1
ATOM 3280 C CA . VAL B 1 210 ? 7.363 -25.828 -25.094 1 98.19 210 VAL B CA 1
ATOM 3281 C C . VAL B 1 210 ? 7.316 -24.812 -26.234 1 98.19 210 VAL B C 1
ATOM 3283 O O . VAL B 1 210 ? 7.703 -25.125 -27.375 1 98.19 210 VAL B O 1
ATOM 3286 N N . LEU B 1 211 ? 6.883 -23.609 -25.953 1 96.81 211 LEU B N 1
ATOM 3287 C CA . LEU B 1 211 ? 6.777 -22.594 -27 1 96.81 211 LEU B CA 1
ATOM 3288 C C . LEU B 1 211 ? 8.055 -21.766 -27.062 1 96.81 211 LEU B C 1
ATOM 3290 O O . LEU B 1 211 ? 8.188 -20.906 -27.938 1 96.81 211 LEU B O 1
ATOM 3294 N N . GLY B 1 212 ? 8.969 -21.922 -26.172 1 96.69 212 GLY B N 1
ATOM 3295 C CA . GLY B 1 212 ? 10.266 -21.266 -26.203 1 96.69 212 GLY B CA 1
ATOM 3296 C C . GLY B 1 212 ? 10.188 -19.781 -25.891 1 96.69 212 GLY B C 1
ATOM 3297 O O . GLY B 1 212 ? 10.797 -18.969 -26.594 1 96.69 212 GLY B O 1
ATOM 3298 N N . ARG B 1 213 ? 9.422 -19.391 -24.922 1 96.88 213 ARG B N 1
ATOM 3299 C CA . ARG B 1 213 ? 9.328 -18 -24.531 1 96.88 213 ARG B CA 1
ATOM 3300 C C . ARG B 1 213 ? 9.43 -17.828 -23.031 1 96.88 213 ARG B C 1
ATOM 3302 O O . ARG B 1 213 ? 9.148 -18.766 -22.266 1 96.88 213 ARG B O 1
ATOM 3309 N N . ILE B 1 214 ? 9.914 -16.625 -22.609 1 98.31 214 ILE B N 1
ATOM 3310 C CA . ILE B 1 214 ? 10.156 -16.328 -21.203 1 98.31 214 ILE B CA 1
ATOM 3311 C C . ILE B 1 214 ? 9.766 -14.883 -20.891 1 98.31 214 ILE B C 1
ATOM 3313 O O . ILE B 1 214 ? 10 -13.984 -21.703 1 98.31 214 ILE B O 1
ATOM 3317 N N . ILE B 1 215 ? 9.016 -14.688 -19.812 1 98.75 215 ILE B N 1
ATOM 3318 C CA . ILE B 1 215 ? 8.797 -13.359 -19.25 1 98.75 215 ILE B CA 1
ATOM 3319 C C . ILE B 1 215 ? 9.68 -13.172 -18.016 1 98.75 215 ILE B C 1
ATOM 3321 O O . ILE B 1 215 ? 9.734 -14.055 -17.141 1 98.75 215 ILE B O 1
ATOM 3325 N N . ARG B 1 216 ? 10.398 -12.062 -17.938 1 98.81 216 ARG B N 1
ATOM 3326 C CA . ARG B 1 216 ? 11.281 -11.75 -16.812 1 98.81 216 ARG B CA 1
ATOM 3327 C C . ARG B 1 216 ? 10.992 -10.359 -16.25 1 98.81 216 ARG B C 1
ATOM 3329 O O . ARG B 1 216 ? 10.539 -9.477 -16.984 1 98.81 216 ARG B O 1
ATOM 3336 N N . HIS B 1 217 ? 11.258 -10.203 -15 1 98.88 217 HIS B N 1
ATOM 3337 C CA . HIS B 1 217 ? 11.195 -8.898 -14.344 1 98.88 217 HIS B CA 1
ATOM 3338 C C . HIS B 1 217 ? 11.969 -8.906 -13.031 1 98.88 217 HIS B C 1
ATOM 3340 O O . HIS B 1 217 ? 12.508 -9.945 -12.625 1 98.88 217 HIS B O 1
ATOM 3346 N N . GLY B 1 218 ? 12.188 -7.859 -12.461 1 98.88 218 GLY B N 1
ATOM 3347 C CA . GLY B 1 218 ? 12.859 -7.699 -11.18 1 98.88 218 GLY B CA 1
ATOM 3348 C C . GLY B 1 218 ? 12.664 -6.324 -10.57 1 98.88 218 GLY B C 1
ATOM 3349 O O . GLY B 1 218 ? 12.172 -5.41 -11.234 1 98.88 218 GLY B O 1
ATOM 3350 N N . TYR B 1 219 ? 13 -6.277 -9.328 1 98.88 219 TYR B N 1
ATOM 3351 C CA . TYR B 1 219 ? 12.844 -5.016 -8.609 1 98.88 219 TYR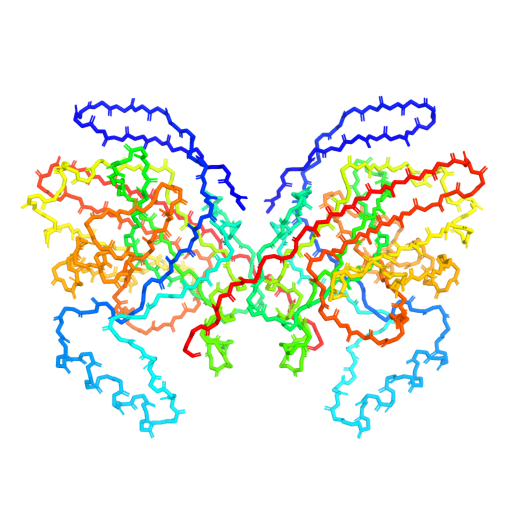 B CA 1
ATOM 3352 C C . TYR B 1 219 ? 13.836 -4.914 -7.461 1 98.88 219 TYR B C 1
ATOM 3354 O O . TYR B 1 219 ? 14.211 -5.926 -6.863 1 98.88 219 TYR B O 1
ATOM 3362 N N . ASP B 1 220 ? 14.25 -3.713 -7.199 1 98.88 220 ASP B N 1
ATOM 3363 C CA . ASP B 1 220 ? 15.039 -3.422 -6.004 1 98.88 220 ASP B CA 1
ATOM 3364 C C . ASP B 1 220 ? 14.133 -3.254 -4.785 1 98.88 220 ASP B C 1
ATOM 3366 O O . ASP B 1 220 ? 13 -2.797 -4.906 1 98.88 220 ASP B O 1
ATOM 3370 N N . VAL B 1 221 ? 14.68 -3.678 -3.645 1 98.88 221 VAL B N 1
ATOM 3371 C CA . VAL B 1 221 ? 13.953 -3.545 -2.383 1 98.88 221 VAL B CA 1
ATOM 3372 C C . VAL B 1 221 ? 14.586 -2.436 -1.542 1 98.88 221 VAL B C 1
ATOM 3374 O O . VAL B 1 221 ? 15.703 -2.58 -1.052 1 98.88 221 VAL B O 1
ATOM 3377 N N . LEU B 1 222 ? 13.859 -1.331 -1.394 1 98.81 222 LEU B N 1
ATOM 3378 C CA . LEU B 1 222 ? 14.344 -0.188 -0.624 1 98.81 222 LEU B CA 1
ATOM 3379 C C . LEU B 1 222 ? 13.727 -0.177 0.771 1 98.81 222 LEU B C 1
ATOM 3381 O O . LEU B 1 222 ? 12.508 -0.033 0.918 1 98.81 222 LEU B O 1
ATOM 3385 N N . GLU B 1 223 ? 14.547 -0.32 1.768 1 98.56 223 GLU B N 1
ATOM 3386 C CA . GLU B 1 223 ? 14.078 -0.396 3.148 1 98.56 223 GLU B CA 1
ATOM 3387 C C . GLU B 1 223 ? 13.875 0.996 3.74 1 98.56 223 GLU B C 1
ATOM 3389 O O . GLU B 1 223 ? 14.727 1.871 3.588 1 98.56 223 GLU B O 1
ATOM 3394 N N . LEU B 1 224 ? 12.742 1.164 4.281 1 98.62 224 LEU B N 1
ATOM 3395 C CA . LEU B 1 224 ? 12.438 2.359 5.059 1 98.62 224 LEU B CA 1
ATOM 3396 C C . LEU B 1 224 ? 12.625 2.1 6.551 1 98.62 224 LEU B C 1
ATOM 3398 O O . LEU B 1 224 ? 12.312 1.011 7.039 1 98.62 224 LEU B O 1
ATOM 3402 N N . PRO B 1 225 ? 13.094 3.117 7.309 1 96.38 225 PRO B N 1
ATOM 3403 C CA . PRO B 1 225 ? 13.242 2.898 8.75 1 96.38 225 PRO B CA 1
ATOM 3404 C C . PRO B 1 225 ? 11.906 2.73 9.469 1 96.38 225 PRO B C 1
ATOM 3406 O O . PRO B 1 225 ? 10.922 3.381 9.109 1 96.38 225 PRO B O 1
ATOM 3409 N N . ILE B 1 226 ? 11.859 1.835 10.383 1 94.5 226 ILE B N 1
ATOM 3410 C CA . ILE B 1 226 ? 10.727 1.726 11.297 1 94.5 226 ILE B CA 1
ATOM 3411 C C . ILE B 1 226 ? 11 2.541 12.555 1 94.5 226 ILE B C 1
ATOM 3413 O O . ILE B 1 226 ? 11.93 2.242 13.305 1 94.5 226 ILE B O 1
ATOM 3417 N N . LEU B 1 227 ? 10.211 3.541 12.68 1 86.25 227 LEU B N 1
ATOM 3418 C CA . LEU B 1 227 ? 10.328 4.363 13.875 1 86.25 227 LEU B CA 1
ATOM 3419 C C . LEU B 1 227 ? 9.133 4.16 14.797 1 86.25 227 LEU B C 1
ATOM 3421 O O . LEU B 1 227 ? 8.031 3.869 14.336 1 86.25 227 LEU B O 1
ATOM 3425 N N . GLY B 1 228 ? 9.203 4.184 16.094 1 74.12 228 GLY B N 1
ATOM 3426 C CA . GLY B 1 228 ? 8.156 4.016 17.094 1 74.12 228 GLY B CA 1
ATOM 3427 C C . GLY B 1 228 ? 7.816 2.562 17.359 1 74.12 228 GLY B C 1
ATOM 3428 O O . GLY B 1 228 ? 8.18 1.681 16.578 1 74.12 228 GLY B O 1
#

Foldseek 3Di:
DDWAWAWEDEPNDTDIDIAAAAWEKEWPQFFPDVVVSVVVQVVCVVVPQDHDPDRTDIATEGSVLEDQDQAWEAAAFQKFWFKFWKWAAAPFFIKIWIKTQIFRPVCVSVPVNVRSHRHRIHTFRYIYTCVVCVVPQQAKKKWKWFQDPNDIDTWFIDGCVRGHRPQVQCCVPPPHRTDDHSYMYTGYGDATDVHTGGGQKMKMKIADPVVGDMTIGMHGYHYDYDDD/DDWAWAWEDEPNDTDIDIAAAAWEKEWPQFFPDVVVSVVVQVVCVVVPHDHDPDVGDIATEGSVLEDQDQAWEAAAFQKFWFKFWKWAAAPFFIKIWIKTQIFRPVCVSVPVNVRSHRHRIHTFRYIYTCVVCLVPQQAKKKWKWFQDPNDIDTWFIDGCVRGHRPQVQCCVPPPHRTDDHSYMYTGYGDATDVHTGGGQKMKMKIADPVVGDMTIGMHGYHYDYDDD

pLDDT: mean 95.01, std 6.36, range [69.88, 98.94]

Nearest PDB structures (foldseek):
  4dbf-assembly1_A  TM=6.751E-01  e=3.825E-09  Corynebacterium glutamicum
  4dbh-assembly1_B  TM=6.645E-01  e=9.935E-09  Corynebacterium glutamicum
  4dbf-assembly1_B  TM=6.915E-01  e=4.524E-08  Corynebacterium glutamicum
  2q1d-assembly1_X  TM=6.821E-01  e=2.179E-07  Saccharolobus solfataricus P2
  4dbf-assembly1_A  TM=6.751E-01  e=6.830E-09  Corynebacterium glutamicum

Sequence (456 aa):
MVDLAFTLDAAGSRTQLTLPITTAVIAGWTGRDPVARDHHIAELEAIGIARPASTPIYYRVAAARLATAPAIEVSGGDSSGEVEFVLIGHQGRILVGVGSDHTDRKVEAYGVTVSKQMCDKPVAPELWDFGDVEPHWDRIVLRSFATIGGTRVLYQEGTLDAMLPARELIARGFGGGALPDGTALFGGTFAAKGGIRPASRFEFEIDDPVLGRIIRHGYDVLELPILGMVDLAFTLDAAGSRTQLTLPITTAVIAGWTGRDPVARDHHIAELEAIGIARPASTPIYYRVAAARLATAPAIEVSGGDSSGEVEFVLIGHQGRILVGVGSDHTDRKVEAYGVTVSKQMCDKPVAPELWDFGDVEPHWDRIVLRSFATIGGTRVLYQEGTLDAMLPARELIARGFGGGALPDGTALFGGTFAAKGGIRPASRFEFEIDDPVLGRIIRHGYDVLELPILG

Organism: Rhodopseudomonas palustris (strain ATCC BAA-98 / CGA009) (NCBI:txid258594)

Secondary structure (DSSP, 8-state):
-EEEEEEEEETTEEEEEEEEE-EEEEEE--BS-HHHHHHHHHHHHHTTPPPPSSSSEEEEE-GGGEE--SEEEEETT-EE--EEEEEEEETTEEEEEEEE--EEHHHHHH-HHHHHHTS-EEB-SEEEEHHHHGGGGGG-EEEEEEEETTEEEEEEEEEGGGB--HHHHHHHHHTSS-PPBTEEEE----PPTT-----SEEEEEEEETTTTEEEEEEEEEEEEP---/-EEEEEEEEETTEEEEEEEEE-EEEEEE--BS-HHHHHHHHHHHHHTTPPPPSSSSEEEEE-GGGEE--SEEEEETT-EE--EEEEEEEETTEEEEEEEE--EEHHHHHH-HHHHHHTS-EEB-SEEEEHHHHGGGGGG-EEEEEEEETTEEEEEEEEEGGGB--HHHHHHHHHTSS-PPBTEEEE----PPTT-----SEEEEEEEETTTTEEEEEEEEEEEEP---

InterPro domains:
  IPR021269 Protein of unknown function DUF2848 [PF11010] (27-219)
  IPR036663 Fumarylacetoacetase-like, C-terminal domain superfamily [SSF56529] (40-214)

Radius of gyration: 23.16 Å; Cα contacts (8 Å, |Δi|>4): 1189; chains: 2; bounding box: 50×70×64 Å

Solvent-accessible surface area (backbone atoms only — not comparable to full-atom values): 23107 Å² total; per-residue (Å²): 91,36,78,45,66,31,36,35,49,43,96,92,39,78,42,81,46,74,45,62,30,60,38,29,35,42,36,35,69,31,53,54,49,58,64,61,50,48,51,51,45,50,54,40,39,74,71,71,38,78,67,66,83,44,76,58,30,74,34,50,41,44,25,60,34,56,38,67,57,60,51,50,51,37,77,38,76,51,34,31,74,40,46,21,49,27,38,33,13,49,90,86,37,52,32,34,35,33,30,24,66,22,28,29,58,64,46,34,76,80,31,51,39,60,14,42,42,43,28,51,29,44,32,38,56,43,32,33,40,34,82,79,42,56,91,55,42,50,65,26,32,42,34,23,34,31,25,44,97,86,40,79,37,79,27,32,70,48,45,45,60,56,32,51,52,67,59,57,52,33,26,77,71,55,66,48,84,53,53,57,66,22,30,39,36,33,58,32,72,67,74,43,57,92,51,89,60,52,43,52,28,43,34,35,35,37,37,34,74,86,83,68,48,71,52,69,41,52,28,37,50,42,66,33,69,71,51,102,92,38,78,45,67,30,36,35,48,42,96,92,39,79,44,81,47,74,44,62,30,62,37,30,34,42,36,36,68,30,55,53,49,58,66,63,50,48,50,50,44,51,52,39,38,73,72,71,39,79,68,64,84,44,79,56,30,74,34,51,41,45,24,61,33,55,39,66,57,60,53,48,54,37,79,38,76,52,35,30,76,37,45,22,50,27,38,33,14,50,89,86,37,52,32,34,35,34,30,26,67,23,28,30,57,66,47,32,77,80,30,52,39,60,14,40,40,42,26,52,30,41,34,38,55,43,31,34,41,34,82,79,43,57,91,54,43,49,65,26,32,40,35,23,33,30,26,46,95,84,41,77,38,80,26,31,70,48,46,44,59,55,33,51,52,68,60,57,52,34,25,76,71,55,68,46,84,53,53,58,67,21,29,36,37,32,57,32,73,69,74,43,57,91,50,88,61,53,44,53,28,43,32,34,35,37,36,35,74,85,81,68,49,71,51,68,42,54,30,36,51,44,67,34,70,71,51,102